Protein AF-A0A8H7A1A5-F1 (afdb_monomer)

Structure (mmCIF, N/CA/C/O backbone):
data_AF-A0A8H7A1A5-F1
#
_entry.id   AF-A0A8H7A1A5-F1
#
loop_
_atom_site.group_PDB
_atom_site.id
_atom_site.type_symbol
_atom_site.label_atom_id
_atom_site.label_alt_id
_atom_site.label_comp_id
_atom_site.label_asym_id
_atom_site.label_entity_id
_atom_site.label_seq_id
_atom_site.pdbx_PDB_ins_code
_atom_site.Cartn_x
_atom_site.Cartn_y
_atom_site.Cartn_z
_atom_site.occupancy
_atom_site.B_iso_or_equiv
_atom_site.auth_seq_id
_atom_site.auth_comp_id
_atom_site.auth_asym_id
_atom_site.auth_atom_id
_atom_site.pdbx_PDB_model_num
ATOM 1 N N . MET A 1 1 ? -32.557 17.523 45.272 1.00 39.62 1 MET A N 1
ATOM 2 C CA . MET A 1 1 ? -31.365 16.652 45.222 1.00 39.62 1 MET A CA 1
ATOM 3 C C . MET A 1 1 ? -31.731 15.417 44.418 1.00 39.62 1 MET A C 1
ATOM 5 O O . MET A 1 1 ? -32.370 14.532 44.966 1.00 39.62 1 MET A O 1
ATOM 9 N N . SER A 1 2 ? -31.403 15.365 43.131 1.00 41.91 2 SER A N 1
ATOM 10 C CA . SER A 1 2 ? -31.477 14.118 42.363 1.00 41.91 2 SER A CA 1
ATOM 11 C C . SER A 1 2 ? -30.584 14.219 41.134 1.00 41.91 2 SER A C 1
ATOM 13 O O . SER A 1 2 ? -30.659 15.216 40.426 1.00 41.91 2 SER A O 1
ATOM 15 N N . HIS A 1 3 ? -29.775 13.177 40.940 1.00 42.34 3 HIS A N 1
ATOM 16 C CA . HIS A 1 3 ? -29.096 12.693 39.732 1.00 42.34 3 HIS A CA 1
ATOM 17 C C . HIS A 1 3 ? -27.620 12.375 39.998 1.00 42.34 3 HIS A C 1
ATOM 19 O O . HIS A 1 3 ? -26.833 13.218 40.411 1.00 42.34 3 HIS A O 1
ATOM 25 N N . ASP A 1 4 ? -27.303 11.095 39.804 1.00 50.03 4 ASP A N 1
ATOM 26 C CA . ASP A 1 4 ? -25.973 10.498 39.774 1.00 50.03 4 ASP A CA 1
ATOM 27 C C . ASP A 1 4 ? -25.009 11.347 38.920 1.00 50.03 4 ASP A C 1
ATOM 29 O O . ASP A 1 4 ? -25.078 11.325 37.692 1.00 50.03 4 ASP A O 1
ATOM 33 N N . GLU A 1 5 ? -24.115 12.107 39.554 1.00 73.38 5 GLU A N 1
ATOM 34 C CA . GLU A 1 5 ? -23.172 12.983 38.854 1.00 73.38 5 GLU A CA 1
ATOM 35 C C . GLU A 1 5 ? -22.011 12.139 38.298 1.00 73.38 5 GLU A C 1
ATOM 37 O O . GLU A 1 5 ? -21.032 11.814 38.984 1.00 73.38 5 GLU A O 1
ATOM 42 N N . TYR A 1 6 ? 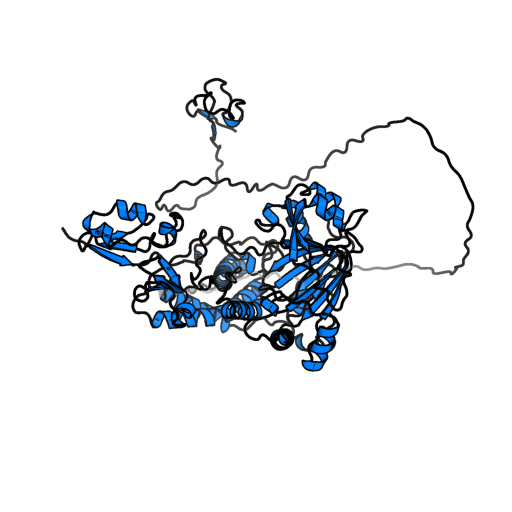-22.167 11.695 37.050 1.00 85.88 6 TYR A N 1
ATOM 43 C CA . TYR A 1 6 ? -21.104 11.037 36.303 1.00 85.88 6 TYR A CA 1
ATOM 44 C C . TYR A 1 6 ? -20.074 12.072 35.844 1.00 85.88 6 TYR A C 1
ATOM 46 O O . TYR A 1 6 ? -20.404 13.017 35.133 1.00 85.88 6 TYR A O 1
ATOM 54 N N . ALA A 1 7 ? -18.805 11.850 36.179 1.00 88.94 7 ALA A N 1
ATOM 55 C CA . ALA A 1 7 ? -17.687 12.592 35.612 1.00 88.94 7 ALA A CA 1
ATOM 56 C C . ALA A 1 7 ? -17.145 11.841 34.387 1.00 88.94 7 ALA A C 1
ATOM 58 O O . ALA A 1 7 ? -16.634 10.726 34.524 1.00 88.94 7 ALA A O 1
ATOM 59 N N . ILE A 1 8 ? -17.247 12.437 33.198 1.00 91.00 8 ILE A N 1
ATOM 60 C CA . ILE A 1 8 ? -16.639 11.905 31.969 1.00 91.00 8 ILE A CA 1
ATOM 61 C C . ILE A 1 8 ? -15.158 12.283 31.941 1.00 91.00 8 ILE A C 1
ATOM 63 O O . ILE A 1 8 ? -14.781 13.417 32.244 1.00 91.00 8 ILE A O 1
ATOM 67 N N . GLN A 1 9 ? -14.306 11.339 31.557 1.00 93.75 9 GLN A N 1
ATOM 68 C CA . GLN A 1 9 ? -12.888 11.596 31.390 1.00 93.75 9 GLN A CA 1
ATOM 69 C C . GLN A 1 9 ? -12.621 12.415 30.125 1.00 93.75 9 GLN A C 1
ATOM 71 O O . GLN A 1 9 ? -12.542 11.857 29.039 1.00 93.75 9 GLN A O 1
ATOM 76 N N . GLN A 1 10 ? -12.410 13.721 30.274 1.00 93.19 10 GLN A N 1
ATOM 77 C CA . GLN A 1 10 ? -11.981 14.610 29.180 1.00 93.19 10 GLN A CA 1
ATOM 78 C C . GLN A 1 10 ? -10.461 14.827 29.131 1.00 93.19 10 GLN A C 1
ATOM 80 O O . GLN A 1 10 ? -9.937 15.413 28.196 1.00 93.19 10 GLN A O 1
ATOM 85 N N . GLU A 1 11 ? -9.744 14.320 30.134 1.00 95.06 11 GLU A N 1
ATOM 86 C CA . GLU A 1 11 ? -8.308 14.532 30.314 1.00 95.06 11 GLU A CA 1
ATOM 87 C C . GLU A 1 11 ? -7.547 13.197 30.360 1.00 95.06 11 GLU A C 1
ATOM 89 O O . GLU A 1 11 ? -8.124 12.157 30.713 1.00 95.06 11 GLU A O 1
ATOM 94 N N . PRO A 1 12 ? -6.232 13.183 30.085 1.00 96.69 12 PRO A N 1
ATOM 95 C CA . PRO A 1 12 ? -5.411 11.988 30.220 1.00 96.69 12 PRO A CA 1
ATOM 96 C C . PRO A 1 12 ? -5.517 11.346 31.610 1.00 96.69 12 PRO A C 1
ATOM 98 O O . PRO A 1 12 ? -5.665 12.032 32.627 1.00 96.69 12 PRO A O 1
ATOM 101 N N . CYS A 1 13 ? -5.368 10.016 31.677 1.00 96.50 13 CYS A N 1
ATOM 102 C CA . CYS A 1 13 ? -5.689 9.206 32.864 1.00 96.50 13 CYS A CA 1
ATOM 103 C C . CYS A 1 13 ? -5.141 9.768 34.183 1.00 96.50 13 CYS A C 1
ATOM 105 O O . CYS A 1 13 ? -5.815 9.719 35.209 1.00 96.50 13 CYS A O 1
ATOM 107 N N . ARG A 1 14 ? -3.907 10.288 34.180 1.00 95.06 14 ARG A N 1
ATOM 108 C CA . ARG A 1 14 ? -3.254 10.809 35.390 1.00 95.06 14 ARG A CA 1
ATOM 109 C C . ARG A 1 14 ? -3.852 12.131 35.865 1.00 95.06 14 ARG A C 1
ATOM 111 O O . ARG A 1 14 ? -3.940 12.331 37.073 1.00 95.06 14 ARG A O 1
ATOM 118 N N . LEU A 1 15 ? -4.233 13.020 34.949 1.00 95.44 15 LEU A N 1
ATOM 119 C CA . LEU A 1 15 ? -4.862 14.300 35.282 1.00 95.44 15 LEU A CA 1
ATOM 120 C C . LEU A 1 15 ? -6.297 14.072 35.752 1.00 95.44 15 LEU A C 1
ATOM 122 O O . LEU A 1 15 ? -6.656 14.516 36.840 1.00 95.44 15 LEU A O 1
ATOM 126 N N . PHE A 1 16 ? -7.054 13.252 35.025 1.00 95.06 16 PHE A N 1
ATOM 127 C CA . PHE A 1 16 ? -8.404 12.869 35.429 1.00 95.06 16 PHE A CA 1
ATOM 128 C C . PHE A 1 16 ? -8.430 12.163 36.795 1.00 95.06 16 PHE A C 1
ATOM 130 O O . PHE A 1 16 ? -9.192 12.510 37.688 1.00 95.06 16 PHE A O 1
ATOM 137 N N . LYS A 1 17 ? -7.508 11.226 37.045 1.00 94.19 17 LYS A N 1
ATOM 138 C CA . LYS A 1 17 ? -7.384 10.580 38.362 1.00 94.19 17 LYS A CA 1
ATOM 139 C C . LYS A 1 17 ? -7.046 11.568 39.485 1.00 94.19 17 LYS A C 1
ATOM 141 O O . LYS A 1 17 ? -7.419 11.331 40.634 1.00 94.19 17 LYS A O 1
ATOM 146 N N . LYS A 1 18 ? -6.328 12.661 39.199 1.00 93.25 18 LYS A N 1
ATOM 147 C CA . LYS A 1 18 ? -6.013 13.694 40.199 1.00 93.25 18 LYS A CA 1
ATOM 148 C C . LYS A 1 18 ? -7.239 14.527 40.572 1.00 93.25 18 LYS A C 1
ATOM 150 O O . LYS A 1 18 ? -7.351 14.839 41.759 1.00 93.25 18 LYS A O 1
ATOM 155 N N . SER A 1 19 ? -8.118 14.829 39.613 1.00 91.12 19 SER A N 1
ATOM 156 C CA . SER A 1 19 ? -9.325 15.639 39.835 1.00 91.12 19 SER A CA 1
ATOM 157 C C . SER A 1 19 ? -10.422 14.908 40.617 1.00 91.12 19 SER A C 1
ATOM 159 O O . SER A 1 19 ? -11.264 15.552 41.234 1.00 91.12 19 SER A O 1
ATOM 161 N N . LEU A 1 20 ? -10.398 13.573 40.652 1.00 90.31 20 LEU A N 1
ATOM 162 C CA . LEU A 1 20 ? -11.397 12.772 41.365 1.00 90.31 20 LEU A CA 1
ATOM 163 C C . LEU A 1 20 ? -11.195 12.748 42.899 1.00 90.31 20 LEU A C 1
ATOM 165 O O . LEU A 1 20 ? -10.076 12.933 43.384 1.00 90.31 20 LEU A O 1
ATOM 169 N N . PRO A 1 21 ? -12.239 12.450 43.699 1.00 88.94 21 PRO A N 1
ATOM 170 C CA . PRO A 1 21 ? -12.120 12.260 45.148 1.00 88.94 21 PRO A CA 1
ATOM 171 C C . PRO A 1 21 ? -11.197 11.092 45.530 1.00 88.94 21 PRO A C 1
ATOM 173 O O . PRO A 1 21 ? -11.170 10.065 44.854 1.00 88.94 21 PRO A O 1
ATOM 176 N N . ALA A 1 22 ? -10.479 11.201 46.657 1.00 87.62 22 ALA A N 1
ATOM 177 C CA . ALA A 1 22 ? -9.481 10.208 47.089 1.00 87.62 22 ALA A CA 1
ATOM 178 C C . ALA A 1 22 ? -10.018 8.765 47.172 1.00 87.62 22 ALA A C 1
ATOM 180 O O . ALA A 1 22 ? -9.302 7.836 46.795 1.00 87.62 22 ALA A O 1
ATOM 181 N N . ARG A 1 23 ? -11.278 8.599 47.600 1.00 86.12 23 ARG A N 1
ATOM 182 C CA . ARG A 1 23 ? -11.963 7.304 47.755 1.00 86.12 23 ARG A CA 1
ATOM 183 C C . ARG A 1 23 ? -11.967 6.459 46.479 1.00 86.12 23 ARG A C 1
ATOM 185 O O . ARG A 1 23 ? -11.648 5.279 46.536 1.00 86.12 23 ARG A O 1
ATOM 192 N N . ILE A 1 24 ? -12.168 7.084 45.315 1.00 86.75 24 ILE A N 1
ATOM 193 C CA . ILE A 1 24 ? -12.273 6.356 44.046 1.00 86.75 24 ILE A CA 1
ATOM 194 C C . ILE A 1 24 ? -10.953 6.269 43.268 1.00 86.75 24 ILE A C 1
ATOM 196 O O . ILE A 1 24 ? -10.818 5.453 42.360 1.00 86.75 24 ILE A O 1
ATOM 200 N N . LYS A 1 25 ? -9.924 7.054 43.628 1.00 88.25 25 LYS A N 1
ATOM 201 C CA . LYS A 1 25 ? -8.647 7.081 42.881 1.00 88.25 25 LYS A CA 1
ATOM 202 C C . LYS A 1 25 ? -8.032 5.690 42.718 1.00 88.25 25 LYS A C 1
ATOM 204 O O . LYS A 1 25 ? -7.406 5.426 41.694 1.00 88.25 25 LYS A O 1
ATOM 209 N N . LYS A 1 26 ? -8.193 4.799 43.699 1.00 84.31 26 LYS A N 1
ATOM 210 C CA . LYS A 1 26 ? -7.657 3.430 43.634 1.00 84.31 26 LYS A CA 1
ATOM 211 C C . LYS A 1 26 ? -8.317 2.578 42.544 1.00 84.31 26 LYS A C 1
ATOM 213 O O . LYS A 1 26 ? -7.616 1.773 41.947 1.00 84.31 26 LYS A O 1
ATOM 218 N N . ALA A 1 27 ? -9.595 2.810 42.242 1.00 83.50 27 ALA A N 1
ATOM 219 C CA . ALA A 1 27 ? -10.341 2.094 41.207 1.00 83.50 27 ALA A CA 1
ATOM 220 C C . ALA A 1 27 ? -10.046 2.596 39.780 1.00 83.50 27 ALA A C 1
ATOM 222 O O . ALA A 1 27 ? -10.362 1.924 38.805 1.00 83.50 27 ALA A O 1
ATOM 223 N N . ILE A 1 28 ? -9.424 3.772 39.630 1.00 90.19 28 ILE A N 1
ATOM 224 C CA . ILE A 1 28 ? -9.106 4.335 38.312 1.00 90.19 28 ILE A CA 1
ATOM 225 C C . ILE A 1 28 ? -7.814 3.729 37.768 1.00 90.19 28 ILE A C 1
ATOM 227 O O . ILE A 1 28 ? -6.712 4.063 38.234 1.00 90.19 28 ILE A O 1
ATOM 231 N N . SER A 1 29 ? -7.960 2.892 36.744 1.00 92.81 29 SER A N 1
ATOM 232 C CA . SER A 1 29 ? -6.864 2.338 35.955 1.00 92.81 29 SER A CA 1
ATOM 233 C C . SER A 1 29 ? -6.171 3.409 35.095 1.00 92.81 29 SER A C 1
ATOM 235 O O . SER A 1 29 ? -6.739 4.458 34.760 1.00 92.81 29 SER A O 1
ATOM 237 N N . ILE A 1 30 ? -4.910 3.163 34.743 1.00 95.19 30 ILE A N 1
ATOM 238 C CA . ILE A 1 30 ? -4.127 4.001 33.829 1.00 95.19 30 ILE A CA 1
ATOM 239 C C . ILE A 1 30 ? -3.936 3.201 32.541 1.00 95.19 30 ILE A C 1
ATOM 241 O O . ILE A 1 30 ? -3.432 2.083 32.609 1.00 95.19 30 ILE A O 1
ATOM 245 N N . CYS A 1 31 ? -4.322 3.757 31.388 1.00 96.12 31 CYS A N 1
ATOM 246 C CA . CYS A 1 31 ? -4.145 3.060 30.113 1.00 96.12 31 CYS A CA 1
ATOM 247 C C . CYS A 1 31 ? -2.662 2.867 29.750 1.00 96.12 31 CYS A C 1
ATOM 249 O O . CYS A 1 31 ? -1.785 3.545 30.298 1.00 96.12 31 CYS A O 1
ATOM 251 N N . CYS A 1 32 ? -2.393 1.966 28.804 1.00 95.69 32 CYS A N 1
ATOM 252 C CA . CYS A 1 32 ? -1.061 1.587 28.338 1.00 95.69 32 CYS A CA 1
ATOM 253 C C . CYS A 1 32 ? -0.210 2.800 27.926 1.00 95.69 32 CYS A C 1
ATOM 255 O O . CYS A 1 32 ? 0.893 2.961 28.447 1.00 95.69 32 CYS A O 1
ATOM 257 N N . ASP A 1 33 ? -0.739 3.705 27.101 1.00 95.88 33 ASP A N 1
ATOM 258 C CA . ASP A 1 33 ? -0.014 4.899 26.646 1.00 95.88 33 ASP A CA 1
ATOM 259 C C . ASP A 1 33 ? 0.282 5.883 27.788 1.00 95.88 33 ASP A C 1
ATOM 261 O O . ASP A 1 33 ? 1.410 6.354 27.965 1.00 95.88 33 ASP A O 1
ATOM 265 N N . CYS A 1 34 ? -0.690 6.121 28.673 1.00 96.88 34 CYS A N 1
ATOM 266 C CA . CYS A 1 34 ? -0.458 6.932 29.869 1.00 96.88 34 CYS A CA 1
ATOM 267 C C . CYS A 1 34 ? 0.544 6.283 30.838 1.00 96.88 34 CYS A C 1
ATOM 269 O O . CYS A 1 34 ? 1.232 6.999 31.575 1.00 96.88 34 CYS A O 1
ATOM 271 N N . ALA A 1 35 ? 0.633 4.951 30.886 1.00 96.00 35 ALA A N 1
ATOM 272 C CA . ALA A 1 35 ? 1.604 4.244 31.715 1.00 96.00 35 ALA A CA 1
ATOM 273 C C . ALA A 1 35 ? 3.034 4.520 31.225 1.00 96.00 35 ALA A C 1
ATOM 275 O O . ALA A 1 35 ? 3.885 4.887 32.039 1.00 96.00 35 ALA A O 1
ATOM 276 N N . VAL A 1 36 ? 3.252 4.507 29.904 1.00 96.31 36 VAL A N 1
ATOM 277 C CA . VAL A 1 36 ? 4.536 4.841 29.255 1.00 96.31 36 VAL A CA 1
ATOM 278 C C . VAL A 1 36 ? 4.752 6.345 29.018 1.00 96.31 36 VAL A C 1
ATOM 280 O O . VAL A 1 36 ? 5.646 6.735 28.277 1.00 96.31 36 VAL A O 1
ATOM 283 N N . LYS A 1 37 ? 3.990 7.203 29.714 1.00 95.44 37 LYS A N 1
ATOM 284 C CA . LYS A 1 37 ? 4.117 8.675 29.700 1.00 95.44 37 LYS A CA 1
ATOM 285 C C . LYS A 1 37 ? 3.824 9.336 28.338 1.00 95.44 37 LYS A C 1
ATOM 287 O O . LYS A 1 37 ? 4.386 10.393 28.073 1.00 95.44 37 LYS A O 1
ATOM 292 N N . LYS A 1 38 ? 2.895 8.778 27.556 1.00 94.69 38 LYS A N 1
ATOM 293 C CA . LYS A 1 38 ? 2.314 9.375 26.338 1.00 94.69 38 LYS A CA 1
ATOM 294 C C . LYS A 1 38 ? 0.865 9.836 26.582 1.00 94.69 38 LYS A C 1
ATOM 296 O O . LYS A 1 38 ? -0.082 9.139 26.210 1.00 94.69 38 LYS A O 1
ATOM 301 N N . PRO A 1 39 ? 0.641 10.916 27.357 1.00 93.75 39 PRO A N 1
ATOM 302 C CA . PRO A 1 39 ? -0.704 11.357 27.734 1.00 93.75 39 PRO A CA 1
ATOM 303 C C . PRO A 1 39 ? -1.569 11.812 26.549 1.00 93.75 39 PRO A C 1
ATOM 305 O O . PRO A 1 39 ? -2.788 11.691 26.630 1.00 93.75 39 PRO A O 1
ATOM 308 N N . GLU A 1 40 ? -0.962 12.295 25.470 1.00 91.81 40 GLU A N 1
ATOM 309 C CA . GLU A 1 40 ? -1.617 12.711 24.226 1.00 91.81 40 GLU A CA 1
ATOM 310 C C . GLU A 1 40 ? -2.303 11.552 23.486 1.00 91.81 40 GLU A C 1
ATOM 312 O O . GLU A 1 40 ? -3.291 11.769 22.796 1.00 91.81 40 GLU A O 1
ATOM 317 N N . LEU A 1 41 ? -1.851 10.311 23.703 1.00 92.38 41 LEU A N 1
ATOM 318 C CA . LEU A 1 41 ? -2.443 9.089 23.140 1.00 92.38 41 LEU A CA 1
ATOM 319 C C . LEU A 1 41 ? -3.367 8.371 24.141 1.00 92.38 41 LEU A C 1
ATOM 321 O O . LEU A 1 41 ? -3.565 7.158 24.085 1.00 92.38 41 LEU A O 1
ATOM 325 N N . CYS A 1 42 ? -3.902 9.084 25.137 1.00 94.19 42 CYS A N 1
ATOM 326 C CA . CYS A 1 42 ? -4.691 8.461 26.195 1.00 94.19 42 CYS A CA 1
ATOM 327 C C . CYS A 1 42 ? -5.967 7.767 25.670 1.00 94.19 42 CYS A C 1
ATOM 329 O O . CYS A 1 42 ? -6.985 8.408 25.432 1.00 94.19 42 CYS A O 1
ATOM 331 N N . ARG A 1 43 ? -5.956 6.427 25.674 1.00 93.50 43 ARG A N 1
ATOM 332 C CA . ARG A 1 43 ? -7.050 5.529 25.235 1.00 93.50 43 ARG A CA 1
ATOM 333 C C . ARG A 1 43 ? -8.416 5.672 25.921 1.00 93.50 43 ARG A C 1
ATOM 335 O O . ARG A 1 43 ? -9.382 5.086 25.462 1.00 93.50 43 ARG A O 1
ATOM 342 N N . PHE A 1 44 ? -8.514 6.390 27.039 1.00 94.25 44 PHE A N 1
ATOM 343 C CA . PHE A 1 44 ? -9.765 6.509 27.810 1.00 94.25 44 PHE A CA 1
ATOM 344 C C . PHE A 1 44 ? -10.423 7.892 27.755 1.00 94.25 44 PHE A C 1
ATOM 346 O O . PHE A 1 44 ? -11.493 8.065 28.345 1.00 94.25 44 PHE A O 1
ATOM 353 N N . VAL A 1 45 ? -9.804 8.868 27.078 1.00 92.38 45 VAL A N 1
ATOM 354 C CA . VAL A 1 45 ? -10.408 10.198 26.893 1.00 92.38 45 VAL A CA 1
ATOM 355 C C . VAL A 1 45 ? -11.689 10.054 26.073 1.00 92.38 45 VAL A C 1
ATOM 357 O O . VAL A 1 45 ? -11.702 9.375 25.053 1.00 92.38 45 VAL A O 1
ATOM 360 N N . GLY A 1 46 ? -12.780 10.642 26.559 1.00 90.12 46 GLY A N 1
ATOM 361 C CA . GLY A 1 46 ? -14.101 10.603 25.937 1.00 90.12 46 GLY A CA 1
ATOM 362 C C . GLY A 1 46 ? -14.850 9.271 26.055 1.00 90.12 46 GLY A C 1
ATOM 363 O O . GLY A 1 46 ? -16.004 9.222 25.653 1.00 90.12 46 GLY A O 1
ATOM 364 N N . LEU A 1 47 ? -14.244 8.211 26.609 1.00 91.75 47 LEU A N 1
ATOM 365 C CA . LEU A 1 47 ? -14.854 6.868 26.670 1.00 91.75 47 LEU A CA 1
ATOM 366 C C . LEU A 1 47 ? -15.222 6.426 28.089 1.00 91.75 47 LEU A C 1
ATOM 368 O O . LEU A 1 47 ? -16.233 5.750 28.302 1.00 91.75 47 LEU A O 1
ATOM 372 N N . ARG A 1 48 ? -14.379 6.772 29.069 1.00 93.19 48 ARG A N 1
ATOM 373 C CA . ARG A 1 48 ? -14.548 6.359 30.466 1.00 93.19 48 ARG A CA 1
ATOM 374 C C . ARG A 1 48 ? -15.323 7.409 31.251 1.00 93.19 48 ARG A C 1
ATOM 376 O O . ARG A 1 48 ? -15.016 8.598 31.175 1.00 93.19 48 ARG A O 1
ATOM 383 N N . ARG A 1 49 ? -16.272 6.967 32.074 1.00 91.12 49 ARG A N 1
ATOM 384 C CA . ARG A 1 49 ? -16.985 7.805 33.044 1.00 91.12 49 ARG A CA 1
ATOM 385 C C . ARG A 1 49 ? -16.932 7.207 34.441 1.00 91.12 49 ARG A C 1
ATOM 387 O O . ARG A 1 49 ? -16.703 6.016 34.631 1.00 91.12 49 ARG A O 1
ATOM 394 N N . VAL A 1 50 ? -17.142 8.056 35.433 1.00 91.19 50 VAL A N 1
ATOM 395 C CA . VAL A 1 50 ? -17.046 7.693 36.842 1.00 91.19 50 VAL A CA 1
ATOM 396 C C . VAL A 1 50 ? -18.270 8.198 37.580 1.00 91.19 50 VAL A C 1
ATOM 398 O O . VAL A 1 50 ? -18.508 9.402 37.602 1.00 91.19 50 VAL A O 1
ATOM 401 N N . ASN A 1 51 ? -19.006 7.304 38.238 1.00 89.75 51 ASN A N 1
ATOM 402 C CA . ASN A 1 51 ? -20.014 7.718 39.204 1.00 89.75 51 ASN A CA 1
ATOM 403 C C . ASN A 1 51 ? -19.316 7.970 40.541 1.00 89.75 51 ASN A C 1
ATOM 405 O O . ASN A 1 51 ? -18.916 7.038 41.243 1.00 89.75 51 ASN A O 1
ATOM 409 N N . THR A 1 52 ? -19.150 9.243 40.892 1.00 82.88 52 THR A N 1
ATOM 410 C CA . THR A 1 52 ? -18.438 9.602 42.120 1.00 82.88 52 THR A CA 1
ATOM 411 C C . THR A 1 52 ? -19.218 9.191 43.364 1.00 82.88 52 THR A C 1
ATOM 413 O O . THR A 1 52 ? -18.602 8.748 44.327 1.00 82.88 52 THR A O 1
ATOM 416 N N . ALA A 1 53 ? -20.553 9.271 43.354 1.00 83.69 53 ALA A N 1
ATOM 417 C CA . ALA A 1 53 ? -21.403 8.895 44.482 1.00 83.69 53 ALA A CA 1
ATOM 418 C C . ALA A 1 53 ? -21.305 7.396 44.799 1.00 83.69 53 ALA A C 1
ATOM 420 O O . ALA A 1 53 ? -21.047 7.039 45.949 1.00 83.69 53 ALA A O 1
ATOM 421 N N . LYS A 1 54 ? -21.443 6.551 43.770 1.00 85.75 54 LYS A N 1
ATOM 422 C CA . LYS A 1 54 ? -21.430 5.081 43.856 1.00 85.75 54 LYS A CA 1
ATOM 423 C C . LYS A 1 54 ? -20.029 4.465 43.820 1.00 85.75 54 LYS A C 1
ATOM 425 O O . LYS A 1 54 ? -19.911 3.257 43.962 1.00 85.75 54 LYS A O 1
ATOM 430 N N . GLU A 1 55 ? -18.990 5.272 43.608 1.00 85.94 55 GLU A N 1
ATOM 431 C CA . GLU A 1 55 ? -17.593 4.827 43.490 1.00 85.94 55 GLU A CA 1
ATOM 432 C C . GLU A 1 55 ? -17.364 3.776 42.393 1.00 85.94 55 GLU A C 1
ATOM 434 O O . GLU A 1 55 ? -16.505 2.904 42.510 1.00 85.94 55 GLU A O 1
ATOM 439 N N . THR A 1 56 ? -18.116 3.875 41.297 1.00 88.00 56 THR A N 1
ATOM 440 C CA . THR A 1 56 ? -18.035 2.939 40.170 1.00 88.00 56 THR A CA 1
ATOM 441 C C . THR A 1 56 ? -17.420 3.587 38.936 1.00 88.00 56 THR A C 1
ATOM 443 O O . THR A 1 56 ? -17.558 4.790 38.693 1.00 88.00 56 THR A O 1
ATOM 446 N N . VAL A 1 57 ? -16.723 2.764 38.153 1.00 88.81 57 VAL A N 1
ATOM 447 C CA . VAL A 1 57 ? -16.147 3.122 36.855 1.00 88.81 57 VAL A CA 1
ATOM 448 C C . VAL A 1 57 ? -16.960 2.429 35.779 1.00 88.81 57 VAL A C 1
ATOM 450 O O . VAL A 1 57 ? -17.243 1.240 35.892 1.00 88.81 57 VAL A O 1
ATOM 453 N N . ASP A 1 58 ? -17.319 3.174 34.745 1.00 88.62 58 ASP A N 1
ATOM 454 C CA . ASP A 1 58 ? -18.129 2.686 33.641 1.00 88.62 58 ASP A CA 1
ATOM 455 C C . ASP A 1 58 ? -17.597 3.226 32.307 1.00 88.62 58 ASP A C 1
ATOM 457 O O . ASP A 1 58 ? -16.824 4.189 32.261 1.00 88.62 58 ASP A O 1
ATOM 461 N N . PHE A 1 59 ? -18.008 2.598 31.214 1.00 90.44 59 PHE A N 1
ATOM 462 C CA . PHE A 1 59 ? -17.669 2.983 29.854 1.00 90.44 59 PHE A CA 1
ATOM 463 C C . PHE A 1 59 ? -18.966 3.154 29.084 1.00 90.44 59 PHE A C 1
ATOM 465 O O . PHE A 1 59 ? -19.760 2.227 28.989 1.00 90.44 59 PHE A O 1
ATOM 472 N N . PHE A 1 60 ? -19.183 4.354 28.561 1.00 81.25 60 PHE A N 1
ATOM 473 C CA . PHE A 1 60 ? -20.408 4.698 27.837 1.00 81.25 60 PHE A CA 1
ATOM 474 C C . PHE A 1 60 ? -20.179 4.805 26.326 1.00 81.25 60 PHE A C 1
ATOM 476 O O . PHE A 1 60 ? -21.142 4.863 25.570 1.00 81.25 60 PHE A O 1
ATOM 483 N N . GLY A 1 61 ? -18.913 4.784 25.892 1.00 77.69 61 GLY A N 1
ATOM 484 C CA . GLY A 1 61 ? -18.537 5.122 24.522 1.00 77.69 61 GLY A CA 1
ATOM 485 C C . GLY A 1 61 ? -18.496 6.637 24.310 1.00 77.69 61 GLY A C 1
ATOM 486 O O . GLY A 1 61 ? -18.981 7.395 25.134 1.00 77.69 61 GLY A O 1
ATOM 487 N N . GLY A 1 62 ? -17.850 7.087 23.242 1.00 82.06 62 GLY A N 1
ATOM 488 C CA . GLY A 1 62 ? -17.828 8.486 22.823 1.00 82.06 62 GLY A CA 1
ATOM 489 C C . GLY A 1 62 ? -18.982 8.783 21.865 1.00 82.06 62 GLY A C 1
ATOM 490 O O . GLY A 1 62 ? -20.120 8.398 22.107 1.00 82.06 62 GLY A O 1
ATOM 491 N N . GLY A 1 63 ? -18.682 9.459 20.755 1.00 89.81 63 GLY A N 1
ATOM 492 C CA . GLY A 1 63 ? -19.583 9.538 19.600 1.00 89.81 63 GLY A CA 1
ATOM 493 C C . GLY A 1 63 ? -19.268 8.471 18.549 1.00 89.81 63 GLY A C 1
ATOM 494 O O . GLY A 1 63 ? -18.208 7.848 18.603 1.00 89.81 63 GLY A O 1
ATOM 495 N N . TYR A 1 64 ? -20.168 8.298 17.584 1.00 94.56 64 TYR A N 1
ATOM 496 C CA . TYR A 1 64 ? -19.889 7.571 16.344 1.00 94.56 64 TYR A CA 1
ATOM 497 C C . TYR A 1 64 ? -19.155 8.458 15.330 1.00 94.56 64 TYR A C 1
ATOM 499 O O . TYR A 1 64 ? -19.127 9.687 15.439 1.00 94.56 64 TYR A O 1
ATOM 507 N N . THR A 1 65 ? -18.550 7.811 14.345 1.00 93.62 65 THR A N 1
ATOM 508 C CA . THR A 1 65 ? -17.894 8.418 13.193 1.00 93.62 65 THR A CA 1
ATOM 509 C C . THR A 1 65 ? -18.945 8.748 12.145 1.00 93.62 65 THR A C 1
ATOM 511 O O . THR A 1 65 ? -19.601 7.857 11.615 1.00 93.62 65 THR A O 1
ATOM 514 N N . TYR A 1 66 ? -19.071 10.028 11.808 1.00 92.56 66 TYR A N 1
ATOM 515 C CA . TYR A 1 66 ? -19.961 10.494 10.748 1.00 92.56 66 TYR A CA 1
ATOM 516 C C . TYR A 1 66 ? -19.132 10.824 9.508 1.00 92.56 66 TYR A C 1
ATOM 518 O O . TYR A 1 66 ? -18.572 11.916 9.399 1.00 92.56 66 TYR A O 1
ATOM 526 N N . TYR A 1 67 ? -19.017 9.864 8.589 1.00 91.75 67 TYR A N 1
ATOM 527 C CA . TYR A 1 67 ? -18.148 9.967 7.410 1.00 91.75 67 TYR A CA 1
ATOM 528 C C . TYR A 1 67 ? -18.511 11.129 6.471 1.00 91.75 67 TYR A C 1
ATOM 530 O O . TYR A 1 67 ? -17.629 11.688 5.823 1.00 91.75 67 TYR A O 1
ATOM 538 N N . ASN A 1 68 ? -19.775 11.554 6.458 1.00 87.12 68 ASN A N 1
ATOM 539 C CA . ASN A 1 68 ? -20.253 12.726 5.717 1.00 87.12 68 ASN A CA 1
ATOM 540 C C . ASN A 1 68 ? -19.773 14.078 6.285 1.00 87.12 68 ASN A C 1
ATOM 542 O O . ASN A 1 68 ? -19.971 15.108 5.647 1.00 87.12 68 ASN A O 1
ATOM 546 N N . ARG A 1 69 ? -19.161 14.104 7.478 1.00 89.44 69 ARG A N 1
ATOM 547 C CA . ARG A 1 69 ? -18.601 15.326 8.086 1.00 89.44 69 ARG A CA 1
ATOM 548 C C . ARG A 1 69 ? -17.126 15.545 7.762 1.00 89.44 69 ARG A C 1
ATOM 550 O O . ARG A 1 69 ? -16.578 16.579 8.141 1.00 89.44 69 ARG A O 1
ATOM 557 N N . PHE A 1 70 ? -16.474 14.583 7.113 1.00 91.12 70 PHE A N 1
ATOM 558 C CA . PHE A 1 70 ? -15.092 14.743 6.678 1.00 91.12 70 PHE A CA 1
ATOM 559 C C . PHE A 1 70 ? -15.024 15.660 5.461 1.00 91.12 70 PHE A C 1
ATOM 561 O O . PHE A 1 70 ? -15.939 15.717 4.642 1.00 91.12 70 PHE A O 1
ATOM 568 N N . GLN A 1 71 ? 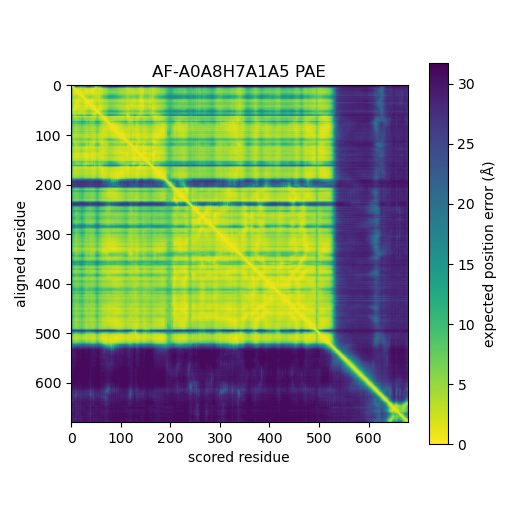-13.909 16.375 5.351 1.00 90.81 71 GLN A N 1
ATOM 569 C CA . GLN A 1 71 ? -13.585 17.134 4.153 1.00 90.81 71 GLN A CA 1
ATOM 570 C C . GLN A 1 71 ? -12.793 16.232 3.215 1.00 90.81 71 GLN A C 1
ATOM 572 O O . GLN A 1 71 ? -11.736 15.719 3.589 1.00 90.81 71 GLN A O 1
ATOM 577 N N . TYR A 1 72 ? -13.318 16.053 2.010 1.00 91.62 72 TYR A N 1
ATOM 578 C CA . TYR A 1 72 ? -12.707 15.243 0.967 1.00 91.62 72 TYR A CA 1
ATOM 579 C C . TYR A 1 72 ? -12.196 16.119 -0.166 1.00 91.62 72 TYR A C 1
ATOM 581 O O . TYR A 1 72 ? -12.664 17.244 -0.374 1.00 91.62 72 TYR A O 1
ATOM 589 N N . HIS A 1 73 ? -11.241 15.582 -0.916 1.00 85.25 73 HIS A N 1
ATOM 590 C CA . HIS A 1 73 ? -10.845 16.187 -2.172 1.00 85.25 73 HIS A CA 1
ATOM 591 C C . HIS A 1 73 ? -12.022 16.134 -3.157 1.00 85.25 73 HIS A C 1
ATOM 593 O O . HIS A 1 73 ? -12.657 15.098 -3.325 1.00 85.25 73 HIS A O 1
ATOM 599 N N . SER A 1 74 ? -12.340 17.272 -3.769 1.00 77.94 74 SER A N 1
ATOM 600 C CA . SER A 1 74 ? -13.439 17.405 -4.740 1.00 77.94 74 SER A CA 1
ATOM 601 C C . SER A 1 74 ? -13.019 18.120 -6.025 1.00 77.94 74 SER A C 1
ATOM 603 O O . SER A 1 74 ? -13.814 18.244 -6.952 1.00 77.94 74 SER A O 1
ATOM 605 N N . ALA A 1 75 ? -11.766 18.577 -6.098 1.00 81.12 75 ALA A N 1
ATOM 606 C CA . ALA A 1 75 ? -11.232 19.352 -7.209 1.00 81.12 75 ALA A CA 1
ATOM 607 C C . ALA A 1 75 ? -10.123 18.567 -7.916 1.00 81.12 75 ALA A C 1
ATOM 609 O O . ALA A 1 75 ? -8.947 18.718 -7.601 1.00 81.12 75 ALA A O 1
ATOM 610 N N . PHE A 1 76 ? -10.512 17.738 -8.878 1.00 89.81 76 PHE A N 1
ATOM 611 C CA . PHE A 1 76 ? -9.586 16.961 -9.702 1.00 89.81 76 PHE A CA 1
ATOM 612 C C . PHE A 1 76 ? -9.122 17.761 -10.923 1.00 89.81 76 PHE A C 1
ATOM 614 O O . PHE A 1 76 ? -9.837 18.645 -11.397 1.00 89.81 76 PHE A O 1
ATOM 621 N N . HIS A 1 77 ? -7.944 17.433 -11.469 1.00 87.31 77 HIS A N 1
ATOM 622 C CA . HIS A 1 77 ? -7.449 18.070 -12.702 1.00 87.31 77 HIS A CA 1
ATOM 623 C C . HIS A 1 77 ? -8.422 17.885 -13.871 1.00 87.31 77 HIS A C 1
ATOM 625 O O . HIS A 1 77 ? -8.664 18.807 -14.649 1.00 87.31 77 HIS A O 1
ATOM 631 N N . THR A 1 78 ? -8.988 16.684 -13.972 1.00 88.44 78 THR A N 1
ATOM 632 C CA . THR A 1 78 ? -10.078 16.357 -14.884 1.00 88.44 78 THR A CA 1
ATOM 633 C C . THR A 1 78 ? -11.223 15.828 -14.030 1.00 88.44 78 THR A C 1
ATOM 635 O O . THR A 1 78 ? -11.040 14.804 -13.367 1.00 88.44 78 THR A O 1
ATOM 638 N N . PRO A 1 79 ? -12.368 16.531 -13.973 1.00 89.50 79 PRO A N 1
ATOM 639 C CA . PRO A 1 79 ? -13.542 16.033 -13.274 1.00 89.50 79 PRO A CA 1
ATOM 640 C C . PRO A 1 79 ? -13.977 14.678 -13.854 1.00 89.50 79 PRO A C 1
ATOM 642 O O . PRO A 1 79 ? -13.981 14.537 -15.078 1.00 89.50 79 PRO A O 1
ATOM 645 N N . PRO A 1 80 ? -14.337 13.698 -13.010 1.00 91.69 80 PRO A N 1
ATOM 646 C CA . PRO A 1 80 ? -14.831 12.412 -13.482 1.00 91.69 80 PRO A CA 1
ATOM 647 C C . PRO A 1 80 ? -16.245 12.560 -14.050 1.00 91.69 80 PRO A C 1
ATOM 649 O O . PRO A 1 80 ? -17.047 13.362 -13.567 1.00 91.69 80 PRO A O 1
ATOM 652 N N . THR A 1 81 ? -16.574 11.752 -15.047 1.00 90.25 81 THR A N 1
ATOM 653 C CA . THR A 1 81 ? -17.941 11.576 -15.542 1.00 90.25 81 THR A CA 1
ATOM 654 C C . THR A 1 81 ? -18.786 10.813 -14.525 1.00 90.25 81 THR A C 1
ATOM 656 O O . THR A 1 81 ? -18.280 10.070 -13.676 1.00 90.25 81 THR A O 1
ATOM 659 N N . ARG A 1 82 ? -20.112 10.931 -14.632 1.00 87.44 82 ARG A N 1
ATOM 660 C CA . ARG A 1 82 ? -21.018 10.149 -13.779 1.00 87.44 82 ARG A CA 1
ATOM 661 C C . ARG A 1 82 ? -20.859 8.637 -13.972 1.00 87.44 82 ARG A C 1
ATOM 663 O O . ARG A 1 82 ? -20.976 7.883 -13.010 1.00 87.44 82 ARG A O 1
ATOM 670 N N . GLU A 1 83 ? -20.577 8.183 -15.192 1.00 86.88 83 GLU A N 1
ATOM 671 C CA . GLU A 1 83 ? -20.350 6.760 -15.474 1.00 86.88 83 GLU A CA 1
ATOM 672 C C . GLU A 1 83 ? -19.113 6.227 -14.736 1.00 86.88 83 GLU A C 1
ATOM 674 O O . GLU A 1 83 ? -19.164 5.155 -14.134 1.00 86.88 83 GLU A O 1
ATOM 679 N N . GLU A 1 84 ? -18.019 6.989 -14.727 1.00 90.88 84 GLU A N 1
ATOM 680 C CA . GLU A 1 84 ? -16.799 6.637 -13.995 1.00 90.88 84 GLU A CA 1
ATOM 681 C C . GLU A 1 84 ? -17.032 6.583 -12.481 1.00 90.88 84 GLU A C 1
ATOM 683 O O . GLU A 1 84 ? -16.624 5.619 -11.828 1.00 90.88 84 GLU A O 1
ATOM 688 N N . LEU A 1 85 ? -17.750 7.564 -11.920 1.00 91.75 85 LEU A N 1
ATOM 689 C CA . LEU A 1 85 ? -18.120 7.560 -10.501 1.00 91.75 85 LEU A CA 1
ATOM 690 C C . LEU A 1 85 ? -18.985 6.344 -10.148 1.00 91.75 85 LEU A C 1
ATOM 692 O O . LEU A 1 85 ? -18.748 5.702 -9.125 1.00 91.75 85 LEU A O 1
ATOM 696 N N . LEU A 1 86 ? -19.941 5.979 -11.009 1.00 89.56 86 LEU A N 1
ATOM 697 C CA . LEU A 1 86 ? -20.763 4.780 -10.830 1.00 89.56 86 LEU A CA 1
ATOM 698 C C . LEU A 1 86 ? -19.925 3.497 -10.879 1.00 89.56 86 LEU A C 1
ATOM 700 O O . LEU A 1 86 ? -20.141 2.617 -10.047 1.00 89.56 86 LEU A O 1
ATOM 704 N N . LYS A 1 87 ? -18.940 3.390 -11.785 1.00 89.38 87 LYS A N 1
ATOM 705 C CA . LYS A 1 87 ? -17.996 2.254 -11.819 1.00 89.38 87 LYS A CA 1
ATOM 706 C C . LYS A 1 87 ? -17.207 2.149 -10.513 1.00 89.38 87 LYS A C 1
ATOM 708 O O . LYS A 1 87 ? -17.090 1.054 -9.967 1.00 89.38 87 LYS A O 1
ATOM 713 N N . ILE A 1 88 ? -16.714 3.271 -9.980 1.00 93.88 88 ILE A N 1
ATOM 714 C CA . ILE A 1 88 ? -16.020 3.294 -8.685 1.00 93.88 88 ILE A CA 1
ATOM 715 C C . ILE A 1 88 ? -16.972 2.862 -7.565 1.00 93.88 88 ILE A C 1
ATOM 717 O O . ILE A 1 88 ? -16.662 1.895 -6.869 1.00 93.88 88 ILE A O 1
ATOM 721 N N . LYS A 1 89 ? -18.144 3.507 -7.413 1.00 93.38 89 LYS A N 1
ATOM 722 C CA . LYS A 1 89 ? -19.120 3.144 -6.367 1.00 93.38 89 LYS A CA 1
ATOM 723 C C . LYS A 1 89 ? -19.449 1.666 -6.418 1.00 93.38 89 LYS A C 1
ATOM 725 O O . LYS A 1 89 ? -19.447 1.020 -5.380 1.00 93.38 89 LYS A O 1
ATOM 730 N N . ARG A 1 90 ? -19.685 1.137 -7.615 1.00 91.94 90 ARG A N 1
ATOM 731 C CA . ARG A 1 90 ? -20.057 -0.255 -7.813 1.00 91.94 90 ARG A CA 1
ATOM 732 C C . ARG A 1 90 ? -19.019 -1.230 -7.268 1.00 91.94 90 ARG A C 1
ATOM 734 O O . ARG A 1 90 ? -19.366 -2.157 -6.545 1.00 91.94 90 ARG A O 1
ATOM 741 N N . VAL A 1 91 ? -17.749 -1.033 -7.609 1.00 92.44 91 VAL A N 1
ATOM 742 C CA . VAL A 1 91 ? -16.697 -1.939 -7.137 1.00 92.44 91 VAL A CA 1
ATOM 743 C C . VAL A 1 91 ? -16.480 -1.780 -5.626 1.00 92.44 91 VAL A C 1
ATOM 745 O O . VAL A 1 91 ? -16.270 -2.771 -4.920 1.00 92.44 91 VAL A O 1
ATOM 748 N N . LEU A 1 92 ? -16.595 -0.550 -5.107 1.00 95.50 92 LEU A N 1
ATOM 749 C CA . LEU A 1 92 ? -16.548 -0.290 -3.668 1.00 95.50 92 LEU A CA 1
ATOM 750 C C . LEU A 1 92 ? -17.685 -1.007 -2.925 1.00 95.50 92 LEU A C 1
ATOM 752 O O . LEU A 1 92 ? -17.410 -1.672 -1.929 1.00 95.50 92 LEU A O 1
ATOM 756 N N . SER A 1 93 ? -18.937 -0.912 -3.393 1.00 95.12 93 SER A N 1
ATOM 757 C CA . SER A 1 93 ? -20.094 -1.548 -2.746 1.00 95.12 93 SER A CA 1
ATOM 758 C C . SER A 1 93 ? -20.028 -3.066 -2.785 1.00 95.12 93 SER A C 1
ATOM 760 O O . SER A 1 93 ? -20.423 -3.704 -1.813 1.00 95.12 93 SER A O 1
ATOM 762 N N . GLU A 1 94 ? -19.527 -3.669 -3.863 1.00 91.50 94 GLU A N 1
ATOM 763 C CA . GLU A 1 94 ? -19.356 -5.125 -3.939 1.00 91.50 94 GLU A CA 1
ATOM 764 C C . GLU A 1 94 ? -18.397 -5.642 -2.857 1.00 91.50 94 GLU A C 1
ATOM 766 O O . GLU A 1 94 ? -18.687 -6.643 -2.197 1.00 91.50 94 GLU A O 1
ATOM 771 N N . CYS A 1 95 ? -17.291 -4.929 -2.617 1.00 92.06 95 CYS A N 1
ATOM 772 C CA . CYS A 1 95 ? -16.307 -5.317 -1.604 1.00 92.06 95 CYS A CA 1
ATOM 773 C C . CYS A 1 95 ? -16.760 -4.939 -0.180 1.00 92.06 95 CYS A C 1
ATOM 775 O O . CYS A 1 95 ? -16.682 -5.754 0.743 1.00 92.06 95 CYS A O 1
ATOM 777 N N . LEU A 1 96 ? -17.268 -3.716 0.013 1.00 96.06 96 LEU A N 1
ATOM 778 C CA . LEU A 1 96 ? -17.667 -3.199 1.325 1.00 96.06 96 LEU A CA 1
ATOM 779 C C . LEU A 1 96 ? -18.920 -3.872 1.876 1.00 96.06 96 LEU A C 1
ATOM 781 O O . LEU A 1 96 ? -18.934 -4.183 3.064 1.00 96.06 96 LEU A O 1
ATOM 785 N N . ALA A 1 97 ? -19.954 -4.121 1.066 1.00 95.12 97 ALA A N 1
ATOM 786 C CA . ALA A 1 97 ? -21.226 -4.641 1.575 1.00 95.12 97 ALA A CA 1
ATOM 787 C C . ALA A 1 97 ? -21.038 -5.977 2.306 1.00 95.12 97 ALA A C 1
ATOM 789 O O . ALA A 1 97 ? -21.513 -6.144 3.428 1.00 95.12 97 ALA A O 1
ATOM 790 N N . SER A 1 98 ? -20.269 -6.900 1.715 1.00 92.44 98 SER A N 1
ATOM 791 C CA . SER A 1 98 ? -19.939 -8.186 2.344 1.00 92.44 98 SER A CA 1
ATOM 792 C C . SER A 1 98 ? -19.196 -7.989 3.667 1.00 92.44 98 SER A C 1
ATOM 794 O O . SER A 1 98 ? -19.579 -8.551 4.697 1.00 92.44 98 SER A O 1
ATOM 796 N N . LYS A 1 99 ? -18.168 -7.133 3.669 1.00 95.06 99 LYS A N 1
ATOM 797 C CA . LYS A 1 99 ? -17.360 -6.856 4.857 1.00 95.06 99 LYS A CA 1
ATOM 798 C C . LYS A 1 99 ? -18.178 -6.219 5.984 1.00 95.06 99 LYS A C 1
ATOM 800 O O . LYS A 1 99 ? -18.066 -6.639 7.135 1.00 95.06 99 LYS A O 1
ATOM 805 N N . LEU A 1 100 ? -18.995 -5.219 5.667 1.00 97.44 100 LEU A N 1
ATOM 806 C CA . LEU A 1 100 ? -19.822 -4.491 6.627 1.00 97.44 100 LEU A CA 1
ATOM 807 C C . LEU A 1 100 ? -20.960 -5.353 7.169 1.00 97.44 100 LEU A C 1
ATOM 809 O O . LEU A 1 100 ? -21.261 -5.268 8.356 1.00 97.44 100 LEU A O 1
ATOM 813 N N . LYS A 1 101 ? -21.536 -6.236 6.348 1.00 96.62 101 LYS A N 1
ATOM 814 C CA . LYS A 1 101 ? -22.528 -7.221 6.791 1.00 96.62 101 LYS A CA 1
ATOM 815 C C . LYS A 1 101 ? -21.958 -8.178 7.834 1.00 96.62 101 LYS A C 1
ATOM 817 O O . LYS A 1 101 ? -22.583 -8.380 8.867 1.00 96.62 101 LYS A O 1
ATOM 822 N N . GLN A 1 102 ? -20.737 -8.677 7.627 1.00 94.94 102 GLN A N 1
ATOM 823 C CA . GLN A 1 102 ? -20.049 -9.489 8.638 1.00 94.94 102 GLN A CA 1
ATOM 824 C C . GLN A 1 102 ? -19.844 -8.720 9.954 1.00 94.94 102 GLN A C 1
ATOM 826 O O . GLN A 1 102 ? -19.992 -9.288 11.035 1.00 94.94 102 GLN A O 1
ATOM 831 N N . GLU A 1 103 ? -19.509 -7.425 9.889 1.00 96.50 103 GLU A N 1
ATOM 832 C CA . GLU A 1 103 ? -19.360 -6.602 11.097 1.00 96.50 103 GLU A CA 1
ATOM 833 C C . GLU A 1 103 ? -20.713 -6.302 11.764 1.00 96.50 103 GLU A C 1
ATOM 835 O O . GLU A 1 103 ? -20.793 -6.326 12.992 1.00 96.50 103 GLU A O 1
ATOM 840 N N . LEU A 1 104 ? -21.787 -6.124 10.990 1.00 96.88 104 LEU A N 1
ATOM 841 C CA . LEU A 1 104 ? -23.153 -5.980 11.498 1.00 96.88 104 LEU A CA 1
ATOM 842 C C . LEU A 1 104 ? -23.651 -7.251 12.204 1.00 96.88 104 LEU A C 1
ATOM 844 O O . LEU A 1 104 ? -24.216 -7.162 13.296 1.00 96.88 104 LEU A O 1
ATOM 848 N N . ASP A 1 105 ? -23.407 -8.425 11.626 1.00 95.69 105 ASP A N 1
ATOM 849 C CA . ASP A 1 105 ? -23.747 -9.712 12.243 1.00 95.69 105 ASP A CA 1
ATOM 850 C C . ASP A 1 105 ? -22.996 -9.893 13.570 1.00 95.69 105 ASP A C 1
ATOM 852 O O . ASP A 1 105 ? -23.560 -10.344 14.570 1.00 95.69 105 ASP A O 1
ATOM 856 N N . HIS A 1 106 ? -21.732 -9.461 13.617 1.00 95.06 106 HIS A N 1
ATOM 857 C CA . HIS A 1 106 ? -20.938 -9.483 14.841 1.00 95.06 106 HIS A CA 1
ATOM 858 C C . HIS A 1 106 ? -21.508 -8.547 15.916 1.00 95.06 106 HIS A C 1
ATOM 860 O O . HIS A 1 106 ? -21.531 -8.929 17.088 1.00 95.06 106 HIS A O 1
ATOM 866 N N . ILE A 1 107 ? -21.996 -7.358 15.531 1.00 95.19 107 ILE A N 1
ATOM 867 C CA . ILE A 1 107 ? -22.684 -6.403 16.421 1.00 95.19 107 ILE A CA 1
ATOM 868 C C . ILE A 1 107 ? -23.955 -7.023 17.013 1.00 95.19 107 ILE A C 1
ATOM 870 O O . ILE A 1 107 ? -24.198 -6.871 18.209 1.00 95.19 107 ILE A O 1
ATOM 874 N N . ALA A 1 108 ? -24.751 -7.736 16.209 1.00 91.62 108 ALA A N 1
ATOM 875 C CA . ALA A 1 108 ? -26.017 -8.330 16.651 1.00 91.62 108 ALA A CA 1
ATOM 876 C C . ALA A 1 108 ? -25.849 -9.341 17.802 1.00 91.62 108 ALA A C 1
ATOM 878 O O . ALA A 1 108 ? -26.774 -9.543 18.586 1.00 91.62 108 ALA A O 1
ATOM 879 N N . GLY A 1 109 ? -24.665 -9.949 17.928 1.00 89.75 109 GLY A N 1
ATOM 880 C CA . GLY A 1 109 ? -24.314 -10.851 19.025 1.00 89.75 109 GLY A CA 1
ATOM 881 C C . GLY A 1 109 ? -23.791 -10.172 20.298 1.00 89.75 109 GLY A C 1
ATOM 882 O O . GLY A 1 109 ? -23.316 -10.880 21.184 1.00 89.75 109 GLY A O 1
ATOM 883 N N . GLN A 1 110 ? -23.801 -8.836 20.395 1.00 92.06 110 GLN A N 1
ATOM 884 C CA . GLN A 1 110 ? -23.237 -8.099 21.535 1.00 92.06 110 GLN A CA 1
ATOM 885 C C . GLN A 1 110 ? -24.329 -7.445 22.388 1.00 92.06 110 GLN A C 1
ATOM 887 O O . GLN A 1 110 ? -25.152 -6.687 21.884 1.00 92.06 110 GLN A O 1
ATOM 892 N N . ASP A 1 111 ? -24.270 -7.657 23.706 1.00 85.75 111 ASP A N 1
ATOM 893 C CA . ASP A 1 111 ? -25.240 -7.079 24.651 1.00 85.75 111 ASP A CA 1
ATOM 894 C C . ASP A 1 111 ? -25.103 -5.555 24.801 1.00 85.75 111 ASP A C 1
ATOM 896 O O . ASP A 1 111 ? -26.085 -4.842 25.002 1.00 85.75 111 ASP A O 1
ATOM 900 N N . VAL A 1 112 ? -23.866 -5.045 24.758 1.00 87.12 112 VAL A N 1
ATOM 901 C CA . VAL A 1 112 ? -23.551 -3.620 24.932 1.00 87.12 112 VAL A CA 1
ATOM 902 C C . VAL A 1 112 ? -22.500 -3.207 23.912 1.00 87.12 112 VAL A C 1
ATOM 904 O O . VAL A 1 112 ? -21.388 -3.739 23.904 1.00 87.12 112 VAL A O 1
ATOM 907 N N . VAL A 1 113 ? -22.843 -2.210 23.098 1.00 91.19 113 VAL A N 1
ATOM 908 C CA . VAL A 1 113 ? -21.977 -1.641 22.062 1.00 91.19 113 VAL A CA 1
ATOM 909 C C . VAL A 1 113 ? -21.582 -0.231 22.476 1.00 91.19 113 VAL A C 1
ATOM 911 O O . VAL A 1 113 ? -22.431 0.642 22.637 1.00 91.19 113 VAL A O 1
ATOM 914 N N . LEU A 1 114 ? -20.286 0.001 22.665 1.00 94.25 114 LEU A N 1
ATOM 915 C CA . LEU A 1 114 ? -19.765 1.340 22.914 1.00 94.25 114 LEU A CA 1
ATOM 916 C C . LEU A 1 114 ? -19.588 2.091 21.591 1.00 94.25 114 LEU A C 1
ATOM 918 O O . LEU A 1 114 ? -19.034 1.549 20.638 1.00 94.25 114 LEU A O 1
ATOM 922 N N . ALA A 1 115 ? -19.966 3.364 21.546 1.00 93.75 115 ALA A N 1
ATOM 923 C CA . ALA A 1 115 ? -19.600 4.229 20.430 1.00 93.75 115 ALA A CA 1
ATOM 924 C C . ALA A 1 115 ? -18.101 4.583 20.485 1.00 93.75 115 ALA A C 1
ATOM 926 O O . ALA A 1 115 ? -17.568 4.924 21.547 1.00 93.75 115 ALA A O 1
ATOM 927 N N . ARG A 1 116 ? -17.400 4.520 19.351 1.00 92.81 116 ARG A N 1
ATOM 928 C CA . ARG A 1 116 ? -15.972 4.860 19.247 1.00 92.81 116 ARG A CA 1
ATOM 929 C C . ARG A 1 116 ? -15.701 5.680 17.990 1.00 92.81 116 ARG A C 1
ATOM 931 O O . ARG A 1 116 ? -15.586 5.139 16.903 1.00 92.81 116 ARG A O 1
ATOM 938 N N . CYS A 1 117 ? -15.540 6.989 18.128 1.00 90.06 117 CYS A N 1
ATOM 939 C CA . CYS A 1 117 ? -15.249 7.844 16.979 1.00 90.06 117 CYS A CA 1
ATOM 940 C C . CYS A 1 117 ? -13.799 7.662 16.503 1.00 90.06 117 CYS A C 1
ATOM 942 O O . CYS A 1 117 ? -12.882 7.565 17.333 1.00 90.06 117 CYS A O 1
ATOM 944 N N . ARG A 1 118 ? -13.599 7.672 15.180 1.00 89.31 118 ARG A N 1
ATOM 945 C CA . ARG A 1 118 ? -12.286 7.842 14.549 1.00 89.31 118 ARG A CA 1
ATOM 946 C C . ARG A 1 118 ? -11.765 9.256 14.766 1.00 89.31 118 ARG A C 1
ATOM 948 O O . ARG A 1 118 ? -12.520 10.224 14.743 1.00 89.31 118 ARG A O 1
ATOM 955 N N . THR A 1 119 ? -10.456 9.378 14.934 1.00 83.44 119 THR A N 1
ATOM 956 C CA . THR A 1 119 ? -9.772 10.670 14.979 1.00 83.44 119 THR A CA 1
ATOM 957 C C . THR A 1 119 ? -8.799 10.766 13.814 1.00 83.44 119 THR A C 1
ATOM 959 O O . THR A 1 119 ? -8.229 9.771 13.386 1.00 83.44 119 THR A O 1
ATOM 962 N N . MET A 1 120 ? -8.600 11.976 13.298 1.00 85.06 120 MET A N 1
ATOM 963 C CA . MET A 1 120 ? -7.734 12.212 12.135 1.00 85.06 120 MET A CA 1
ATOM 964 C C . MET A 1 120 ? -6.242 12.200 12.491 1.00 85.06 120 MET A C 1
ATOM 966 O O . MET A 1 120 ? -5.388 12.178 11.611 1.00 85.06 120 MET A O 1
ATOM 970 N N . ASP A 1 121 ? -5.926 12.222 13.786 1.00 86.31 121 ASP A N 1
ATOM 971 C CA . ASP A 1 121 ? -4.562 12.316 14.304 1.00 86.31 121 ASP A CA 1
ATOM 972 C C . ASP A 1 121 ? -3.966 10.962 14.714 1.00 86.31 121 ASP A C 1
ATOM 974 O O . ASP A 1 121 ? -2.760 10.871 14.933 1.00 86.31 121 ASP A O 1
ATOM 978 N N . ILE A 1 122 ? -4.798 9.929 14.903 1.00 86.06 122 ILE A N 1
ATOM 979 C CA . ILE A 1 122 ? -4.372 8.647 15.476 1.00 86.06 122 ILE A CA 1
ATOM 980 C C . ILE A 1 122 ? -4.984 7.507 14.678 1.00 86.06 122 ILE A C 1
ATOM 982 O O . ILE A 1 122 ? -6.202 7.399 14.547 1.00 86.06 122 ILE A O 1
ATOM 986 N N . LYS A 1 123 ? -4.120 6.605 14.219 1.00 88.44 123 LYS A N 1
ATOM 987 C CA . LYS A 1 123 ? -4.524 5.374 13.558 1.00 88.44 123 LYS A CA 1
ATOM 988 C C . LYS A 1 123 ? -5.140 4.433 14.589 1.00 88.44 123 LYS A C 1
ATOM 990 O O . LYS A 1 123 ? -4.498 4.084 15.583 1.00 88.44 123 LYS A O 1
ATOM 995 N N . LEU A 1 124 ? -6.398 4.056 14.376 1.00 90.75 124 LEU A N 1
ATOM 996 C CA . LEU A 1 124 ? -7.078 3.075 15.218 1.00 90.75 124 LEU A CA 1
ATOM 997 C C . LEU A 1 124 ? -6.797 1.677 14.673 1.00 90.75 124 LEU A C 1
ATOM 999 O O . LEU A 1 124 ? -7.394 1.245 13.687 1.00 90.75 124 LEU A O 1
ATOM 1003 N N . GLU A 1 125 ? -5.878 0.992 15.341 1.00 92.88 125 GLU A N 1
ATOM 1004 C CA . GLU A 1 125 ? -5.393 -0.336 14.988 1.00 92.88 125 GLU A CA 1
ATOM 1005 C C . GLU A 1 125 ? -5.479 -1.303 16.169 1.00 92.88 125 GLU A C 1
ATOM 1007 O O . GLU A 1 125 ? -5.512 -0.912 17.337 1.00 92.88 125 GLU A O 1
ATOM 1012 N N . CYS A 1 126 ? -5.509 -2.593 15.858 1.00 93.56 126 CYS A N 1
ATOM 1013 C CA . CYS A 1 126 ? -5.482 -3.643 16.858 1.00 93.56 126 CYS A CA 1
ATOM 1014 C C . CYS A 1 126 ? -4.096 -3.747 17.513 1.00 93.56 126 CYS A C 1
ATOM 1016 O O . CYS A 1 126 ? -3.118 -4.054 16.843 1.00 93.56 126 CYS A O 1
ATOM 1018 N N . ASP A 1 127 ? -4.023 -3.667 18.842 1.00 93.19 127 ASP A N 1
ATOM 1019 C CA . ASP A 1 127 ? -2.793 -3.814 19.640 1.00 93.19 127 ASP A CA 1
ATOM 1020 C C . ASP A 1 127 ? -2.125 -5.207 19.552 1.00 93.19 127 ASP A C 1
ATOM 1022 O O . ASP A 1 127 ? -1.058 -5.414 20.136 1.00 93.19 127 ASP A O 1
ATOM 1026 N N . LYS A 1 128 ? -2.761 -6.191 18.896 1.00 90.56 128 LYS A N 1
ATOM 1027 C CA . LYS A 1 128 ? -2.224 -7.553 18.711 1.00 90.56 128 LYS A CA 1
ATOM 1028 C C . LYS A 1 128 ? -1.669 -7.778 17.307 1.00 90.56 128 LYS A C 1
ATOM 1030 O O . LYS A 1 128 ? -0.560 -8.283 17.199 1.00 90.56 128 LYS A O 1
ATOM 1035 N N . CYS A 1 129 ? -2.419 -7.433 16.260 1.00 89.06 129 CYS A N 1
ATOM 1036 C CA . CYS A 1 129 ? -1.974 -7.640 14.877 1.00 89.06 129 CYS A CA 1
ATOM 1037 C C . CYS A 1 129 ? -1.510 -6.362 14.162 1.00 89.06 129 CYS A C 1
ATOM 1039 O O . CYS A 1 129 ? -0.958 -6.471 13.079 1.00 89.06 129 CYS A O 1
ATOM 1041 N N . CYS A 1 130 ? -1.711 -5.171 14.735 1.00 90.75 130 CYS A N 1
ATOM 1042 C CA . CYS A 1 130 ? -1.384 -3.873 14.123 1.00 90.75 130 CYS A CA 1
ATOM 1043 C C . CYS A 1 130 ? -2.135 -3.584 12.808 1.00 90.75 130 CYS A C 1
ATOM 1045 O O . CYS A 1 130 ? -1.645 -2.841 11.959 1.00 90.75 130 CYS A O 1
ATOM 1047 N N . TRP A 1 131 ? -3.320 -4.180 12.636 1.00 91.00 131 TRP A N 1
ATOM 1048 C CA . TRP A 1 131 ? -4.228 -3.882 11.525 1.00 91.00 131 TRP A CA 1
ATOM 1049 C C . TRP A 1 131 ? -5.250 -2.832 11.918 1.00 91.00 131 TRP A C 1
ATOM 1051 O O . TRP A 1 131 ? -5.783 -2.897 13.033 1.00 91.00 131 TRP A O 1
ATOM 1061 N N . ALA A 1 132 ? -5.556 -1.910 11.005 1.00 92.25 132 ALA A N 1
ATOM 1062 C CA . ALA A 1 132 ? -6.604 -0.932 11.230 1.00 92.25 132 ALA A CA 1
ATOM 1063 C C . ALA A 1 132 ? -7.965 -1.624 11.363 1.00 92.25 132 ALA A C 1
ATOM 1065 O O . ALA A 1 132 ? -8.262 -2.631 10.712 1.00 92.25 132 ALA A O 1
ATOM 1066 N N . PHE A 1 133 ? -8.817 -1.085 12.229 1.00 94.44 133 PHE A N 1
ATOM 1067 C CA . PHE A 1 133 ? -10.210 -1.524 12.280 1.00 94.44 133 PHE A CA 1
ATOM 1068 C C . PHE A 1 133 ? -10.934 -1.111 10.992 1.00 94.44 133 PHE A C 1
ATOM 1070 O O . PHE A 1 133 ? -10.600 -0.075 10.419 1.00 94.44 133 PHE A O 1
ATOM 1077 N N . CYS A 1 134 ? -11.951 -1.868 10.568 1.00 94.50 134 CYS A N 1
ATOM 1078 C CA . CYS A 1 134 ? -12.919 -1.381 9.580 1.00 94.50 134 CYS A CA 1
ATOM 1079 C C . CYS A 1 134 ? -13.952 -0.496 10.289 1.00 94.50 134 CYS A C 1
ATOM 1081 O O . CYS A 1 134 ? -13.878 0.720 10.140 1.00 94.50 134 CYS A O 1
ATOM 1083 N N . ILE A 1 135 ? -14.824 -1.048 11.142 1.00 96.00 135 ILE A N 1
ATOM 1084 C CA . ILE A 1 135 ? -15.682 -0.240 12.028 1.00 96.00 135 ILE A CA 1
ATOM 1085 C C . ILE A 1 135 ? -15.891 -0.831 13.428 1.00 96.00 135 ILE A C 1
ATOM 1087 O O . ILE A 1 135 ? -16.340 -0.100 14.303 1.00 96.00 135 ILE A O 1
ATOM 1091 N N . ILE A 1 136 ? -15.548 -2.094 13.700 1.00 97.00 136 ILE A N 1
ATOM 1092 C CA . ILE A 1 136 ? -15.739 -2.693 15.038 1.00 97.00 136 ILE A CA 1
ATOM 1093 C C . ILE A 1 136 ? -14.448 -3.141 15.723 1.00 97.00 136 ILE A C 1
ATOM 1095 O O . ILE A 1 136 ? -13.439 -3.443 15.084 1.00 97.00 136 ILE A O 1
ATOM 1099 N N . GLY A 1 137 ? -14.510 -3.269 17.047 1.00 96.25 137 GLY A N 1
ATOM 1100 C CA . GLY A 1 137 ? -13.434 -3.837 17.849 1.00 96.25 137 GLY A CA 1
ATOM 1101 C C . GLY A 1 137 ? -13.807 -4.016 19.315 1.00 96.25 137 GLY A C 1
ATOM 1102 O O . GLY A 1 137 ? -14.954 -3.860 19.725 1.00 96.25 137 GLY A O 1
ATOM 1103 N N . TYR A 1 138 ? -12.811 -4.362 20.119 1.00 95.44 138 TYR A N 1
ATOM 1104 C CA . TYR A 1 138 ? -12.920 -4.517 21.563 1.00 95.44 138 TYR A CA 1
ATOM 1105 C C . TYR A 1 138 ? -11.907 -3.621 22.252 1.00 95.44 138 TYR A C 1
ATOM 1107 O O . TYR A 1 138 ? -10.763 -3.571 21.826 1.00 95.44 138 TYR A O 1
ATOM 1115 N N . ILE A 1 139 ? -12.276 -2.972 23.349 1.00 94.81 139 ILE A N 1
ATOM 1116 C CA . ILE A 1 139 ? -11.352 -2.220 24.200 1.00 94.81 139 ILE A CA 1
ATOM 1117 C C . ILE A 1 139 ? -11.270 -2.866 25.581 1.00 94.81 139 ILE A C 1
ATOM 1119 O O . ILE A 1 139 ? -12.284 -3.213 26.186 1.00 94.81 139 ILE A O 1
ATOM 1123 N N . CYS A 1 140 ? -10.056 -3.021 26.106 1.00 95.19 140 CYS A N 1
ATOM 1124 C CA . CYS A 1 140 ? -9.850 -3.414 27.493 1.00 95.19 140 CYS A CA 1
ATOM 1125 C C . CYS A 1 140 ? -10.105 -2.223 28.424 1.00 95.19 140 CYS A C 1
ATOM 1127 O O . CYS A 1 140 ? -9.403 -1.215 28.363 1.00 95.19 140 CYS A O 1
ATOM 1129 N N . THR A 1 141 ? -11.054 -2.349 29.346 1.00 93.12 141 THR A N 1
ATOM 1130 C CA . THR A 1 141 ? -11.425 -1.287 30.293 1.00 93.12 141 THR A CA 1
ATOM 1131 C C . THR A 1 141 ? -10.368 -1.024 31.371 1.00 93.12 141 THR A C 1
ATOM 1133 O O . THR A 1 141 ? -10.404 0.011 32.040 1.00 93.12 141 THR A O 1
ATOM 1136 N N . ASP A 1 142 ? -9.384 -1.917 31.517 1.00 93.25 142 ASP A N 1
ATOM 1137 C CA . ASP A 1 142 ? -8.274 -1.757 32.458 1.00 93.25 142 ASP A CA 1
ATOM 1138 C C . ASP A 1 142 ? -7.057 -1.085 31.821 1.00 93.25 142 ASP A C 1
ATOM 1140 O O . ASP A 1 142 ? -6.569 -0.079 32.335 1.00 93.25 142 ASP A O 1
ATOM 1144 N N . CYS A 1 143 ? -6.565 -1.602 30.690 1.00 95.31 143 CYS A N 1
ATOM 1145 C CA . CYS A 1 143 ? -5.350 -1.079 30.058 1.00 95.31 143 CYS A CA 1
ATOM 1146 C C . CYS A 1 143 ? -5.594 -0.224 28.811 1.00 95.31 143 CYS A C 1
ATOM 1148 O O . CYS A 1 143 ? -4.663 0.435 28.362 1.00 95.31 143 CYS A O 1
ATOM 1150 N N . GLY A 1 144 ? -6.804 -0.194 28.257 1.00 94.69 144 GLY A N 1
ATOM 1151 C CA . GLY A 1 144 ? -7.142 0.613 27.083 1.00 94.69 144 GLY A CA 1
ATOM 1152 C C . GLY A 1 144 ? -6.612 0.073 25.760 1.00 94.69 144 GLY A C 1
ATOM 1153 O O . GLY A 1 144 ? -6.768 0.755 24.757 1.00 94.69 144 GLY A O 1
ATOM 1154 N N . LYS A 1 145 ? -6.005 -1.121 25.750 1.00 95.75 145 LYS A N 1
ATOM 1155 C CA . LYS A 1 145 ? -5.648 -1.799 24.500 1.00 95.75 145 LYS A CA 1
ATOM 1156 C C . LYS A 1 145 ? -6.902 -2.157 23.708 1.00 95.75 145 LYS A C 1
ATOM 1158 O O . LYS A 1 145 ? -7.886 -2.605 24.306 1.00 95.75 145 LYS A O 1
ATOM 1163 N N . GLU A 1 146 ? -6.839 -1.987 22.398 1.00 95.06 146 GLU A N 1
ATOM 1164 C CA . GLU A 1 146 ? -7.917 -2.229 21.449 1.00 95.06 146 GLU A CA 1
ATOM 1165 C C . GLU A 1 146 ? -7.605 -3.470 20.583 1.00 95.06 146 GLU A C 1
ATOM 1167 O O . GLU A 1 146 ? -6.474 -3.695 20.157 1.00 95.06 146 GLU A O 1
ATOM 1172 N N . PHE A 1 147 ? -8.598 -4.322 20.321 1.00 95.06 147 PHE A N 1
ATOM 1173 C CA . PHE A 1 147 ? -8.420 -5.613 19.653 1.00 95.06 147 PHE A CA 1
ATOM 1174 C C . PHE A 1 147 ? -9.486 -5.866 18.597 1.00 95.06 147 PHE A C 1
ATOM 1176 O O . PHE A 1 147 ? -10.667 -5.618 18.827 1.00 95.06 147 PHE A O 1
ATOM 1183 N N . CYS A 1 148 ? -9.085 -6.380 17.433 1.00 94.25 148 CYS A N 1
ATOM 1184 C CA . CYS A 1 148 ? -10.037 -6.733 16.382 1.00 94.25 148 CYS A CA 1
ATOM 1185 C C . CYS A 1 148 ? -10.740 -8.065 16.705 1.00 94.25 148 CYS A C 1
ATOM 1187 O O . CYS A 1 148 ? -10.152 -8.898 17.406 1.00 94.25 148 CYS A O 1
ATOM 1189 N N . PRO A 1 149 ? -11.958 -8.309 16.180 1.00 93.81 149 PRO A N 1
ATOM 1190 C CA . PRO A 1 149 ? -12.686 -9.547 16.454 1.00 93.81 149 PRO A CA 1
ATOM 1191 C C . PRO A 1 149 ? -11.895 -10.835 16.161 1.00 93.81 149 PRO A C 1
ATOM 1193 O O . PRO A 1 149 ? -11.862 -11.693 17.044 1.00 93.81 149 PRO A O 1
ATOM 1196 N N . PRO A 1 150 ? -11.158 -10.966 15.034 1.00 91.56 150 PRO A N 1
ATOM 1197 C CA . PRO A 1 150 ? -10.343 -12.160 14.783 1.00 91.56 150 PRO A CA 1
ATOM 1198 C C . PRO A 1 150 ? -9.285 -12.418 15.865 1.00 91.56 150 PRO A C 1
ATOM 1200 O O . PRO A 1 150 ? -9.105 -13.544 16.319 1.00 91.56 150 PRO A O 1
ATOM 1203 N N . CYS A 1 151 ? -8.613 -11.367 16.347 1.00 91.56 151 CYS A N 1
ATOM 1204 C CA . CYS A 1 151 ? -7.595 -11.487 17.391 1.00 91.56 151 CYS A CA 1
ATOM 1205 C C . CYS A 1 151 ? -8.154 -11.913 18.752 1.00 91.56 151 CYS A C 1
ATOM 1207 O O . CYS A 1 151 ? -7.410 -12.521 19.529 1.00 91.56 151 CYS A O 1
ATOM 1209 N N . VAL A 1 152 ? -9.412 -11.567 19.040 1.00 92.06 152 VAL A N 1
ATOM 1210 C CA . VAL A 1 152 ? -10.138 -12.001 20.241 1.00 92.06 152 VAL A CA 1
ATOM 1211 C C . VAL A 1 152 ? -10.605 -13.451 20.086 1.00 92.06 152 VAL A C 1
ATOM 1213 O O . VAL A 1 152 ? -10.420 -14.244 21.006 1.00 92.06 152 VAL A O 1
ATOM 1216 N N . ALA A 1 153 ? -11.143 -13.813 18.918 1.00 91.12 153 ALA A N 1
ATOM 1217 C CA . ALA A 1 153 ? -11.641 -15.158 18.620 1.00 91.12 153 ALA A CA 1
ATOM 1218 C C . ALA A 1 153 ? -10.538 -16.235 18.601 1.00 91.12 153 ALA A C 1
ATOM 1220 O O . ALA A 1 153 ? -10.795 -17.382 18.949 1.00 91.12 153 ALA A O 1
ATOM 1221 N N . ASP A 1 154 ? -9.299 -15.859 18.271 1.00 87.25 154 ASP A N 1
ATOM 1222 C CA . ASP A 1 154 ? -8.111 -16.730 18.268 1.00 87.25 154 ASP A CA 1
ATOM 1223 C C . ASP A 1 154 ? -7.773 -17.355 19.645 1.00 87.25 154 ASP A C 1
ATOM 1225 O O . ASP A 1 154 ? -6.933 -18.245 19.739 1.00 87.25 154 ASP A O 1
ATOM 1229 N N . GLY A 1 155 ? -8.395 -16.906 20.742 1.00 82.00 155 GLY A N 1
ATOM 1230 C CA . GLY A 1 155 ? -8.305 -17.551 22.061 1.00 82.00 155 GLY A CA 1
ATOM 1231 C C . GLY A 1 155 ? -6.962 -17.398 22.791 1.00 82.00 155 GLY A C 1
ATOM 1232 O O . GLY A 1 155 ? -6.890 -17.617 24.002 1.00 82.00 155 GLY A O 1
ATOM 1233 N N . ARG A 1 156 ? -5.893 -16.966 22.107 1.00 85.69 156 ARG A N 1
ATOM 1234 C CA . ARG A 1 156 ? -4.613 -16.614 22.744 1.00 85.69 156 ARG A CA 1
ATOM 1235 C C . ARG A 1 156 ? -4.750 -15.326 23.567 1.00 85.69 156 ARG A C 1
ATOM 1237 O O . ARG A 1 156 ? -5.370 -14.376 23.080 1.00 85.69 156 ARG A O 1
ATOM 1244 N N . PRO A 1 157 ? -4.114 -15.228 24.754 1.00 86.12 157 PRO A N 1
ATOM 1245 C CA . PRO A 1 157 ? -4.178 -14.032 25.592 1.00 86.12 157 PRO A CA 1
ATOM 1246 C C . PRO A 1 157 ? -3.793 -12.760 24.827 1.00 86.12 157 PRO A C 1
ATOM 1248 O O . PRO A 1 157 ? -2.697 -12.659 24.280 1.00 86.12 157 PRO A O 1
ATOM 1251 N N . ILE A 1 158 ? -4.696 -11.779 24.799 1.00 88.94 158 ILE A N 1
ATOM 1252 C CA . ILE A 1 158 ? -4.497 -10.503 24.087 1.00 88.94 158 ILE A CA 1
ATOM 1253 C C . ILE A 1 158 ? -3.971 -9.393 25.014 1.00 88.94 158 ILE A C 1
ATOM 1255 O O . ILE A 1 158 ? -3.293 -8.458 24.591 1.00 88.94 158 ILE A O 1
ATOM 1259 N N . CYS A 1 159 ? -4.238 -9.515 26.315 1.00 90.62 159 CYS A N 1
ATOM 1260 C CA . CYS A 1 159 ? -3.621 -8.731 27.379 1.00 90.62 159 CYS A CA 1
ATOM 1261 C C . CYS A 1 159 ? -3.694 -9.500 28.706 1.00 90.62 159 CYS A C 1
ATOM 1263 O O . CYS A 1 159 ? -4.257 -10.591 28.771 1.00 90.62 159 CYS A O 1
ATOM 1265 N N . SER A 1 160 ? -3.167 -8.915 29.782 1.00 89.50 160 SER A N 1
ATOM 1266 C CA . SER A 1 160 ? -3.229 -9.482 31.135 1.00 89.50 160 SER A CA 1
ATOM 1267 C C . SER A 1 160 ? -4.627 -9.457 31.783 1.00 89.50 160 SER A C 1
ATOM 1269 O O . SER A 1 160 ? -4.750 -9.869 32.931 1.00 89.50 160 SER A O 1
ATOM 1271 N N . HIS A 1 161 ? -5.669 -8.965 31.095 1.00 87.75 161 HIS A N 1
ATOM 1272 C CA . HIS A 1 161 ? -6.997 -8.674 31.666 1.00 87.75 161 HIS A CA 1
ATOM 1273 C C . HIS A 1 161 ? -8.143 -9.328 30.865 1.00 87.75 161 HIS A C 1
ATOM 1275 O O . HIS A 1 161 ? -8.974 -8.643 30.269 1.00 87.75 161 HIS A O 1
ATOM 1281 N N . SER A 1 162 ? -8.202 -10.661 30.828 1.00 67.69 162 SER A N 1
ATOM 1282 C CA . SER A 1 162 ? -9.109 -11.414 29.940 1.00 67.69 162 SER A CA 1
ATOM 1283 C C . SER A 1 162 ? -10.613 -11.148 30.129 1.00 67.69 162 SER A C 1
ATOM 1285 O O . SER A 1 162 ? -11.373 -11.371 29.195 1.00 67.69 162 SER A O 1
ATOM 1287 N N . ASN A 1 163 ? -11.052 -10.646 31.289 1.00 75.56 163 ASN A N 1
ATOM 1288 C CA . ASN A 1 163 ? -12.478 -10.465 31.617 1.00 75.56 163 ASN A CA 1
ATOM 1289 C C . ASN A 1 163 ? -12.961 -9.004 31.527 1.00 75.56 163 ASN A C 1
ATOM 1291 O O . ASN A 1 163 ? -14.063 -8.690 31.974 1.00 75.56 163 ASN A O 1
ATOM 1295 N N . SER A 1 164 ? -12.146 -8.113 30.960 1.00 87.06 164 SER A N 1
ATOM 1296 C CA . SER A 1 164 ? -12.369 -6.659 30.992 1.00 87.06 164 SER A CA 1
ATOM 1297 C C . SER A 1 164 ? -12.566 -6.053 29.601 1.00 87.06 164 SER A C 1
ATOM 1299 O O . SER A 1 164 ? -12.227 -4.895 29.372 1.00 87.06 164 SER A O 1
ATOM 1301 N N . LEU A 1 165 ? -13.044 -6.833 28.631 1.00 92.69 165 LEU A N 1
ATOM 1302 C CA . LEU A 1 165 ? -13.269 -6.348 27.270 1.00 92.69 165 LEU A CA 1
ATOM 1303 C C . LEU A 1 165 ? -14.681 -5.779 27.120 1.00 92.69 165 LEU A C 1
ATOM 1305 O O . LEU A 1 165 ? -15.664 -6.356 27.587 1.00 92.69 165 LEU A O 1
ATOM 1309 N N . ARG A 1 166 ? -14.776 -4.647 26.430 1.00 93.62 166 ARG A N 1
ATOM 1310 C CA . ARG A 1 166 ? -16.033 -4.069 25.959 1.00 93.62 166 ARG A CA 1
ATOM 1311 C C . ARG A 1 166 ? -15.992 -3.951 24.452 1.00 93.62 166 ARG A C 1
ATOM 1313 O O . ARG A 1 166 ? -14.984 -3.521 23.900 1.00 93.62 166 ARG A O 1
ATOM 1320 N N . PHE A 1 167 ? -17.080 -4.345 23.811 1.00 95.50 167 PHE A N 1
ATOM 1321 C CA . PHE A 1 167 ? -17.227 -4.222 22.375 1.00 95.50 167 PHE A CA 1
ATOM 1322 C C . PHE A 1 167 ? -17.541 -2.773 21.994 1.00 95.50 167 PHE A C 1
ATOM 1324 O O . PHE A 1 167 ? -18.243 -2.073 22.726 1.00 95.50 167 PHE A O 1
ATOM 1331 N N . PHE A 1 168 ? -17.018 -2.319 20.861 1.00 96.19 168 PHE A N 1
ATOM 1332 C CA . PHE A 1 168 ? -17.304 -1.003 20.318 1.00 96.19 168 PHE A CA 1
ATOM 1333 C C . PHE A 1 168 ? -17.599 -1.057 18.821 1.00 96.19 168 PHE A C 1
ATOM 1335 O O . PHE A 1 168 ? -17.090 -1.916 18.101 1.00 96.19 168 PHE A O 1
ATOM 1342 N N . SER A 1 169 ? -18.371 -0.073 18.366 1.00 96.06 169 SER A N 1
ATOM 1343 C CA . SER A 1 169 ? -18.590 0.233 16.957 1.00 96.06 169 SER A CA 1
ATOM 1344 C C . SER A 1 169 ? -18.256 1.694 16.677 1.00 96.06 169 SER A C 1
ATOM 1346 O O . SER A 1 169 ? -18.490 2.585 17.500 1.00 96.06 169 SER A O 1
ATOM 1348 N N . MET A 1 170 ? -17.699 1.940 15.498 1.00 95.88 170 MET A N 1
ATOM 1349 C CA . MET A 1 170 ? -17.385 3.266 14.993 1.00 95.88 170 MET A CA 1
ATOM 1350 C C . MET A 1 170 ? -18.544 3.891 14.232 1.00 95.88 170 MET A C 1
ATOM 1352 O O . MET A 1 170 ? -18.571 5.109 14.136 1.00 95.88 170 MET A O 1
ATOM 1356 N N . ILE A 1 171 ? -19.495 3.103 13.733 1.00 96.06 171 ILE A N 1
ATOM 1357 C CA . ILE A 1 171 ? -20.727 3.579 13.087 1.00 96.06 171 ILE A CA 1
ATOM 1358 C C . ILE A 1 171 ? -21.914 3.124 13.939 1.00 96.06 171 ILE A C 1
ATOM 1360 O O . ILE A 1 171 ? -21.861 2.046 14.543 1.00 96.06 171 ILE A O 1
ATOM 1364 N N . ASP A 1 172 ? -22.961 3.945 14.024 1.00 95.25 172 ASP A N 1
ATOM 1365 C CA . ASP A 1 172 ? -24.194 3.526 14.687 1.00 95.25 172 ASP A CA 1
ATOM 1366 C C . ASP A 1 172 ? -24.766 2.274 13.988 1.00 95.25 172 ASP A C 1
ATOM 1368 O O . ASP A 1 172 ? -24.770 2.222 12.757 1.00 95.25 172 ASP A O 1
ATOM 1372 N N . PRO A 1 173 ? -25.223 1.241 14.717 1.00 94.88 173 PRO A N 1
ATOM 1373 C CA . PRO A 1 173 ? -25.734 0.022 14.092 1.00 94.88 173 PRO A CA 1
ATOM 1374 C C . PRO A 1 173 ? -26.887 0.240 13.100 1.00 94.88 173 PRO A C 1
ATOM 1376 O O . PRO A 1 173 ? -27.038 -0.560 12.177 1.00 94.88 173 PRO A O 1
ATOM 1379 N N . GLU A 1 174 ? -27.698 1.286 13.275 1.00 94.69 174 GLU A N 1
ATOM 1380 C CA . GLU A 1 174 ? -28.793 1.608 12.358 1.00 94.69 174 GLU A CA 1
ATOM 1381 C C . GLU A 1 174 ? -28.308 2.366 11.117 1.00 94.69 174 GLU A C 1
ATOM 1383 O O . GLU A 1 174 ? -28.701 2.043 9.992 1.00 94.69 174 GLU A O 1
ATOM 1388 N N . ASP A 1 175 ? -27.368 3.296 11.296 1.00 95.94 175 ASP A N 1
ATOM 1389 C CA . ASP A 1 175 ? -26.684 3.950 10.175 1.00 95.94 175 ASP A CA 1
ATOM 1390 C C . ASP A 1 175 ? -25.914 2.917 9.333 1.00 95.94 175 ASP A C 1
ATOM 1392 O O . ASP A 1 175 ? -25.904 2.989 8.106 1.00 95.94 175 ASP A O 1
ATOM 1396 N N . LEU A 1 176 ? -25.308 1.911 9.977 1.00 96.75 176 LEU A N 1
ATOM 1397 C CA . LEU A 1 176 ? -24.623 0.808 9.304 1.00 96.75 176 LEU A CA 1
ATOM 1398 C C . LEU A 1 176 ? -25.586 -0.050 8.473 1.00 96.75 176 LEU A C 1
ATOM 1400 O O . LEU A 1 176 ? -25.246 -0.425 7.352 1.00 96.75 176 LEU A O 1
ATOM 1404 N N . ARG A 1 177 ? -26.779 -0.360 9.000 1.00 97.25 177 ARG A N 1
ATOM 1405 C CA . ARG A 1 177 ? -27.823 -1.072 8.243 1.00 97.25 177 ARG A CA 1
ATOM 1406 C C . ARG A 1 177 ? -28.228 -0.303 6.993 1.00 97.25 177 ARG A C 1
ATOM 1408 O O . ARG A 1 177 ? -28.292 -0.896 5.919 1.00 97.25 177 ARG A O 1
ATOM 1415 N N . SER A 1 178 ? -28.452 1.000 7.140 1.00 96.69 178 SER A N 1
ATOM 1416 C CA . SER A 1 178 ? -28.811 1.883 6.027 1.00 96.69 178 SER A CA 1
ATOM 1417 C C . SER A 1 178 ? -27.692 1.938 4.984 1.00 96.69 178 SER A C 1
ATOM 1419 O O . SER A 1 178 ? -27.938 1.726 3.804 1.00 96.69 178 SER A O 1
ATOM 1421 N N . LEU A 1 179 ? -26.438 2.085 5.423 1.00 96.62 179 LEU A N 1
ATOM 1422 C CA . LEU A 1 179 ? -25.269 2.086 4.542 1.00 96.62 179 LEU A CA 1
ATOM 1423 C C . LEU A 1 179 ? -25.131 0.786 3.732 1.00 96.62 179 LEU A C 1
ATOM 1425 O O . LEU A 1 179 ? -24.830 0.830 2.541 1.00 96.62 179 LEU A O 1
ATOM 1429 N N . ILE A 1 180 ? -25.335 -0.373 4.369 1.00 97.62 180 ILE A N 1
ATOM 1430 C CA . ILE A 1 180 ? -25.299 -1.674 3.684 1.00 97.62 180 ILE A CA 1
ATOM 1431 C C . ILE A 1 180 ? -26.421 -1.757 2.647 1.00 97.62 180 ILE A C 1
ATOM 1433 O O . ILE A 1 180 ? -26.169 -2.204 1.532 1.00 97.62 180 ILE A O 1
ATOM 1437 N N . HIS A 1 181 ? -27.627 -1.301 2.991 1.00 96.69 181 HIS A N 1
ATOM 1438 C CA . HIS A 1 181 ? -28.754 -1.266 2.064 1.00 96.69 181 HIS A CA 1
ATOM 1439 C C . HIS A 1 181 ? -28.453 -0.393 0.837 1.00 96.69 181 HIS A C 1
ATOM 1441 O O . HIS A 1 181 ? -28.622 -0.858 -0.286 1.00 96.69 181 HIS A O 1
ATOM 1447 N N . ASP A 1 182 ? -27.916 0.816 1.025 1.00 95.38 182 ASP A N 1
ATOM 1448 C CA . ASP A 1 182 ? -27.530 1.705 -0.080 1.00 95.38 182 ASP A CA 1
ATOM 1449 C C . ASP A 1 182 ? -26.492 1.043 -1.009 1.00 95.38 182 ASP A C 1
ATOM 1451 O O . ASP A 1 182 ? -26.565 1.146 -2.237 1.00 95.38 182 ASP A O 1
ATOM 1455 N N . MET A 1 183 ? -25.523 0.318 -0.436 1.00 95.88 183 MET A N 1
ATOM 1456 C CA . MET A 1 183 ? -24.547 -0.461 -1.206 1.00 95.88 183 MET A CA 1
ATOM 1457 C C . MET A 1 183 ? -25.201 -1.625 -1.963 1.00 95.88 183 MET A C 1
ATOM 1459 O O . MET A 1 183 ? -24.858 -1.873 -3.119 1.00 95.88 183 MET A O 1
ATOM 1463 N N . GLU A 1 184 ? -26.142 -2.338 -1.342 1.00 95.00 184 GLU A N 1
ATOM 1464 C CA . GLU A 1 184 ? -26.902 -3.418 -1.979 1.00 95.00 184 GLU A CA 1
ATOM 1465 C C . GLU A 1 184 ? -27.788 -2.891 -3.123 1.00 95.00 184 GLU A C 1
ATOM 1467 O O . GLU A 1 184 ? -27.855 -3.526 -4.176 1.00 95.00 184 GLU A O 1
ATOM 1472 N N . GLU A 1 185 ? -28.387 -1.705 -2.989 1.00 93.75 185 GLU A N 1
ATOM 1473 C CA . GLU A 1 185 ? -29.140 -1.048 -4.064 1.00 93.75 185 GLU A CA 1
ATOM 1474 C C . GLU A 1 185 ? -28.259 -0.717 -5.270 1.00 93.75 185 GLU A C 1
ATOM 1476 O O . GLU A 1 185 ? -28.612 -1.059 -6.403 1.00 93.75 185 GLU A O 1
ATOM 1481 N N . VAL A 1 186 ? -27.079 -0.128 -5.049 1.00 91.94 186 VAL A N 1
ATOM 1482 C CA . VAL A 1 186 ? -26.086 0.086 -6.119 1.00 91.94 186 VAL A CA 1
ATOM 1483 C C . VAL A 1 186 ? -25.668 -1.249 -6.746 1.00 91.94 186 VAL A C 1
ATOM 1485 O O . VAL A 1 186 ? -25.520 -1.346 -7.968 1.00 91.94 186 VAL A O 1
ATOM 1488 N N . ASN A 1 187 ? -25.553 -2.309 -5.939 1.00 90.56 187 ASN A N 1
ATOM 1489 C CA . ASN A 1 187 ? -25.230 -3.657 -6.407 1.00 90.56 187 ASN A CA 1
ATOM 1490 C C . ASN A 1 187 ? -26.355 -4.324 -7.234 1.00 90.56 187 ASN A C 1
ATOM 1492 O O . ASN A 1 187 ? -26.089 -5.268 -7.989 1.00 90.56 187 ASN A O 1
ATOM 1496 N N . MET A 1 188 ? -27.592 -3.831 -7.164 1.00 88.75 188 MET A N 1
ATOM 1497 C CA . MET A 1 188 ? -28.709 -4.306 -7.994 1.00 88.75 188 MET A CA 1
ATOM 1498 C C . MET A 1 188 ? -28.841 -3.561 -9.327 1.00 88.75 188 MET A C 1
ATOM 1500 O O . MET A 1 188 ? -29.506 -4.056 -10.239 1.00 88.75 188 MET A O 1
ATOM 1504 N N . GLN A 1 189 ? -28.217 -2.391 -9.468 1.00 84.25 189 GLN A N 1
ATOM 1505 C CA . GLN A 1 189 ? -28.267 -1.625 -10.712 1.00 84.25 189 GLN A CA 1
ATOM 1506 C C . GLN A 1 189 ? -27.469 -2.326 -11.825 1.00 84.25 189 GLN A C 1
ATOM 1508 O O . GLN A 1 189 ? -26.453 -2.970 -11.543 1.00 84.25 189 GLN A O 1
ATOM 1513 N N . PRO A 1 190 ? -27.908 -2.228 -13.096 1.00 74.44 190 PRO A N 1
ATOM 1514 C CA . PRO A 1 190 ? -27.150 -2.772 -14.212 1.00 74.44 190 PRO A CA 1
ATOM 1515 C C . PRO A 1 190 ? -25.777 -2.101 -14.282 1.00 74.44 190 PRO A C 1
ATOM 1517 O O . PRO A 1 190 ? -25.667 -0.877 -14.218 1.00 74.44 190 PRO A O 1
ATOM 1520 N N . LEU A 1 191 ? -24.732 -2.919 -14.417 1.00 67.50 191 LEU A N 1
ATOM 1521 C CA . LEU A 1 191 ? -23.375 -2.428 -14.619 1.00 67.50 191 LEU A CA 1
ATOM 1522 C C . LEU A 1 191 ? -23.327 -1.560 -15.885 1.00 67.50 191 LEU A C 1
ATOM 1524 O O . LEU A 1 191 ? -23.871 -1.978 -16.915 1.00 67.50 191 LEU A O 1
ATOM 1528 N N . PRO A 1 192 ? -22.628 -0.412 -15.869 1.00 61.16 192 PRO A N 1
ATOM 1529 C CA . PRO A 1 192 ? -22.116 0.160 -17.105 1.00 61.16 192 PRO A CA 1
ATOM 1530 C C . PRO A 1 192 ? -21.338 -0.941 -17.832 1.00 61.16 192 PRO A C 1
ATOM 1532 O O . PRO A 1 192 ? -20.557 -1.657 -17.200 1.00 61.16 192 PRO A O 1
ATOM 1535 N N . SER A 1 193 ? -21.578 -1.142 -19.129 1.00 58.81 193 SER A N 1
ATOM 1536 C CA . SER A 1 193 ? -20.866 -2.182 -19.869 1.00 58.81 193 SER A CA 1
ATOM 1537 C C . SER A 1 193 ? -19.368 -1.883 -19.833 1.00 58.81 193 SER A C 1
ATOM 1539 O O . SER A 1 193 ? -18.923 -0.925 -20.464 1.00 58.81 193 SER A O 1
ATOM 1541 N N . TRP A 1 194 ? -18.586 -2.706 -19.131 1.00 58.22 194 TRP A N 1
ATOM 1542 C CA . TRP A 1 194 ? -17.165 -2.845 -19.433 1.00 58.22 194 TRP A CA 1
ATOM 1543 C C . TRP A 1 194 ? -17.112 -3.315 -20.883 1.00 58.22 194 TRP A C 1
ATOM 1545 O O . TRP A 1 194 ? -17.671 -4.359 -21.217 1.00 58.22 194 TRP A O 1
ATOM 1555 N N . THR A 1 195 ? -16.598 -2.476 -21.774 1.00 48.75 195 THR A N 1
ATOM 1556 C CA . THR A 1 195 ? -16.878 -2.574 -23.210 1.00 48.75 195 THR A CA 1
ATOM 1557 C C . THR A 1 195 ? -16.317 -3.835 -23.864 1.00 48.75 195 THR A C 1
ATOM 1559 O O . THR A 1 195 ? -16.704 -4.123 -24.994 1.00 48.75 195 THR A O 1
ATOM 1562 N N . HIS A 1 196 ? -15.466 -4.620 -23.188 1.00 50.78 196 HIS A N 1
ATOM 1563 C CA . HIS A 1 196 ? -14.856 -5.805 -23.790 1.00 50.78 196 HIS A CA 1
ATOM 1564 C C . HIS A 1 196 ? -14.209 -6.757 -22.761 1.00 50.78 196 HIS A C 1
ATOM 1566 O O . HIS A 1 196 ? -13.582 -6.323 -21.798 1.00 50.78 196 HIS A O 1
ATOM 1572 N N . ASP A 1 197 ? -14.339 -8.067 -22.988 1.00 50.56 197 ASP A N 1
ATOM 1573 C CA . ASP A 1 197 ? -13.688 -9.136 -22.213 1.00 50.56 197 ASP A CA 1
ATOM 1574 C C . ASP A 1 197 ? -12.355 -9.528 -22.882 1.00 50.56 197 ASP A C 1
ATOM 1576 O O . ASP A 1 197 ? -12.302 -10.424 -23.728 1.00 50.56 197 ASP A O 1
ATOM 1580 N N . PHE A 1 198 ? -11.275 -8.826 -22.520 1.00 49.50 198 PHE A N 1
ATOM 1581 C CA . PHE A 1 198 ? -9.923 -9.029 -23.071 1.00 49.50 198 PHE A CA 1
ATOM 1582 C C . PHE A 1 198 ? -9.207 -10.284 -22.558 1.00 49.50 198 PHE A C 1
ATOM 1584 O O . PHE A 1 198 ? -8.109 -10.590 -23.024 1.00 49.50 198 PHE A O 1
ATOM 1591 N N . THR A 1 199 ? -9.810 -11.062 -21.651 1.00 50.84 199 THR A N 1
ATOM 1592 C CA . THR A 1 199 ? -9.203 -12.320 -21.166 1.00 50.84 199 THR A CA 1
ATOM 1593 C C . THR A 1 199 ? -8.914 -13.313 -22.299 1.00 50.84 199 THR A C 1
ATOM 1595 O O . THR A 1 199 ? -8.091 -14.210 -22.142 1.00 50.84 199 THR A O 1
ATOM 1598 N N . LYS A 1 200 ? -9.556 -13.128 -23.461 1.00 45.34 200 LYS A N 1
ATOM 1599 C CA . LYS A 1 200 ? -9.383 -13.943 -24.671 1.00 45.34 200 LYS A CA 1
ATOM 1600 C C . LYS A 1 200 ? -8.227 -13.510 -25.578 1.00 45.34 200 LYS A C 1
ATOM 1602 O O . LYS A 1 200 ? -7.879 -14.270 -26.477 1.00 45.34 200 LYS A O 1
ATOM 1607 N N . GLU A 1 201 ? -7.666 -12.316 -25.383 1.00 50.25 201 GLU A N 1
ATOM 1608 C CA . GLU A 1 201 ? -6.611 -11.741 -26.239 1.00 50.25 201 GLU A CA 1
ATOM 1609 C C . GLU A 1 201 ? -5.219 -11.799 -25.597 1.00 50.25 201 GLU A C 1
ATOM 1611 O O . GLU A 1 201 ? -4.210 -11.715 -26.298 1.00 50.25 201 GLU A O 1
ATOM 1616 N N . ILE A 1 202 ? -5.143 -12.011 -24.281 1.00 54.44 202 ILE A N 1
ATOM 1617 C CA . ILE A 1 202 ? -3.882 -12.341 -23.621 1.00 54.44 202 ILE A CA 1
ATOM 1618 C C . ILE A 1 202 ? -3.602 -13.815 -23.854 1.00 54.44 202 ILE A C 1
ATOM 1620 O O . ILE A 1 202 ? -4.262 -14.673 -23.274 1.00 54.44 202 ILE A O 1
ATOM 1624 N N . ASP A 1 203 ? -2.600 -14.109 -24.680 1.00 56.38 203 ASP A N 1
ATOM 1625 C CA . ASP A 1 203 ? -2.036 -15.451 -24.756 1.00 56.38 203 ASP A CA 1
ATOM 1626 C C . ASP A 1 203 ? -1.404 -15.795 -23.388 1.00 56.38 203 ASP A C 1
ATOM 1628 O O . ASP A 1 203 ? -0.332 -15.266 -23.054 1.00 56.38 203 ASP A O 1
ATOM 1632 N N . PRO A 1 204 ? -2.025 -16.679 -22.579 1.00 54.88 204 PRO A N 1
ATOM 1633 C CA . PRO A 1 204 ? -1.533 -16.993 -21.241 1.00 54.88 204 PRO A CA 1
ATOM 1634 C C . PRO A 1 204 ? -0.186 -17.732 -21.280 1.00 54.88 204 PRO A C 1
ATOM 1636 O O . PRO A 1 204 ? 0.492 -17.830 -20.260 1.00 54.88 204 PRO A O 1
ATOM 1639 N N . LEU A 1 205 ? 0.205 -18.269 -22.444 1.00 57.25 205 LEU A N 1
ATOM 1640 C CA . LEU A 1 205 ? 1.395 -19.097 -22.634 1.00 57.25 205 LEU A CA 1
ATOM 1641 C C . LEU A 1 205 ? 2.605 -18.291 -23.116 1.00 57.25 205 LEU A C 1
ATOM 1643 O O . LEU A 1 205 ? 3.741 -18.658 -22.801 1.00 57.25 205 LEU A O 1
ATOM 1647 N N . MET A 1 206 ? 2.388 -17.206 -23.865 1.00 66.19 206 MET A N 1
ATOM 1648 C CA . MET A 1 206 ? 3.485 -16.414 -24.434 1.00 66.19 206 MET A CA 1
ATOM 1649 C C . MET A 1 206 ? 4.092 -15.416 -23.443 1.00 66.19 206 MET A C 1
ATOM 1651 O O . MET A 1 206 ? 5.251 -15.044 -23.627 1.00 66.19 206 MET A O 1
ATOM 1655 N N . ARG A 1 207 ? 3.339 -14.991 -22.408 1.00 82.00 207 ARG A N 1
ATOM 1656 C CA . ARG A 1 207 ? 3.783 -14.066 -21.334 1.00 82.00 207 ARG A CA 1
ATOM 1657 C C . ARG A 1 207 ? 4.618 -12.884 -21.865 1.00 82.00 207 ARG A C 1
ATOM 1659 O O . ARG A 1 207 ? 5.603 -12.461 -21.265 1.00 82.00 207 ARG A O 1
ATOM 1666 N N . THR A 1 208 ? 4.227 -12.353 -23.021 1.00 87.00 208 THR A N 1
ATOM 1667 C CA . THR A 1 208 ? 4.812 -11.132 -23.584 1.00 87.00 208 THR A CA 1
ATOM 1668 C C . THR A 1 208 ? 4.124 -9.946 -22.932 1.00 87.00 208 THR A C 1
ATOM 1670 O O . THR A 1 208 ? 2.898 -9.934 -22.842 1.00 87.00 208 THR A O 1
ATOM 1673 N N . ILE A 1 209 ? 4.898 -8.983 -22.433 1.00 90.50 209 ILE A N 1
ATOM 1674 C CA . ILE A 1 209 ? 4.319 -7.788 -21.820 1.00 90.50 209 ILE A CA 1
ATOM 1675 C C . ILE A 1 209 ? 3.572 -6.968 -22.886 1.00 90.50 209 ILE A C 1
ATOM 1677 O O . ILE A 1 209 ? 4.152 -6.694 -23.941 1.00 90.50 209 ILE A O 1
ATOM 1681 N N . PRO A 1 210 ? 2.306 -6.581 -22.653 1.00 90.69 210 PRO A N 1
ATOM 1682 C CA . PRO A 1 210 ? 1.649 -5.587 -23.484 1.00 90.69 210 PRO A CA 1
ATOM 1683 C C . PRO A 1 210 ? 2.379 -4.245 -23.373 1.00 90.69 210 PRO A C 1
ATOM 1685 O O . PRO A 1 210 ? 2.588 -3.720 -22.275 1.00 90.69 210 PRO A O 1
ATOM 1688 N N . THR A 1 211 ? 2.753 -3.699 -24.526 1.00 93.19 211 THR A N 1
ATOM 1689 C CA . THR A 1 211 ? 3.472 -2.429 -24.632 1.00 93.19 211 THR A CA 1
ATOM 1690 C C . THR A 1 211 ? 2.605 -1.410 -25.352 1.00 93.19 211 THR A C 1
ATOM 1692 O O . THR A 1 211 ? 2.120 -1.674 -26.453 1.00 93.19 211 THR A O 1
ATOM 1695 N N . LEU A 1 212 ? 2.424 -0.244 -24.738 1.00 92.75 212 LEU A N 1
ATOM 1696 C CA . LEU A 1 212 ? 1.705 0.882 -25.317 1.00 92.75 212 LEU A CA 1
ATOM 1697 C C . LEU A 1 212 ? 2.690 1.949 -25.788 1.00 92.75 212 LEU A C 1
ATOM 1699 O O . LEU A 1 212 ? 3.674 2.256 -25.110 1.00 92.75 212 LEU A O 1
ATOM 1703 N N . ALA A 1 213 ? 2.382 2.529 -26.946 1.00 91.88 213 ALA A N 1
ATOM 1704 C CA . ALA A 1 213 ? 3.100 3.678 -27.472 1.00 91.88 213 ALA A CA 1
ATOM 1705 C C . ALA A 1 213 ? 2.981 4.887 -26.517 1.00 91.88 213 ALA A C 1
ATOM 1707 O O . ALA A 1 213 ? 2.081 4.926 -25.669 1.00 91.88 213 ALA A O 1
ATOM 1708 N N . PRO A 1 214 ? 3.849 5.903 -26.656 1.00 89.19 214 PRO A N 1
ATOM 1709 C CA . PRO A 1 214 ? 3.807 7.082 -25.799 1.00 89.19 214 PRO A CA 1
ATOM 1710 C C . PRO A 1 214 ? 2.479 7.846 -25.909 1.00 89.19 214 PRO A C 1
ATOM 1712 O O . PRO A 1 214 ? 1.887 7.934 -26.983 1.00 89.19 214 PRO A O 1
ATOM 1715 N N . ASN A 1 215 ? 2.068 8.481 -24.808 1.00 86.19 215 ASN A N 1
ATOM 1716 C CA . ASN A 1 215 ? 0.803 9.223 -24.664 1.00 86.19 215 ASN A CA 1
ATOM 1717 C C . ASN A 1 215 ? -0.478 8.389 -24.912 1.00 86.19 215 ASN A C 1
ATOM 1719 O O . ASN A 1 215 ? -1.336 8.809 -25.693 1.00 86.19 215 ASN A O 1
ATOM 1723 N N . PRO A 1 216 ? -0.635 7.229 -24.248 1.00 90.94 216 PRO A N 1
ATOM 1724 C CA . PRO A 1 216 ? -1.840 6.413 -24.377 1.00 90.94 216 PRO A CA 1
ATOM 1725 C C . PRO A 1 216 ? -3.075 7.103 -23.769 1.00 90.94 216 PRO A C 1
ATOM 1727 O O . PRO A 1 216 ? -2.970 7.941 -22.867 1.00 90.94 216 PRO A O 1
ATOM 1730 N N . THR A 1 217 ? -4.262 6.741 -24.255 1.00 92.25 217 THR A N 1
ATOM 1731 C CA . THR A 1 217 ? -5.553 7.267 -23.784 1.00 92.25 217 THR A CA 1
ATOM 1732 C C . THR A 1 217 ? -6.100 6.465 -22.601 1.00 92.25 217 THR A C 1
ATOM 1734 O O . THR A 1 217 ? -5.721 5.318 -22.384 1.00 92.25 217 THR A O 1
ATOM 1737 N N . MET A 1 218 ? -7.055 7.019 -21.845 1.00 90.94 218 MET A N 1
ATOM 1738 C CA . MET A 1 218 ? -7.731 6.248 -20.786 1.00 90.94 218 MET A CA 1
ATOM 1739 C C . MET A 1 218 ? -8.511 5.035 -21.320 1.00 90.94 218 MET A C 1
ATOM 1741 O O . MET A 1 218 ? -8.646 4.050 -20.605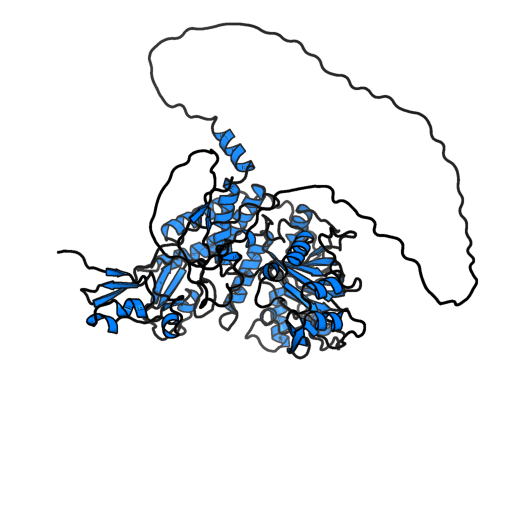 1.00 90.94 218 MET A O 1
ATOM 1745 N N . ALA A 1 219 ? -8.965 5.059 -22.578 1.00 88.19 219 ALA A N 1
ATOM 1746 C CA . ALA A 1 219 ? -9.573 3.883 -23.196 1.00 88.19 219 ALA A CA 1
ATOM 1747 C C . ALA A 1 219 ? -8.541 2.760 -23.395 1.00 88.19 219 ALA A C 1
ATOM 1749 O O . ALA A 1 219 ? -8.845 1.602 -23.123 1.00 88.19 219 ALA A O 1
ATOM 1750 N N . ASP A 1 220 ? -7.310 3.102 -23.796 1.00 90.06 220 ASP A N 1
ATOM 1751 C CA . ASP A 1 220 ? -6.212 2.130 -23.885 1.00 90.06 220 ASP A CA 1
ATOM 1752 C C . ASP A 1 220 ? -5.888 1.540 -22.506 1.00 90.06 220 ASP A C 1
ATOM 1754 O O . ASP A 1 220 ? -5.628 0.342 -22.399 1.00 90.06 220 ASP A O 1
ATOM 1758 N N . PHE A 1 221 ? -5.945 2.360 -21.447 1.00 91.75 221 PHE A N 1
ATOM 1759 C CA . PHE A 1 221 ? -5.780 1.891 -20.070 1.00 91.75 221 PHE A CA 1
ATOM 1760 C C . PHE A 1 221 ? -6.847 0.873 -19.687 1.00 91.75 221 PHE A C 1
ATOM 1762 O O . PHE A 1 221 ? -6.494 -0.230 -19.290 1.00 91.75 221 PHE A O 1
ATOM 1769 N N . ASP A 1 222 ? -8.130 1.213 -19.818 1.00 87.25 222 ASP A N 1
ATOM 1770 C CA . ASP A 1 222 ? -9.227 0.323 -19.420 1.00 87.25 222 ASP A CA 1
ATOM 1771 C C . ASP A 1 222 ? -9.119 -1.037 -20.124 1.00 87.25 222 ASP A C 1
ATOM 1773 O O . ASP A 1 222 ? -9.242 -2.091 -19.500 1.00 87.25 222 ASP A O 1
ATOM 1777 N N . VAL A 1 223 ? -8.805 -1.010 -21.420 1.00 82.69 223 VAL A N 1
ATOM 1778 C CA . VAL A 1 223 ? -8.602 -2.199 -22.252 1.00 82.69 223 VAL A CA 1
ATOM 1779 C C . VAL A 1 223 ? -7.415 -3.034 -21.767 1.00 82.69 223 VAL A C 1
ATOM 1781 O O . VAL A 1 223 ? -7.552 -4.229 -21.500 1.00 82.69 223 VAL A O 1
ATOM 1784 N N . ALA A 1 224 ? -6.242 -2.413 -21.653 1.00 87.06 224 ALA A N 1
ATOM 1785 C CA . ALA A 1 224 ? -5.001 -3.123 -21.379 1.00 87.06 224 ALA A CA 1
ATOM 1786 C C . ALA A 1 224 ? -4.867 -3.538 -19.901 1.00 87.06 224 ALA A C 1
ATOM 1788 O O . ALA A 1 224 ? -4.207 -4.530 -19.594 1.00 87.06 224 ALA A O 1
ATOM 1789 N N . TRP A 1 225 ? -5.502 -2.805 -18.981 1.00 91.75 225 TRP A N 1
ATOM 1790 C CA . TRP A 1 225 ? -5.397 -3.008 -17.534 1.00 91.75 225 TRP A CA 1
ATOM 1791 C C . TRP A 1 225 ? -6.434 -3.982 -16.973 1.00 91.75 225 TRP A C 1
ATOM 1793 O O . TRP A 1 225 ? -6.155 -4.664 -15.981 1.00 91.75 225 TRP A O 1
ATOM 1803 N N . ALA A 1 226 ? -7.611 -4.096 -17.603 1.00 85.81 226 ALA A N 1
ATOM 1804 C CA . ALA A 1 226 ? -8.691 -4.973 -17.145 1.00 85.81 226 ALA A CA 1
ATOM 1805 C C . ALA A 1 226 ? -8.253 -6.426 -16.859 1.00 85.81 226 ALA A C 1
ATOM 1807 O O . ALA A 1 226 ? -8.651 -6.965 -15.820 1.00 85.81 226 ALA A O 1
ATOM 1808 N N . PRO A 1 227 ? -7.392 -7.065 -17.676 1.00 84.19 227 PRO A N 1
ATOM 1809 C CA . PRO A 1 227 ? -6.940 -8.426 -17.397 1.00 84.19 227 PRO A CA 1
ATOM 1810 C C . PRO A 1 227 ? -6.063 -8.568 -16.145 1.00 84.19 227 PRO A C 1
ATOM 1812 O O . PRO A 1 227 ? -5.911 -9.676 -15.638 1.00 84.19 227 PRO A O 1
ATOM 1815 N N . GLY A 1 228 ? -5.496 -7.476 -15.618 1.00 89.12 228 GLY A N 1
ATOM 1816 C CA . GLY A 1 228 ? -4.627 -7.520 -14.440 1.00 89.12 228 GLY A CA 1
ATOM 1817 C C . GLY A 1 228 ? -3.225 -8.041 -14.698 1.00 89.12 228 GLY A C 1
ATOM 1818 O O . GLY A 1 228 ? -2.670 -8.730 -13.846 1.00 89.12 228 GLY A O 1
ATOM 1819 N N . VAL A 1 229 ? -2.659 -7.720 -15.859 1.00 89.06 229 VAL A N 1
ATOM 1820 C CA . VAL A 1 229 ? -1.281 -8.063 -16.237 1.00 89.06 229 VAL A CA 1
ATOM 1821 C C . VAL A 1 229 ? -0.415 -6.795 -16.275 1.00 89.06 229 VAL A C 1
ATOM 1823 O O . VAL A 1 229 ? -0.968 -5.703 -16.419 1.00 89.06 229 VAL A O 1
ATOM 1826 N N . PRO A 1 230 ? 0.921 -6.887 -16.128 1.00 95.19 230 PRO A N 1
ATOM 1827 C CA . PRO A 1 230 ? 1.786 -5.710 -16.212 1.00 95.19 230 PRO A CA 1
ATOM 1828 C C . PRO A 1 230 ? 1.688 -5.025 -17.573 1.00 95.19 230 PRO A C 1
ATOM 1830 O O . PRO A 1 230 ? 1.520 -5.700 -18.584 1.00 95.19 230 PRO A O 1
ATOM 1833 N N . LEU A 1 231 ? 1.873 -3.704 -17.600 1.00 95.38 231 LEU A N 1
ATOM 1834 C CA . LEU A 1 231 ? 1.937 -2.910 -18.831 1.00 95.38 231 LEU A CA 1
ATOM 1835 C C . LEU A 1 231 ? 3.255 -2.149 -18.917 1.00 95.38 231 LEU A C 1
ATOM 1837 O O . LEU A 1 231 ? 3.719 -1.595 -17.921 1.00 95.38 231 LEU A O 1
ATOM 1841 N N . LEU A 1 232 ? 3.832 -2.084 -20.114 1.00 96.94 232 LEU A N 1
ATOM 1842 C CA . LEU A 1 232 ? 4.970 -1.220 -20.416 1.00 96.94 232 LEU A CA 1
ATOM 1843 C C . LEU A 1 232 ? 4.496 -0.032 -21.253 1.00 96.94 232 LEU A C 1
ATOM 1845 O O . LEU A 1 232 ? 3.806 -0.208 -22.253 1.00 96.94 232 LEU A O 1
ATOM 1849 N N . ILE A 1 233 ? 4.878 1.177 -20.863 1.00 96.50 233 ILE A N 1
ATOM 1850 C CA . ILE A 1 233 ? 4.629 2.396 -21.626 1.00 96.50 233 ILE A CA 1
ATOM 1851 C C . ILE A 1 233 ? 5.974 2.880 -22.148 1.00 96.50 233 ILE A C 1
ATOM 1853 O O . ILE A 1 233 ? 6.903 3.120 -21.368 1.00 96.50 233 ILE A O 1
ATOM 1857 N N . GLU A 1 234 ? 6.071 2.999 -23.469 1.00 93.88 234 GLU A N 1
ATOM 1858 C CA . GLU A 1 234 ? 7.277 3.478 -24.135 1.00 93.88 234 GLU A CA 1
ATOM 1859 C C . GLU A 1 234 ? 7.604 4.924 -23.742 1.00 93.88 234 GLU A C 1
ATOM 1861 O O . GLU A 1 234 ? 6.723 5.746 -23.471 1.00 93.88 234 GLU A O 1
ATOM 1866 N N . ALA A 1 235 ? 8.896 5.248 -23.744 1.00 86.50 235 ALA A N 1
ATOM 1867 C CA . ALA A 1 235 ? 9.372 6.588 -23.438 1.00 86.50 235 ALA A CA 1
ATOM 1868 C C . ALA A 1 235 ? 8.845 7.621 -24.446 1.00 86.50 235 ALA A C 1
ATOM 1870 O O . ALA A 1 235 ? 8.928 7.430 -25.662 1.00 86.50 235 ALA A O 1
ATOM 1871 N N . THR A 1 236 ? 8.382 8.769 -23.952 1.00 77.50 236 THR A N 1
ATOM 1872 C CA . THR A 1 236 ? 8.008 9.890 -24.820 1.00 77.50 236 THR A CA 1
ATOM 1873 C C . THR A 1 236 ? 9.255 10.456 -25.515 1.00 77.50 236 THR A C 1
ATOM 1875 O O . THR A 1 236 ? 10.201 10.832 -24.820 1.00 77.50 236 THR A O 1
ATOM 1878 N N . PRO A 1 237 ? 9.279 10.575 -26.861 1.00 62.66 237 PRO A N 1
ATOM 1879 C CA . PRO A 1 237 ? 10.439 11.090 -27.599 1.00 62.66 237 PRO A CA 1
ATOM 1880 C C . PRO A 1 237 ? 10.822 12.525 -27.210 1.00 62.66 237 PRO A C 1
ATOM 1882 O O . PRO A 1 237 ? 11.999 12.874 -27.188 1.00 62.66 237 PRO A O 1
ATOM 1885 N N . GLU A 1 238 ? 9.821 13.335 -26.857 1.00 62.97 238 GLU A N 1
ATOM 1886 C CA . GLU A 1 238 ? 9.966 14.678 -26.294 1.00 62.97 238 GLU A CA 1
ATOM 1887 C C . GLU A 1 238 ? 9.141 14.762 -25.004 1.00 62.97 238 GLU A C 1
ATOM 1889 O O . GLU A 1 238 ? 7.974 15.160 -25.039 1.00 62.97 238 GLU A O 1
ATOM 1894 N N . PRO A 1 239 ? 9.687 14.345 -23.848 1.00 59.50 239 PRO A N 1
ATOM 1895 C CA . PRO A 1 239 ? 8.979 14.493 -22.587 1.00 59.50 239 PRO A CA 1
ATOM 1896 C C . PRO A 1 239 ? 8.679 15.978 -22.394 1.00 59.50 239 PRO A C 1
ATOM 1898 O O . PRO A 1 239 ? 9.583 16.808 -22.527 1.00 59.50 239 PRO A O 1
ATOM 1901 N N . GLY A 1 240 ? 7.432 16.336 -22.089 1.00 54.12 240 GLY A N 1
ATOM 1902 C CA . GLY A 1 240 ? 7.104 17.704 -21.703 1.00 54.12 240 GLY A CA 1
ATOM 1903 C C . GLY A 1 240 ? 7.852 18.027 -20.411 1.00 54.12 240 GLY A C 1
ATOM 1904 O O . GLY A 1 240 ? 7.411 17.700 -19.313 1.00 54.12 240 GLY A O 1
ATOM 1905 N N . THR A 1 241 ? 9.058 18.582 -20.504 1.00 54.84 241 THR A N 1
ATOM 1906 C CA . THR A 1 241 ? 9.873 18.755 -19.306 1.00 54.84 241 THR A CA 1
ATOM 1907 C C . THR A 1 241 ? 9.487 20.050 -18.619 1.00 54.84 241 THR A C 1
ATOM 1909 O O . THR A 1 241 ? 9.957 21.118 -19.007 1.00 54.84 241 THR A O 1
ATOM 1912 N N . LEU A 1 242 ? 8.731 19.946 -17.523 1.00 56.62 242 LEU A N 1
ATOM 1913 C CA . LEU A 1 242 ? 8.826 20.951 -16.464 1.00 56.62 242 LEU A CA 1
ATOM 1914 C C . LEU A 1 242 ? 10.293 21.031 -15.985 1.00 56.62 242 LEU A C 1
ATOM 1916 O O . LEU A 1 242 ? 10.829 22.125 -15.819 1.00 56.62 242 LEU A O 1
ATOM 1920 N N . HIS A 1 243 ? 10.976 19.877 -15.860 1.00 60.69 243 HIS A N 1
ATOM 1921 C CA . HIS A 1 243 ? 12.408 19.761 -15.552 1.00 60.69 243 HIS A CA 1
ATOM 1922 C C . HIS A 1 243 ? 13.075 18.544 -16.228 1.00 60.69 243 HIS A C 1
ATOM 1924 O O . HIS A 1 243 ? 12.438 17.509 -16.410 1.00 60.69 243 HIS A O 1
ATOM 1930 N N . ARG A 1 244 ? 14.377 18.644 -16.557 1.00 71.06 244 ARG A N 1
ATOM 1931 C CA . ARG A 1 244 ? 15.198 17.491 -16.980 1.00 71.06 244 ARG A CA 1
ATOM 1932 C C . ARG A 1 244 ? 15.742 16.736 -15.767 1.00 71.06 244 ARG A C 1
ATOM 1934 O O . ARG A 1 244 ? 16.300 17.347 -14.854 1.00 71.06 244 ARG A O 1
ATOM 1941 N N . TRP A 1 245 ? 15.629 15.414 -15.802 1.00 84.31 245 TRP A N 1
ATOM 1942 C CA . TRP A 1 245 ? 16.170 14.499 -14.801 1.00 84.31 245 TRP A CA 1
ATOM 1943 C C . TRP A 1 245 ? 17.630 14.171 -15.125 1.00 84.31 245 TRP A C 1
ATOM 1945 O O . TRP A 1 245 ? 17.893 13.223 -15.848 1.00 84.31 245 TRP A O 1
ATOM 1955 N N . THR A 1 246 ? 18.579 14.969 -14.627 1.00 87.00 246 THR A N 1
ATOM 1956 C CA . THR A 1 246 ? 20.024 14.711 -14.797 1.00 87.00 246 THR A CA 1
ATOM 1957 C C . THR A 1 246 ? 20.713 14.549 -13.452 1.00 87.00 246 THR A C 1
ATOM 1959 O O . THR A 1 246 ? 20.240 15.079 -12.443 1.00 87.00 246 THR A O 1
ATOM 1962 N N . LYS A 1 247 ? 21.867 13.877 -13.437 1.00 90.06 247 LYS A N 1
ATOM 1963 C CA . LYS A 1 247 ? 22.701 13.724 -12.240 1.00 90.06 247 LYS A CA 1
ATOM 1964 C C . LYS A 1 247 ? 22.988 15.077 -11.590 1.00 90.06 247 LYS A C 1
ATOM 1966 O O . LYS A 1 247 ? 22.773 15.235 -10.393 1.00 90.06 247 LYS A O 1
ATOM 1971 N N . GLU A 1 248 ? 23.396 16.073 -12.372 1.00 89.81 248 GLU A N 1
ATOM 1972 C CA . GLU A 1 248 ? 23.727 17.420 -11.890 1.00 89.81 248 GLU A CA 1
ATOM 1973 C C . GLU A 1 248 ? 22.517 18.073 -11.228 1.00 89.81 248 GLU A C 1
ATOM 1975 O O . GLU A 1 248 ? 22.660 18.742 -10.207 1.00 89.81 248 GLU A O 1
ATOM 1980 N N . LYS A 1 249 ? 21.314 17.862 -11.777 1.00 85.25 249 LYS A N 1
ATOM 1981 C CA . LYS A 1 249 ? 20.086 18.409 -11.203 1.00 85.25 249 LYS A CA 1
ATOM 1982 C C . LYS A 1 249 ? 19.719 17.724 -9.890 1.00 85.25 249 LYS A C 1
ATOM 1984 O O . LYS A 1 249 ? 19.349 18.423 -8.949 1.00 85.25 249 LYS A O 1
ATOM 1989 N N . LEU A 1 250 ? 19.834 16.397 -9.817 1.00 88.31 250 LEU A N 1
ATOM 1990 C CA . LEU A 1 250 ? 19.599 15.643 -8.582 1.00 88.31 250 LEU A CA 1
ATOM 1991 C C . LEU A 1 250 ? 20.599 16.077 -7.490 1.00 88.31 250 LEU A C 1
ATOM 1993 O O . LEU A 1 250 ? 20.205 16.429 -6.380 1.00 88.31 250 LEU A O 1
ATOM 1997 N N . VAL A 1 251 ? 21.889 16.164 -7.837 1.00 90.75 251 VAL A N 1
ATOM 1998 C CA . VAL A 1 251 ? 22.953 16.656 -6.945 1.00 90.75 251 VAL A CA 1
ATOM 1999 C C . VAL A 1 251 ? 22.685 18.095 -6.498 1.00 90.75 251 VAL A C 1
ATOM 2001 O O . VAL A 1 251 ? 22.808 18.399 -5.315 1.00 90.75 251 VAL A O 1
ATOM 2004 N N . TYR A 1 252 ? 22.291 18.982 -7.412 1.00 89.06 252 TYR A N 1
ATOM 2005 C CA . TYR A 1 252 ? 21.993 20.378 -7.092 1.00 89.06 252 TYR A CA 1
ATOM 2006 C C . TYR A 1 252 ? 20.828 20.520 -6.107 1.00 89.06 252 TYR A C 1
ATOM 2008 O O . TYR A 1 252 ? 20.883 21.355 -5.209 1.00 89.06 252 TYR A O 1
ATOM 2016 N N . LEU A 1 253 ? 19.764 19.736 -6.287 1.00 84.56 253 LEU A N 1
ATOM 2017 C CA . LEU A 1 253 ? 18.549 19.880 -5.491 1.00 84.56 253 LEU A CA 1
ATOM 2018 C C . LEU A 1 253 ? 18.684 19.282 -4.081 1.00 84.56 253 LEU A C 1
ATOM 2020 O O . LEU A 1 253 ? 18.078 19.814 -3.157 1.00 84.56 253 LEU A O 1
ATOM 2024 N N . PHE A 1 254 ? 19.436 18.192 -3.908 1.00 83.75 254 PHE A N 1
ATOM 2025 C CA . PHE A 1 254 ? 19.470 17.453 -2.631 1.00 83.75 254 PHE A CA 1
ATOM 2026 C C . PHE A 1 254 ? 20.731 16.608 -2.434 1.00 83.75 254 PHE A C 1
ATOM 2028 O O . PHE A 1 254 ? 20.764 15.708 -1.600 1.00 83.75 254 PHE A O 1
ATOM 2035 N N . GLY A 1 255 ? 21.808 16.890 -3.161 1.00 87.69 255 GLY A N 1
ATOM 2036 C CA . GLY A 1 255 ? 23.054 16.139 -3.057 1.00 87.69 255 GLY A CA 1
ATOM 2037 C C . GLY A 1 255 ? 23.678 16.136 -1.655 1.00 87.69 255 GLY A C 1
ATOM 2038 O O . GLY A 1 255 ? 24.348 15.175 -1.285 1.00 87.69 255 GLY A O 1
ATOM 2039 N N . SER A 1 256 ? 23.433 17.178 -0.854 1.00 92.25 256 SER A N 1
ATOM 2040 C CA . SER A 1 256 ? 23.879 17.258 0.543 1.00 92.25 256 SER A CA 1
ATOM 2041 C C . SER A 1 256 ? 23.046 16.422 1.512 1.00 92.25 256 SER A C 1
ATOM 2043 O O . SER A 1 256 ? 23.439 16.285 2.670 1.00 92.25 256 SER A O 1
ATOM 2045 N N . ASN A 1 257 ? 21.892 15.905 1.084 1.00 93.38 257 ASN A N 1
ATOM 2046 C CA . ASN A 1 257 ? 21.008 15.175 1.977 1.00 93.38 257 ASN A CA 1
ATOM 2047 C C . ASN A 1 257 ? 21.651 13.835 2.359 1.00 93.38 257 ASN A C 1
ATOM 2049 O O . ASN A 1 257 ? 22.194 13.145 1.486 1.00 93.38 257 ASN A O 1
ATOM 2053 N N . PRO A 1 258 ? 21.592 13.452 3.646 1.00 94.44 258 PRO A N 1
ATOM 2054 C CA . PRO A 1 258 ? 22.044 12.142 4.073 1.00 94.44 258 PRO A CA 1
ATOM 2055 C C . PRO A 1 258 ? 21.129 11.062 3.493 1.00 94.44 258 PRO A C 1
ATOM 2057 O O . PRO A 1 258 ? 19.919 11.259 3.323 1.00 94.44 258 PRO A O 1
ATOM 2060 N N . CYS A 1 259 ? 21.718 9.913 3.196 1.00 95.06 259 CYS A N 1
ATOM 2061 C CA . CYS A 1 259 ? 21.000 8.718 2.787 1.00 95.06 259 CYS A CA 1
ATOM 2062 C C . CYS A 1 259 ? 21.752 7.475 3.266 1.00 95.06 259 CYS A C 1
ATOM 2064 O O . CYS A 1 259 ? 22.968 7.516 3.452 1.00 95.06 259 CYS A O 1
ATOM 2066 N N . GLN A 1 260 ? 21.016 6.387 3.452 1.00 96.44 260 GLN A N 1
ATOM 2067 C CA . GLN A 1 260 ? 21.570 5.085 3.790 1.00 96.44 260 GLN A CA 1
ATOM 2068 C C . GLN A 1 260 ? 21.449 4.197 2.553 1.00 96.44 260 GLN A C 1
ATOM 2070 O O . GLN A 1 260 ? 20.371 4.103 1.961 1.00 96.44 260 GLN A O 1
ATOM 2075 N N . ILE A 1 261 ? 22.560 3.605 2.134 1.00 96.94 261 ILE A N 1
ATOM 2076 C CA . ILE A 1 261 ? 22.621 2.697 0.990 1.00 96.94 261 ILE A CA 1
ATOM 2077 C C . ILE A 1 261 ? 22.824 1.267 1.477 1.00 96.94 261 ILE A C 1
ATOM 2079 O O . ILE A 1 261 ? 23.429 1.040 2.520 1.00 96.94 261 ILE A O 1
ATOM 2083 N N . GLU A 1 262 ? 22.326 0.307 0.712 1.00 96.56 262 GLU A N 1
ATOM 2084 C CA . GLU A 1 262 ? 22.346 -1.117 1.034 1.00 96.56 262 GLU A CA 1
ATOM 2085 C C . GLU A 1 262 ? 23.078 -1.890 -0.065 1.00 96.56 262 GLU A C 1
ATOM 2087 O O . GLU A 1 262 ? 22.895 -1.637 -1.257 1.00 96.56 262 GLU A O 1
ATOM 2092 N N . ASP A 1 263 ? 23.898 -2.852 0.331 1.00 95.88 263 ASP A N 1
ATOM 2093 C CA . ASP A 1 263 ? 24.523 -3.816 -0.564 1.00 95.88 263 ASP A CA 1
ATOM 2094 C C . ASP A 1 263 ? 23.544 -4.961 -0.865 1.00 95.88 263 ASP A C 1
ATOM 2096 O O . ASP A 1 263 ? 23.135 -5.696 0.030 1.00 95.88 263 ASP A O 1
ATOM 2100 N N . CYS A 1 264 ? 23.155 -5.113 -2.131 1.00 94.00 264 CYS A N 1
ATOM 2101 C CA . CYS A 1 264 ? 22.074 -6.006 -2.557 1.00 94.00 264 CYS A CA 1
ATOM 2102 C C . CYS A 1 264 ? 22.353 -7.491 -2.270 1.00 94.00 264 CYS A C 1
ATOM 2104 O O . CYS A 1 264 ? 21.417 -8.290 -2.215 1.00 94.00 264 CYS A O 1
ATOM 2106 N N . GLU A 1 265 ? 23.626 -7.862 -2.111 1.00 93.19 265 GLU A N 1
ATOM 2107 C CA . GLU A 1 265 ? 24.047 -9.251 -1.919 1.00 93.19 265 GLU A CA 1
ATOM 2108 C C . GLU A 1 265 ? 24.303 -9.591 -0.449 1.00 93.19 265 GLU A C 1
ATOM 2110 O O . GLU A 1 265 ? 24.174 -10.746 -0.045 1.00 93.19 265 GLU A O 1
ATOM 2115 N N . THR A 1 266 ? 24.674 -8.605 0.368 1.00 92.94 266 THR A N 1
ATOM 2116 C CA . THR A 1 266 ? 25.033 -8.837 1.778 1.00 92.94 266 THR A CA 1
ATOM 2117 C C . THR A 1 266 ? 24.047 -8.239 2.775 1.00 92.94 266 THR A C 1
ATOM 2119 O O . THR A 1 266 ? 24.175 -8.517 3.966 1.00 92.94 266 THR A O 1
ATOM 2122 N N . ASP A 1 267 ? 23.092 -7.427 2.309 1.00 92.31 267 ASP A N 1
ATOM 2123 C CA . ASP A 1 267 ? 22.198 -6.599 3.131 1.00 92.31 267 ASP A CA 1
ATOM 2124 C C . ASP A 1 267 ? 22.960 -5.639 4.069 1.00 92.31 267 ASP A C 1
ATOM 2126 O O . ASP A 1 267 ? 22.420 -5.137 5.053 1.00 92.31 267 ASP A O 1
ATOM 2130 N N . GLY A 1 268 ? 24.242 -5.384 3.778 1.00 95.75 268 GLY A N 1
ATOM 2131 C CA . GLY A 1 268 ? 25.073 -4.454 4.530 1.00 95.75 268 GLY A CA 1
ATOM 2132 C C . GLY A 1 268 ? 24.686 -3.008 4.237 1.00 95.75 268 GLY A C 1
ATOM 2133 O O . GLY A 1 268 ? 24.618 -2.613 3.075 1.00 95.75 268 GLY A O 1
ATOM 2134 N N . GLU A 1 269 ? 24.474 -2.217 5.286 1.00 96.69 269 GLU A N 1
ATOM 2135 C CA . GLU A 1 269 ? 24.086 -0.808 5.185 1.00 96.69 269 GLU A CA 1
ATOM 2136 C C . GLU A 1 269 ? 25.281 0.135 5.402 1.00 96.69 269 GLU A C 1
ATOM 2138 O O . GLU A 1 269 ? 26.148 -0.112 6.245 1.00 96.69 269 GLU A O 1
ATOM 2143 N N . GLU A 1 270 ? 25.313 1.242 4.660 1.00 95.88 270 GLU A N 1
ATOM 2144 C CA . GLU A 1 270 ? 26.337 2.286 4.747 1.00 95.88 270 GLU A CA 1
ATOM 2145 C C . GLU A 1 270 ? 25.695 3.680 4.652 1.00 95.88 270 GLU A C 1
ATOM 2147 O O . GLU A 1 270 ? 24.873 3.943 3.774 1.00 95.88 270 GLU A O 1
ATOM 2152 N N . ASP A 1 271 ? 26.077 4.588 5.553 1.00 97.25 271 ASP A N 1
ATOM 2153 C CA . ASP A 1 271 ? 25.627 5.982 5.525 1.00 97.25 271 ASP A CA 1
ATOM 2154 C C . ASP A 1 271 ? 26.481 6.814 4.563 1.00 97.25 271 ASP A C 1
ATOM 2156 O O . ASP A 1 271 ? 27.712 6.781 4.595 1.00 97.25 271 ASP A O 1
ATOM 2160 N N . THR A 1 272 ? 25.830 7.624 3.732 1.00 96.31 272 THR A N 1
ATOM 2161 C CA . THR A 1 272 ? 26.489 8.512 2.769 1.00 96.31 272 THR A CA 1
ATOM 2162 C C . THR A 1 272 ? 25.613 9.732 2.453 1.00 96.31 272 THR A C 1
ATOM 2164 O O . THR A 1 272 ? 24.619 10.005 3.130 1.00 96.31 272 THR A O 1
ATOM 2167 N N . THR A 1 273 ? 25.969 10.505 1.427 1.00 96.25 273 THR A N 1
ATOM 2168 C CA . THR A 1 273 ? 25.117 11.570 0.879 1.00 96.25 273 THR A CA 1
ATOM 2169 C C . THR A 1 273 ? 24.604 11.208 -0.505 1.00 96.25 273 THR A C 1
ATOM 2171 O O . THR A 1 273 ? 25.266 10.480 -1.250 1.00 96.25 273 THR A O 1
ATOM 2174 N N . VAL A 1 274 ? 23.456 11.772 -0.892 1.00 93.50 274 VAL A N 1
ATOM 2175 C CA . VAL A 1 274 ? 22.885 11.528 -2.225 1.00 93.50 274 VAL A CA 1
ATOM 2176 C C . VAL A 1 274 ? 23.871 11.919 -3.332 1.00 93.50 274 VAL A C 1
ATOM 2178 O O . VAL A 1 274 ? 24.000 11.194 -4.313 1.00 93.50 274 VAL A O 1
ATOM 2181 N N . ALA A 1 275 ? 24.627 13.012 -3.174 1.00 94.69 275 ALA A N 1
ATOM 2182 C CA . ALA A 1 275 ? 25.645 13.403 -4.152 1.00 94.69 275 ALA A CA 1
ATOM 2183 C C . ALA A 1 275 ? 26.744 12.352 -4.302 1.00 94.69 275 ALA A C 1
ATOM 2185 O O . ALA A 1 275 ? 27.116 12.008 -5.422 1.00 94.69 275 ALA A O 1
ATOM 2186 N N . THR A 1 276 ? 27.248 11.842 -3.177 1.00 95.38 276 THR A N 1
ATOM 2187 C CA . THR A 1 276 ? 28.309 10.832 -3.172 1.00 95.38 276 THR A CA 1
ATOM 2188 C C . THR A 1 276 ? 27.816 9.555 -3.839 1.00 95.38 276 THR A C 1
ATOM 2190 O O . THR A 1 276 ? 28.498 9.011 -4.702 1.00 95.38 276 THR A O 1
ATOM 2193 N N . PHE A 1 277 ? 26.596 9.123 -3.519 1.00 95.56 277 PHE A N 1
ATOM 2194 C CA . PHE A 1 277 ? 26.019 7.927 -4.120 1.00 95.56 277 PHE A CA 1
ATOM 2195 C C . PHE A 1 277 ? 25.751 8.088 -5.625 1.00 95.56 277 PHE A C 1
ATOM 2197 O O . PHE A 1 277 ? 26.087 7.207 -6.412 1.00 95.56 277 PHE A O 1
ATOM 2204 N N . LEU A 1 278 ? 25.233 9.238 -6.066 1.00 94.25 278 LEU A N 1
ATOM 2205 C CA . LEU A 1 278 ? 25.057 9.521 -7.495 1.00 94.25 278 LEU A CA 1
ATOM 2206 C C . LEU A 1 278 ? 26.390 9.590 -8.254 1.00 94.25 278 LEU A C 1
ATOM 2208 O O . LEU A 1 278 ? 26.434 9.221 -9.425 1.00 94.25 278 LEU A O 1
ATOM 2212 N N . GLU A 1 279 ? 27.476 10.033 -7.615 1.00 93.94 279 GLU A N 1
ATOM 2213 C CA . GLU A 1 279 ? 28.825 9.958 -8.191 1.00 93.94 279 GLU A CA 1
ATOM 2214 C C . GLU A 1 279 ? 29.308 8.508 -8.314 1.00 93.94 279 GLU A C 1
ATOM 2216 O O . GLU A 1 279 ? 29.886 8.142 -9.332 1.00 93.94 279 GLU A O 1
ATOM 2221 N N . MET A 1 280 ? 29.013 7.654 -7.331 1.00 92.38 280 MET A N 1
ATOM 2222 C CA . MET A 1 280 ? 29.334 6.224 -7.397 1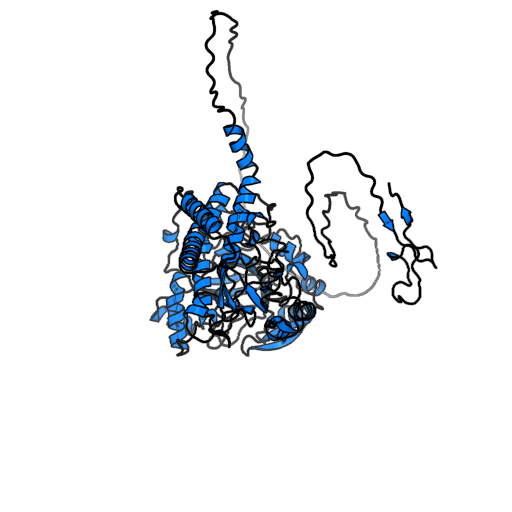.00 92.38 280 MET A CA 1
ATOM 2223 C C . MET A 1 280 ? 28.578 5.493 -8.514 1.00 92.38 280 MET A C 1
ATOM 2225 O O . MET A 1 280 ? 29.067 4.483 -9.006 1.00 92.38 280 MET A O 1
ATOM 2229 N N . ILE A 1 281 ? 27.397 5.971 -8.908 1.00 91.81 281 ILE A N 1
ATOM 2230 C CA . ILE A 1 281 ? 26.530 5.293 -9.885 1.00 91.81 281 ILE A CA 1
ATOM 2231 C C . ILE A 1 281 ? 26.693 5.857 -11.300 1.00 91.81 281 ILE A C 1
ATOM 2233 O O . ILE A 1 281 ? 26.819 5.095 -12.251 1.00 91.81 281 ILE A O 1
ATOM 2237 N N . PHE A 1 282 ? 26.687 7.185 -11.435 1.00 91.06 282 PHE A N 1
ATOM 2238 C CA . PHE A 1 282 ? 26.678 7.905 -12.717 1.00 91.06 282 PHE A CA 1
ATOM 2239 C C . PHE A 1 282 ? 27.935 8.777 -12.906 1.00 91.06 282 PHE A C 1
ATOM 2241 O O . PHE A 1 282 ? 27.943 9.737 -13.676 1.00 91.06 282 PHE A O 1
ATOM 2248 N N . GLY A 1 283 ? 28.981 8.560 -12.108 1.00 88.31 283 GLY A N 1
ATOM 2249 C CA . GLY A 1 283 ? 30.266 9.250 -12.228 1.00 88.31 283 GLY A CA 1
ATOM 2250 C C . GLY A 1 283 ? 31.252 8.559 -13.152 1.00 88.31 283 GLY A C 1
ATOM 2251 O O . GLY A 1 283 ? 30.983 7.509 -13.726 1.00 88.31 283 GLY A O 1
ATOM 2252 N N . SER A 1 284 ? 32.437 9.153 -13.271 1.00 84.50 284 SER A N 1
ATOM 2253 C CA . SER A 1 284 ? 33.500 8.613 -14.129 1.00 84.50 284 SER A CA 1
ATOM 2254 C C . SER A 1 284 ? 34.114 7.319 -13.580 1.00 84.50 284 SER A C 1
ATOM 2256 O O . SER A 1 284 ? 34.665 6.534 -14.343 1.00 84.50 284 SER A O 1
ATOM 2258 N N . ASN A 1 285 ? 34.029 7.099 -12.263 1.00 83.00 285 ASN A N 1
ATOM 2259 C CA . ASN A 1 285 ? 34.541 5.913 -11.575 1.00 83.00 285 ASN A CA 1
ATOM 2260 C C . ASN A 1 285 ? 33.375 5.141 -10.944 1.00 83.00 285 ASN A C 1
ATOM 2262 O O . ASN A 1 285 ? 33.189 5.173 -9.727 1.00 83.00 285 ASN A O 1
ATOM 2266 N N . VAL A 1 286 ? 32.573 4.492 -11.791 1.00 85.25 286 VAL A N 1
ATOM 2267 C CA . VAL A 1 286 ? 31.376 3.756 -11.363 1.00 85.25 286 VAL A CA 1
ATOM 2268 C C . VAL A 1 286 ? 31.752 2.615 -10.413 1.00 85.25 286 VAL A C 1
ATOM 2270 O O . VAL A 1 286 ? 32.692 1.853 -10.653 1.00 85.25 286 VAL A O 1
ATOM 2273 N N . CYS A 1 287 ? 31.009 2.500 -9.317 1.00 87.06 287 CYS A N 1
ATOM 2274 C CA . CYS A 1 287 ? 31.171 1.452 -8.326 1.00 87.06 287 CYS A CA 1
ATOM 2275 C C . CYS A 1 287 ? 30.732 0.097 -8.893 1.00 87.06 287 CYS A C 1
ATOM 2277 O O . CYS A 1 287 ? 29.652 -0.029 -9.463 1.00 87.06 287 CYS A O 1
ATOM 2279 N N . THR A 1 288 ? 31.553 -0.931 -8.684 1.00 86.62 288 THR A N 1
ATOM 2280 C CA . THR A 1 288 ? 31.250 -2.311 -9.096 1.00 86.62 288 THR A CA 1
ATOM 2281 C C . THR A 1 288 ? 30.461 -3.094 -8.048 1.00 86.62 288 THR A C 1
ATOM 2283 O O . THR A 1 288 ? 30.001 -4.198 -8.332 1.00 86.62 288 THR A O 1
ATOM 2286 N N . ARG A 1 289 ? 30.308 -2.555 -6.829 1.00 92.44 289 ARG A N 1
ATOM 2287 C CA . ARG A 1 289 ? 29.466 -3.172 -5.798 1.00 92.44 289 ARG A CA 1
ATOM 2288 C C . ARG A 1 289 ? 27.986 -2.990 -6.172 1.00 92.44 289 ARG A C 1
ATOM 2290 O O . ARG A 1 289 ? 27.616 -1.901 -6.623 1.00 92.44 289 ARG A O 1
ATOM 2297 N N . PRO A 1 290 ? 27.134 -4.003 -5.951 1.00 93.88 290 PRO A N 1
ATOM 2298 C CA . PRO A 1 290 ? 25.700 -3.911 -6.199 1.00 93.88 290 PRO A CA 1
ATOM 2299 C C . PRO A 1 290 ? 25.033 -3.133 -5.056 1.00 93.88 290 PRO A C 1
ATOM 2301 O O . PRO A 1 290 ? 24.542 -3.711 -4.094 1.00 93.88 290 PRO A O 1
ATOM 2304 N N . LEU A 1 291 ? 25.053 -1.805 -5.129 1.00 96.56 291 LEU A N 1
ATOM 2305 C CA . LEU A 1 291 ? 24.557 -0.903 -4.091 1.00 96.56 291 LEU A CA 1
ATOM 2306 C C . LEU A 1 291 ? 23.225 -0.291 -4.512 1.00 96.56 291 LEU A C 1
ATOM 2308 O O . LEU A 1 291 ? 23.044 0.062 -5.680 1.00 96.56 291 LEU A O 1
ATOM 2312 N N . LYS A 1 292 ? 22.318 -0.098 -3.554 1.00 96.50 292 LYS A N 1
ATOM 2313 C CA . LYS A 1 292 ? 21.018 0.544 -3.769 1.00 96.50 292 LYS A CA 1
ATOM 2314 C C . LYS A 1 292 ? 20.687 1.568 -2.687 1.00 96.50 292 LYS A C 1
ATOM 2316 O O . LYS A 1 292 ? 20.996 1.384 -1.518 1.00 96.50 292 LYS A O 1
ATOM 2321 N N . LEU A 1 293 ? 19.978 2.609 -3.094 1.00 95.94 293 LEU A N 1
ATOM 2322 C CA . LEU A 1 293 ? 19.172 3.492 -2.269 1.00 95.94 293 LEU A CA 1
ATOM 2323 C C . LEU A 1 293 ? 17.712 3.151 -2.569 1.00 95.94 293 LEU A C 1
ATOM 2325 O O . LEU A 1 293 ? 17.272 3.310 -3.709 1.00 95.94 293 LEU A O 1
ATOM 2329 N N . LYS A 1 294 ? 16.980 2.660 -1.572 1.00 93.19 294 LYS A N 1
ATOM 2330 C CA . LYS A 1 294 ? 15.571 2.262 -1.699 1.00 93.19 294 LYS A CA 1
ATOM 2331 C C . LYS A 1 294 ? 14.676 3.167 -0.859 1.00 93.19 294 LYS A C 1
ATOM 2333 O O . LYS A 1 294 ? 15.151 3.766 0.104 1.00 93.19 294 LYS A O 1
ATOM 2338 N N . ASP A 1 295 ? 13.401 3.251 -1.231 1.00 91.31 295 ASP A N 1
ATOM 2339 C CA . ASP A 1 295 ? 12.354 3.944 -0.469 1.00 91.31 295 ASP A CA 1
ATOM 2340 C C . ASP A 1 295 ? 12.699 5.390 -0.085 1.00 91.31 295 ASP A C 1
ATOM 2342 O O . ASP A 1 295 ? 12.293 5.887 0.964 1.00 91.31 295 ASP A O 1
ATOM 2346 N N . TYR A 1 296 ? 13.474 6.092 -0.918 1.00 92.50 296 TYR A N 1
ATOM 2347 C CA . TYR A 1 296 ? 13.953 7.424 -0.567 1.00 92.50 296 TYR A CA 1
ATOM 2348 C C . TYR A 1 296 ? 12.936 8.503 -0.973 1.00 92.50 296 TYR A C 1
ATOM 2350 O O . TYR A 1 296 ? 12.511 8.532 -2.133 1.00 92.50 296 TYR A O 1
ATOM 2358 N N . PRO A 1 297 ? 12.555 9.429 -0.073 1.00 91.31 297 PRO A N 1
ATOM 2359 C CA . PRO A 1 297 ? 13.010 9.574 1.312 1.00 91.31 297 PRO A CA 1
ATOM 2360 C C . PRO A 1 297 ? 12.281 8.611 2.283 1.00 91.31 297 PRO A C 1
ATOM 2362 O O . PRO A 1 297 ? 11.062 8.457 2.183 1.00 91.31 297 PRO A O 1
ATOM 2365 N N . PRO A 1 298 ? 12.984 8.008 3.267 1.00 85.88 298 PRO A N 1
ATOM 2366 C CA . PRO A 1 298 ? 12.419 6.926 4.087 1.00 85.88 298 PRO A CA 1
ATOM 2367 C C . PRO A 1 298 ? 11.462 7.407 5.185 1.00 85.88 298 PRO A C 1
ATOM 2369 O O . PRO A 1 298 ? 10.568 6.677 5.594 1.00 85.88 298 PRO A O 1
ATOM 2372 N N . ASN A 1 299 ? 11.641 8.639 5.672 1.00 85.88 299 ASN A N 1
ATOM 2373 C CA . ASN A 1 299 ? 10.929 9.172 6.843 1.00 85.88 299 ASN A CA 1
ATOM 2374 C C . ASN A 1 299 ? 10.076 10.411 6.523 1.00 85.88 299 ASN A C 1
ATOM 2376 O O . ASN A 1 299 ? 9.681 11.143 7.427 1.00 85.88 299 ASN A O 1
ATOM 2380 N N . SER A 1 300 ? 9.854 10.688 5.241 1.00 86.81 300 SER A N 1
ATOM 2381 C CA . SER A 1 300 ? 9.126 11.860 4.758 1.00 86.81 300 SER A CA 1
ATOM 2382 C C . SER A 1 300 ? 8.472 11.528 3.420 1.00 86.81 300 SER A C 1
ATOM 2384 O O . SER A 1 300 ? 8.763 10.494 2.812 1.00 86.81 300 SER A O 1
ATOM 2386 N N . THR A 1 301 ? 7.588 12.397 2.943 1.00 89.00 301 THR A N 1
ATOM 2387 C CA . THR A 1 301 ? 6.991 12.228 1.617 1.00 89.00 301 THR A CA 1
ATOM 2388 C C . THR A 1 301 ? 7.892 12.855 0.561 1.00 89.00 301 THR A C 1
ATOM 2390 O O . THR A 1 301 ? 8.554 13.870 0.786 1.00 89.00 301 THR A O 1
ATOM 2393 N N . PHE A 1 302 ? 7.893 12.284 -0.641 1.00 90.62 302 PHE A N 1
ATOM 2394 C CA . PHE A 1 302 ? 8.655 12.844 -1.758 1.00 90.62 302 PHE A CA 1
ATOM 2395 C C . PHE A 1 302 ? 8.160 14.242 -2.157 1.00 90.62 302 PHE A C 1
ATOM 2397 O O . PHE A 1 302 ? 8.949 15.077 -2.589 1.00 90.62 302 PHE A O 1
ATOM 2404 N N . ALA A 1 303 ? 6.869 14.530 -1.964 1.00 89.81 303 ALA A N 1
ATOM 2405 C CA . ALA A 1 303 ? 6.301 15.859 -2.183 1.00 89.81 303 ALA A CA 1
ATOM 2406 C C . ALA A 1 303 ? 6.828 16.901 -1.182 1.00 89.81 303 ALA A C 1
ATOM 2408 O O . ALA A 1 303 ? 7.069 18.042 -1.577 1.00 89.81 303 ALA A O 1
ATOM 2409 N N . ALA A 1 304 ? 7.028 16.516 0.084 1.00 89.88 304 ALA A N 1
ATOM 2410 C CA . ALA A 1 304 ? 7.560 17.405 1.113 1.00 89.88 304 ALA A CA 1
ATOM 2411 C C . ALA A 1 304 ? 9.063 17.661 0.932 1.00 89.88 304 ALA A C 1
ATOM 2413 O O . ALA A 1 304 ? 9.492 18.813 0.975 1.00 89.88 304 ALA A O 1
ATOM 2414 N N . GLU A 1 305 ? 9.854 16.612 0.685 1.00 89.06 305 GLU A N 1
ATOM 2415 C CA . GLU A 1 305 ? 11.311 16.744 0.528 1.00 89.06 305 GLU A CA 1
ATOM 2416 C C . GLU A 1 305 ? 11.711 17.303 -0.844 1.00 89.06 305 GLU A C 1
ATOM 2418 O O . GLU A 1 305 ? 12.627 18.119 -0.954 1.00 89.06 305 GLU A O 1
ATOM 2423 N N . PHE A 1 306 ? 11.029 16.879 -1.913 1.00 88.50 306 PHE A N 1
ATOM 2424 C CA . PHE A 1 306 ? 11.417 17.160 -3.299 1.00 88.50 306 PHE A CA 1
ATOM 2425 C C . PHE A 1 306 ? 10.249 17.713 -4.134 1.00 88.50 306 PHE A C 1
ATOM 2427 O O . PHE A 1 306 ? 9.951 17.179 -5.206 1.00 88.50 306 PHE A O 1
ATOM 2434 N N . PRO A 1 307 ? 9.603 18.826 -3.733 1.00 89.75 307 PRO A N 1
ATOM 2435 C CA . PRO A 1 307 ? 8.363 19.311 -4.355 1.00 89.75 307 PRO A CA 1
ATOM 2436 C C . PRO A 1 307 ? 8.496 19.571 -5.861 1.00 89.75 307 PRO A C 1
ATOM 2438 O O . PRO A 1 307 ? 7.611 19.244 -6.650 1.00 89.75 307 PRO A O 1
ATOM 2441 N N . THR A 1 308 ? 9.630 20.125 -6.294 1.00 86.94 308 THR A N 1
ATOM 2442 C CA . THR A 1 308 ? 9.909 20.403 -7.710 1.00 86.94 308 THR A CA 1
ATOM 2443 C C . THR A 1 308 ? 10.035 19.125 -8.539 1.00 86.94 308 THR A C 1
ATOM 2445 O O . THR A 1 308 ? 9.496 19.051 -9.644 1.00 86.94 308 THR A O 1
ATOM 2448 N N . LEU A 1 309 ? 10.706 18.104 -8.003 1.00 87.25 309 LEU A N 1
ATOM 2449 C CA . LEU A 1 309 ? 10.802 16.803 -8.658 1.00 87.25 309 LEU A CA 1
ATOM 2450 C C . LEU A 1 309 ? 9.476 16.060 -8.630 1.00 87.25 309 LEU A C 1
ATOM 2452 O O . LEU A 1 309 ? 9.119 15.434 -9.618 1.00 87.25 309 LEU A O 1
ATOM 2456 N N . CYS A 1 310 ? 8.742 16.159 -7.525 1.00 91.12 310 CYS A N 1
ATOM 2457 C CA . CYS A 1 310 ? 7.440 15.536 -7.373 1.00 91.12 310 CYS A CA 1
ATOM 2458 C C . CYS A 1 310 ? 6.479 16.045 -8.449 1.00 91.12 310 CYS A C 1
ATOM 2460 O O . CYS A 1 310 ? 5.894 15.243 -9.169 1.00 91.12 310 CYS A O 1
ATOM 2462 N N . ARG A 1 311 ? 6.413 17.368 -8.656 1.00 89.69 311 ARG A N 1
ATOM 2463 C CA . ARG A 1 311 ? 5.635 17.966 -9.753 1.00 89.69 311 ARG A CA 1
ATOM 2464 C C . ARG A 1 311 ? 6.090 17.485 -11.127 1.00 89.69 311 ARG A C 1
ATOM 2466 O O . ARG A 1 311 ? 5.253 17.144 -11.953 1.00 89.69 311 ARG A O 1
ATOM 2473 N N . SER A 1 312 ? 7.403 17.438 -11.366 1.00 88.62 312 SER A N 1
ATOM 2474 C CA . SER A 1 312 ? 7.950 16.935 -12.631 1.00 88.62 312 SER A CA 1
ATOM 2475 C C . SER A 1 312 ? 7.568 15.473 -12.869 1.00 88.62 312 SER A C 1
ATOM 2477 O O . SER A 1 312 ? 7.207 15.106 -13.979 1.00 88.62 312 SER A O 1
ATOM 2479 N N . PHE A 1 313 ? 7.617 14.640 -11.832 1.00 91.69 313 PHE A N 1
ATOM 2480 C CA . PHE A 1 313 ? 7.255 13.229 -11.907 1.00 91.69 313 PHE A CA 1
ATOM 2481 C C . PHE A 1 313 ? 5.759 13.065 -12.182 1.00 91.69 313 PHE A C 1
ATOM 2483 O O . PHE A 1 313 ? 5.397 12.432 -13.163 1.00 91.69 313 PHE A O 1
ATOM 2490 N N . GLN A 1 314 ? 4.907 13.731 -11.398 1.00 92.12 314 GLN A N 1
ATOM 2491 C CA . GLN A 1 314 ? 3.450 13.719 -11.566 1.00 92.12 314 GLN A CA 1
ATOM 2492 C C . GLN A 1 314 ? 3.016 14.182 -12.966 1.00 92.12 314 GLN A C 1
ATOM 2494 O O . GLN A 1 314 ? 2.088 13.622 -13.532 1.00 92.12 314 GLN A O 1
ATOM 2499 N N . TYR A 1 315 ? 3.709 15.167 -13.548 1.00 89.44 315 TYR A N 1
ATOM 2500 C CA . TYR A 1 315 ? 3.434 15.645 -14.906 1.00 89.44 315 TYR A CA 1
ATOM 2501 C C . TYR A 1 315 ? 3.759 14.611 -15.998 1.00 89.44 315 TYR A C 1
ATOM 2503 O O . TYR A 1 315 ? 3.122 14.611 -17.044 1.00 89.44 315 TYR A O 1
ATOM 2511 N N . ASN A 1 316 ? 4.754 13.748 -15.770 1.00 89.12 316 ASN A N 1
ATOM 2512 C CA . ASN A 1 316 ? 5.215 12.762 -16.754 1.00 89.12 316 ASN A CA 1
ATOM 2513 C C . ASN A 1 316 ? 4.598 11.368 -16.553 1.00 89.12 316 ASN A C 1
ATOM 2515 O O . ASN A 1 316 ? 4.921 10.455 -17.309 1.00 89.12 316 ASN A O 1
ATOM 2519 N N . LEU A 1 317 ? 3.743 11.178 -15.544 1.00 92.56 317 LEU A N 1
ATOM 2520 C CA . LEU A 1 317 ? 3.083 9.896 -15.320 1.00 92.56 317 LEU A CA 1
ATOM 2521 C C . LEU A 1 317 ? 2.074 9.596 -16.444 1.00 92.56 317 LEU A C 1
ATOM 2523 O O . LEU A 1 317 ? 1.249 10.459 -16.764 1.00 92.56 317 LEU A O 1
ATOM 2527 N N . PRO A 1 318 ? 2.078 8.376 -17.014 1.00 93.75 318 PRO A N 1
ATOM 2528 C CA . PRO A 1 318 ? 1.023 7.953 -17.922 1.00 93.75 318 PRO A CA 1
ATOM 2529 C C . PRO A 1 318 ? -0.297 7.802 -17.162 1.00 93.75 318 PRO A C 1
ATOM 2531 O O . PRO A 1 318 ? -0.309 7.520 -15.963 1.00 93.75 318 PRO A O 1
ATOM 2534 N N . PHE A 1 319 ? -1.413 7.964 -17.873 1.00 95.06 319 PHE A N 1
ATOM 2535 C CA . PHE A 1 319 ? -2.769 7.835 -17.323 1.00 95.06 319 PHE A CA 1
ATOM 2536 C C . PHE A 1 319 ? -3.000 8.683 -16.061 1.00 95.06 319 PHE A C 1
ATOM 2538 O O . PHE A 1 319 ? -3.325 8.155 -14.992 1.00 95.06 319 PHE A O 1
ATOM 2545 N N . PRO A 1 320 ? -2.853 10.016 -16.147 1.00 94.50 320 PRO A N 1
ATOM 2546 C CA . PRO A 1 320 ? -2.859 10.875 -14.968 1.00 94.50 320 PRO A CA 1
ATOM 2547 C C . PRO A 1 320 ? -4.161 10.811 -14.157 1.00 94.50 320 PRO A C 1
ATOM 2549 O O . PRO A 1 320 ? -4.144 11.098 -12.960 1.00 94.50 320 PRO A O 1
ATOM 2552 N N . ALA A 1 321 ? -5.274 10.395 -14.771 1.00 95.19 321 ALA A N 1
ATOM 2553 C CA . ALA A 1 321 ? -6.545 10.185 -14.086 1.00 95.19 321 ALA A CA 1
ATOM 2554 C C . ALA A 1 321 ? -6.489 9.076 -13.015 1.00 95.19 321 ALA A C 1
ATOM 2556 O O . ALA A 1 321 ? -7.252 9.154 -12.056 1.00 95.19 321 ALA A O 1
ATOM 2557 N N . VAL A 1 322 ? -5.586 8.093 -13.138 1.00 96.00 322 VAL A N 1
ATOM 2558 C CA . VAL A 1 322 ? -5.410 6.990 -12.171 1.00 96.00 322 VAL A CA 1
ATOM 2559 C C . VAL A 1 322 ? -4.072 7.031 -11.430 1.00 96.00 322 VAL A C 1
ATOM 2561 O O . VAL A 1 322 ? -4.015 6.552 -10.308 1.00 96.00 322 VAL A O 1
ATOM 2564 N N . THR A 1 323 ? -3.005 7.606 -11.991 1.00 96.06 323 THR A N 1
ATOM 2565 C CA . THR A 1 323 ? -1.653 7.524 -11.392 1.00 96.06 323 THR A CA 1
ATOM 2566 C C . THR A 1 323 ? -1.230 8.754 -10.582 1.00 96.06 323 THR A C 1
ATOM 2568 O O . THR A 1 323 ? -0.258 8.687 -9.829 1.00 96.06 323 THR A O 1
ATOM 2571 N N . THR A 1 324 ? -1.922 9.892 -10.713 1.00 94.81 324 THR A N 1
ATOM 2572 C CA . THR A 1 324 ? -1.524 11.155 -10.054 1.00 94.81 324 THR A CA 1
ATOM 2573 C C . THR A 1 324 ? -2.317 11.440 -8.778 1.00 94.81 324 THR A C 1
ATOM 2575 O O . THR A 1 324 ? -3.384 10.871 -8.552 1.00 94.81 324 THR A O 1
ATOM 2578 N N . PHE A 1 325 ? -1.837 12.391 -7.968 1.00 91.56 325 PHE A N 1
ATOM 2579 C CA . PHE A 1 325 ? -2.495 12.890 -6.747 1.00 91.56 325 PHE A CA 1
ATOM 2580 C C . PHE A 1 325 ? -3.801 13.656 -6.983 1.00 91.56 325 PHE A C 1
ATOM 2582 O O . PHE A 1 325 ? -4.549 13.920 -6.046 1.00 91.56 325 PHE A O 1
ATOM 2589 N N . HIS A 1 326 ? -4.066 14.044 -8.230 1.00 91.19 326 HIS A N 1
ATOM 2590 C CA . HIS A 1 326 ? -5.269 14.780 -8.625 1.00 91.19 326 HIS A CA 1
ATOM 2591 C C . HIS A 1 326 ? -6.077 14.023 -9.683 1.00 91.19 326 HIS A C 1
ATOM 2593 O O . HIS A 1 326 ? -6.925 14.608 -10.362 1.00 91.19 326 HIS A O 1
ATOM 2599 N N . GLY A 1 327 ? -5.797 12.727 -9.834 1.00 94.75 327 GLY A N 1
ATOM 2600 C CA . GLY A 1 327 ? -6.539 11.823 -10.693 1.00 94.75 327 GLY A CA 1
ATOM 2601 C C . GLY A 1 327 ? -7.852 11.407 -10.037 1.00 94.75 327 GLY A C 1
ATOM 2602 O O . GLY A 1 327 ? -7.847 10.872 -8.928 1.00 94.75 327 GLY A O 1
ATOM 2603 N N . ALA A 1 328 ? -8.972 11.650 -10.714 1.00 94.44 328 ALA A N 1
ATOM 2604 C CA . ALA A 1 328 ? -10.301 11.322 -10.202 1.00 94.44 328 ALA A CA 1
ATOM 2605 C C . ALA A 1 328 ? -10.606 9.817 -10.184 1.00 94.44 328 ALA A C 1
ATOM 2607 O O . ALA A 1 328 ? -11.519 9.380 -9.501 1.00 94.44 328 ALA A O 1
ATOM 2608 N N . LEU A 1 329 ? -9.852 9.009 -10.926 1.00 95.56 329 LEU A N 1
ATOM 2609 C CA . LEU A 1 329 ? -10.045 7.560 -11.007 1.00 95.56 329 LEU A CA 1
ATOM 2610 C C . LEU A 1 329 ? -9.089 6.790 -10.087 1.00 95.56 329 LEU A C 1
ATOM 2612 O O . LEU A 1 329 ? -9.144 5.563 -10.019 1.00 95.56 329 LEU A O 1
ATOM 2616 N N . ASN A 1 330 ? -8.225 7.508 -9.367 1.00 96.25 330 ASN A N 1
ATOM 2617 C CA . ASN A 1 330 ? -7.395 6.953 -8.314 1.00 96.25 330 ASN A CA 1
ATOM 2618 C C . ASN A 1 330 ? -8.164 6.968 -6.990 1.00 96.25 330 ASN A C 1
ATOM 2620 O O . ASN A 1 330 ? -8.353 8.019 -6.374 1.00 96.25 330 ASN A O 1
ATOM 2624 N N . ILE A 1 331 ? -8.583 5.797 -6.522 1.00 95.94 331 ILE A N 1
ATOM 2625 C CA . ILE A 1 331 ? -9.411 5.662 -5.322 1.00 95.94 331 ILE A CA 1
ATOM 2626 C C . ILE A 1 331 ? -8.676 6.168 -4.066 1.00 95.94 331 ILE A C 1
ATOM 2628 O O . ILE A 1 331 ? -9.311 6.649 -3.126 1.00 95.94 331 ILE A O 1
ATOM 2632 N N . THR A 1 332 ? -7.340 6.146 -4.061 1.00 94.06 332 THR A N 1
ATOM 2633 C CA . THR A 1 332 ? -6.532 6.651 -2.940 1.00 94.06 332 THR A CA 1
ATOM 2634 C C . THR A 1 332 ? -6.712 8.157 -2.711 1.00 94.06 332 THR A C 1
ATOM 2636 O O . THR A 1 332 ? -6.645 8.612 -1.568 1.00 94.06 332 THR A O 1
ATOM 2639 N N . ASN A 1 333 ? -7.044 8.924 -3.758 1.00 93.81 333 ASN A N 1
ATOM 2640 C CA . ASN A 1 333 ? -7.240 10.378 -3.686 1.00 93.81 333 ASN A CA 1
ATOM 2641 C C . ASN A 1 333 ? -8.549 10.789 -2.992 1.00 93.81 333 ASN A C 1
ATOM 2643 O O . ASN A 1 333 ? -8.767 11.972 -2.725 1.00 93.81 333 ASN A O 1
ATOM 2647 N N . TYR A 1 334 ? -9.418 9.827 -2.680 1.00 93.50 334 TYR A N 1
ATOM 2648 C CA . TYR A 1 334 ? -10.645 10.062 -1.925 1.00 93.50 334 TYR A CA 1
ATOM 2649 C C . TYR A 1 334 ? -10.461 9.907 -0.408 1.00 93.50 334 TYR A C 1
ATOM 2651 O O . TYR A 1 334 ? -11.417 10.052 0.355 1.00 93.50 334 TYR A O 1
ATOM 2659 N N . PHE A 1 335 ? -9.240 9.639 0.061 1.00 92.12 335 PHE A N 1
ATOM 2660 C CA . PHE A 1 335 ? -8.933 9.693 1.486 1.00 92.12 335 PHE A CA 1
ATOM 2661 C C . PHE A 1 335 ? -8.916 11.154 1.991 1.00 92.12 335 PHE A C 1
ATOM 2663 O O . PHE A 1 335 ? -8.467 12.043 1.264 1.00 92.12 335 PHE A O 1
ATOM 2670 N N . PRO A 1 336 ? -9.384 11.458 3.219 1.00 91.75 336 PRO A N 1
ATOM 2671 C CA . PRO A 1 336 ? -9.421 12.834 3.716 1.00 91.75 336 PRO A CA 1
ATOM 2672 C C . PRO A 1 336 ? -8.018 13.469 3.802 1.00 91.75 336 PRO A C 1
ATOM 2674 O O . PRO A 1 336 ? -7.175 12.957 4.545 1.00 91.75 336 PRO A O 1
ATOM 2677 N N . PRO A 1 337 ? -7.761 14.629 3.164 1.00 87.81 337 PRO A N 1
ATOM 2678 C CA . PRO A 1 337 ? -6.427 15.243 3.151 1.00 87.81 337 PRO A CA 1
ATOM 2679 C C . PRO A 1 337 ? -5.894 15.648 4.532 1.00 87.81 337 PRO A C 1
ATOM 2681 O O . PRO A 1 337 ? -4.690 15.666 4.761 1.00 87.81 337 PRO A O 1
ATOM 2684 N N . ALA A 1 338 ? -6.780 15.980 5.475 1.00 87.75 338 ALA A N 1
ATOM 2685 C CA . ALA A 1 338 ? -6.380 16.401 6.819 1.00 87.75 338 ALA A CA 1
ATOM 2686 C C . ALA A 1 338 ? -6.049 15.222 7.766 1.00 87.75 338 ALA A C 1
ATOM 2688 O O . ALA A 1 338 ? -5.755 15.443 8.943 1.00 87.75 338 ALA A O 1
ATOM 2689 N N . TYR A 1 339 ? -6.130 13.973 7.293 1.00 88.06 339 TYR A N 1
ATOM 2690 C CA . TYR A 1 339 ? -5.818 12.787 8.088 1.00 88.06 339 TYR A CA 1
ATOM 2691 C C . TYR A 1 339 ? -4.294 12.656 8.249 1.00 88.06 339 TYR A C 1
ATOM 2693 O O . TYR A 1 339 ? -3.582 12.291 7.320 1.00 88.06 339 TYR A O 1
ATOM 2701 N N . LYS A 1 340 ? -3.763 12.971 9.437 1.00 84.69 340 LYS A N 1
ATOM 2702 C CA . LYS A 1 340 ? -2.309 13.097 9.681 1.00 84.69 340 LYS A CA 1
ATOM 2703 C C . LYS A 1 340 ? -1.544 11.780 9.625 1.00 84.69 340 LYS A C 1
ATOM 2705 O O . LYS A 1 340 ? -0.323 11.783 9.522 1.00 84.69 340 LYS A O 1
ATOM 2710 N N . VAL A 1 341 ? -2.260 10.674 9.762 1.00 81.75 341 VAL A N 1
ATOM 2711 C CA . VAL A 1 341 ? -1.717 9.311 9.760 1.00 81.75 341 VAL A CA 1
ATOM 2712 C C . VAL A 1 341 ? -2.161 8.542 8.518 1.00 81.75 341 VAL A C 1
ATOM 2714 O O . VAL A 1 341 ? -2.258 7.321 8.558 1.00 81.75 341 VAL A O 1
ATOM 2717 N N . ALA A 1 342 ? -2.471 9.264 7.434 1.00 82.19 342 ALA A N 1
ATOM 2718 C CA . ALA A 1 342 ? -2.818 8.657 6.159 1.00 82.19 342 ALA A CA 1
ATOM 2719 C C . ALA A 1 342 ? -1.679 7.751 5.646 1.00 82.19 342 ALA A C 1
ATOM 2721 O O . ALA A 1 342 ? -0.504 8.047 5.894 1.00 82.19 342 ALA A O 1
ATOM 2722 N N . PRO A 1 343 ? -2.014 6.672 4.922 1.00 81.31 343 PRO A N 1
ATOM 2723 C CA . PRO A 1 343 ? -1.047 5.865 4.185 1.00 81.31 343 PRO A CA 1
ATOM 2724 C C . PRO A 1 343 ? -0.133 6.721 3.299 1.00 81.31 343 PRO A C 1
ATOM 2726 O O . PRO A 1 343 ? -0.616 7.552 2.530 1.00 81.31 343 PRO A O 1
ATOM 2729 N N . ASP A 1 344 ? 1.182 6.499 3.371 1.00 83.31 344 ASP A N 1
ATOM 2730 C CA . ASP A 1 344 ? 2.126 7.102 2.425 1.00 83.31 344 ASP A CA 1
ATOM 2731 C C . ASP A 1 344 ? 2.144 6.278 1.135 1.00 83.31 344 ASP A C 1
ATOM 2733 O O . ASP A 1 344 ? 2.914 5.333 1.001 1.00 83.31 344 ASP A O 1
ATOM 2737 N N . LEU A 1 345 ? 1.250 6.633 0.213 1.00 86.44 345 LEU A N 1
ATOM 2738 C CA . LEU A 1 345 ? 1.166 6.076 -1.146 1.00 86.44 345 LEU A CA 1
ATOM 2739 C C . LEU A 1 345 ? 1.876 6.979 -2.164 1.00 86.44 345 LEU A C 1
ATOM 2741 O O . LEU A 1 345 ? 1.681 6.869 -3.373 1.00 86.44 345 LEU A O 1
ATOM 2745 N N . GLY A 1 346 ? 2.650 7.949 -1.668 1.00 88.56 346 GLY A N 1
ATOM 2746 C CA . GLY A 1 346 ? 3.354 8.909 -2.496 1.00 88.56 346 GLY A CA 1
ATOM 2747 C C . GLY A 1 346 ? 4.557 8.297 -3.218 1.00 88.56 346 GLY A C 1
ATOM 2748 O O . GLY A 1 346 ? 4.998 7.196 -2.897 1.00 88.56 346 GLY A O 1
ATOM 2749 N N . PRO A 1 347 ? 5.139 9.030 -4.183 1.00 94.00 347 PRO A N 1
ATOM 2750 C CA . PRO A 1 347 ? 6.296 8.562 -4.916 1.00 94.00 347 PRO A CA 1
ATOM 2751 C C . PRO A 1 347 ? 7.472 8.216 -3.999 1.00 94.00 347 PRO A C 1
ATOM 2753 O O . PRO A 1 347 ? 7.727 8.924 -3.024 1.00 94.00 347 PRO A O 1
ATOM 2756 N N . LYS A 1 348 ? 8.244 7.192 -4.359 1.00 94.25 348 LYS A N 1
ATOM 2757 C CA . LYS A 1 348 ? 9.516 6.824 -3.727 1.00 94.25 348 LYS A CA 1
ATOM 2758 C C . LYS A 1 348 ? 10.588 6.603 -4.785 1.00 94.25 348 LYS A C 1
ATOM 2760 O O . LYS A 1 348 ? 10.317 6.066 -5.860 1.00 94.25 348 LYS A O 1
ATOM 2765 N N . ALA A 1 349 ? 11.809 7.042 -4.488 1.00 94.12 349 ALA A N 1
ATOM 2766 C CA . ALA A 1 349 ? 12.956 6.869 -5.366 1.00 94.12 349 ALA A CA 1
ATOM 2767 C C . ALA A 1 349 ? 13.726 5.585 -5.040 1.00 94.12 349 ALA A C 1
ATOM 2769 O O . ALA A 1 349 ? 14.016 5.291 -3.878 1.00 94.12 349 ALA A O 1
ATOM 2770 N N . TYR A 1 350 ? 14.113 4.879 -6.100 1.00 96.12 350 TYR A N 1
ATOM 2771 C CA . TYR A 1 350 ? 14.913 3.662 -6.071 1.00 96.12 350 TYR A CA 1
ATOM 2772 C C . TYR A 1 350 ? 16.080 3.828 -7.039 1.00 96.12 350 TYR A C 1
ATOM 2774 O O . TYR A 1 350 ? 15.900 3.857 -8.258 1.00 96.12 350 TYR A O 1
ATOM 2782 N N . ILE A 1 351 ? 17.286 3.974 -6.505 1.00 95.81 351 ILE A N 1
ATOM 2783 C CA . ILE A 1 351 ? 18.494 4.236 -7.289 1.00 95.81 351 ILE A CA 1
ATOM 2784 C C . ILE A 1 351 ? 19.500 3.143 -6.973 1.00 95.81 351 ILE A C 1
ATOM 2786 O O . ILE A 1 351 ? 19.791 2.909 -5.808 1.00 95.81 351 ILE A O 1
ATOM 2790 N N . ALA A 1 352 ? 20.033 2.462 -7.979 1.00 96.62 352 ALA A N 1
ATOM 2791 C CA . ALA A 1 352 ? 20.982 1.381 -7.745 1.00 96.62 352 ALA A CA 1
ATOM 2792 C C . ALA A 1 352 ? 21.987 1.238 -8.887 1.00 96.62 352 ALA A C 1
ATOM 2794 O O . ALA A 1 352 ? 21.704 1.603 -10.033 1.00 96.62 352 ALA A O 1
ATOM 2795 N N . THR A 1 353 ? 23.154 0.681 -8.572 1.00 95.50 353 THR A N 1
ATOM 2796 C CA . THR A 1 353 ? 24.157 0.287 -9.567 1.00 95.50 353 THR A CA 1
ATOM 2797 C C . THR A 1 353 ? 23.649 -0.881 -10.427 1.00 95.50 353 THR A C 1
ATOM 2799 O O . THR A 1 353 ? 22.558 -1.422 -10.204 1.00 95.50 353 THR A O 1
ATOM 2802 N N . ALA A 1 354 ? 24.421 -1.252 -11.451 1.00 93.12 354 ALA A N 1
ATOM 2803 C CA . ALA A 1 354 ? 24.231 -2.524 -12.143 1.00 93.12 354 ALA A CA 1
ATOM 2804 C C . ALA A 1 354 ? 24.508 -3.691 -11.183 1.00 93.12 354 ALA A C 1
ATOM 2806 O O . ALA A 1 354 ? 25.360 -3.580 -10.298 1.00 93.12 354 ALA A O 1
ATOM 2807 N N . ASN A 1 355 ? 23.824 -4.820 -11.375 1.00 90.69 355 ASN A N 1
ATOM 2808 C CA . ASN A 1 355 ? 24.138 -6.046 -10.647 1.00 90.69 355 ASN A CA 1
ATOM 2809 C C . ASN A 1 355 ? 24.586 -7.155 -11.611 1.00 90.69 355 ASN A C 1
ATOM 2811 O O . ASN A 1 355 ? 23.785 -7.975 -12.081 1.00 90.69 355 ASN A O 1
ATOM 2815 N N . ASP A 1 356 ? 25.899 -7.174 -11.851 1.00 86.38 356 ASP A N 1
ATOM 2816 C CA . ASP A 1 356 ? 26.616 -8.142 -12.692 1.00 86.38 356 ASP A CA 1
ATOM 2817 C C . ASP A 1 356 ? 27.173 -9.336 -11.893 1.00 86.38 356 ASP A C 1
ATOM 2819 O O . ASP A 1 356 ? 27.997 -10.103 -12.396 1.00 86.38 356 ASP A O 1
ATOM 2823 N N . SER A 1 357 ? 26.728 -9.512 -10.642 1.00 85.69 357 SER A N 1
ATOM 2824 C CA . SER A 1 357 ? 27.090 -10.673 -9.820 1.00 85.69 357 SER A CA 1
ATOM 2825 C C . SER A 1 357 ? 26.619 -11.975 -10.475 1.00 85.69 357 SER A C 1
ATOM 2827 O O . SER A 1 357 ? 25.663 -11.964 -11.257 1.00 85.69 357 SER A O 1
ATOM 2829 N N . ASP A 1 358 ? 27.267 -13.098 -10.131 1.00 87.88 358 ASP A N 1
ATOM 2830 C CA . ASP A 1 358 ? 27.000 -14.423 -10.717 1.00 87.88 358 ASP A CA 1
ATOM 2831 C C . ASP A 1 358 ? 25.486 -14.698 -10.805 1.00 87.88 358 ASP A C 1
ATOM 2833 O O . ASP A 1 358 ? 24.835 -14.789 -9.762 1.00 87.88 358 ASP A O 1
ATOM 2837 N N . PRO A 1 359 ? 24.908 -14.855 -12.013 1.00 85.44 359 PRO A N 1
ATOM 2838 C CA . PRO A 1 359 ? 23.467 -15.029 -12.194 1.00 85.44 359 PRO A CA 1
ATOM 2839 C C . PRO A 1 359 ? 22.852 -16.181 -11.389 1.00 85.44 359 PRO A C 1
ATOM 2841 O O . PRO A 1 359 ? 21.651 -16.156 -11.132 1.00 85.44 359 PRO A O 1
ATOM 2844 N N . ARG A 1 360 ? 23.663 -17.166 -10.977 1.00 85.81 360 ARG A N 1
ATOM 2845 C CA . ARG A 1 360 ? 23.251 -18.331 -10.174 1.00 85.81 360 ARG A CA 1
ATOM 2846 C C . ARG A 1 360 ? 23.081 -18.028 -8.688 1.00 85.81 360 ARG A C 1
ATOM 2848 O O . ARG A 1 360 ? 22.506 -18.840 -7.968 1.00 85.81 360 ARG A O 1
ATOM 2855 N N . THR A 1 361 ? 23.640 -16.920 -8.208 1.00 86.69 361 THR A N 1
ATOM 2856 C CA . THR A 1 361 ? 23.610 -16.529 -6.788 1.00 86.69 361 THR A CA 1
ATOM 2857 C C . THR A 1 361 ? 23.170 -15.086 -6.563 1.00 86.69 361 THR A C 1
ATOM 2859 O O . THR A 1 361 ? 22.981 -14.699 -5.417 1.00 86.69 361 THR A O 1
ATOM 2862 N N . ASN A 1 362 ? 23.030 -14.303 -7.633 1.00 89.25 362 ASN A N 1
ATOM 2863 C CA . ASN A 1 362 ? 22.615 -12.904 -7.629 1.00 89.25 362 ASN A CA 1
ATOM 2864 C C . ASN A 1 362 ? 21.261 -12.718 -6.927 1.00 89.25 362 ASN A C 1
ATOM 2866 O O . ASN A 1 362 ? 20.336 -13.506 -7.140 1.00 89.25 362 ASN A O 1
ATOM 2870 N N . GLN A 1 363 ? 21.134 -11.655 -6.133 1.00 91.94 363 GLN A N 1
ATOM 2871 C CA . GLN A 1 363 ? 19.929 -11.356 -5.353 1.00 91.94 363 GLN A CA 1
ATOM 2872 C C . GLN A 1 363 ? 19.039 -10.257 -5.946 1.00 91.94 363 GLN A C 1
ATOM 2874 O O . GLN A 1 363 ? 18.073 -9.815 -5.317 1.00 91.94 363 GLN A O 1
ATOM 2879 N N . GLY A 1 364 ? 19.333 -9.842 -7.175 1.00 94.25 364 GLY A N 1
ATOM 2880 C CA . GLY A 1 364 ? 18.684 -8.734 -7.854 1.00 94.25 364 GLY A CA 1
ATOM 2881 C C . GLY A 1 364 ? 18.972 -7.403 -7.171 1.00 94.25 364 GLY A C 1
ATOM 2882 O O . GLY A 1 364 ? 19.616 -7.319 -6.131 1.00 94.25 364 GLY A O 1
ATOM 2883 N N . THR A 1 365 ? 18.487 -6.322 -7.766 1.00 95.12 365 THR A N 1
ATOM 2884 C CA . THR A 1 365 ? 18.418 -5.023 -7.077 1.00 95.12 365 THR A CA 1
ATOM 2885 C C . THR A 1 365 ? 17.129 -4.900 -6.270 1.00 95.12 365 THR A C 1
ATOM 2887 O O . THR A 1 365 ? 17.107 -4.243 -5.230 1.00 95.12 365 THR A O 1
ATOM 2890 N N . THR A 1 366 ? 16.077 -5.591 -6.717 1.00 96.31 366 THR A N 1
ATOM 2891 C CA . THR A 1 366 ? 14.799 -5.723 -6.019 1.00 96.31 366 THR A CA 1
ATOM 2892 C C . THR A 1 366 ? 14.426 -7.200 -5.966 1.00 96.31 366 THR A C 1
ATOM 2894 O O . THR A 1 366 ? 14.232 -7.836 -7.006 1.00 96.31 366 THR A O 1
ATOM 2897 N N . ARG A 1 367 ? 14.341 -7.747 -4.751 1.00 96.38 367 ARG A N 1
ATOM 2898 C CA . ARG A 1 367 ? 13.916 -9.131 -4.506 1.00 96.38 367 ARG A CA 1
ATOM 2899 C C . ARG A 1 367 ? 12.431 -9.307 -4.835 1.00 96.38 367 ARG A C 1
ATOM 2901 O O . ARG A 1 367 ? 11.682 -8.335 -4.930 1.00 96.38 367 ARG A O 1
ATOM 2908 N N . LEU A 1 368 ? 12.026 -10.559 -5.014 1.00 97.12 368 LEU A N 1
ATOM 2909 C CA . LEU A 1 368 ? 10.650 -10.945 -5.286 1.00 97.12 368 LEU A CA 1
ATOM 2910 C C . LEU A 1 368 ? 9.729 -10.454 -4.168 1.00 97.12 368 LEU A C 1
ATOM 2912 O O . LEU A 1 368 ? 9.919 -10.814 -3.007 1.00 97.12 368 LEU A O 1
ATOM 2916 N N . HIS A 1 369 ? 8.733 -9.659 -4.533 1.00 94.31 369 HIS A N 1
ATOM 2917 C CA . HIS A 1 369 ? 7.699 -9.172 -3.628 1.00 94.31 369 HIS A CA 1
ATOM 2918 C C . HIS A 1 369 ? 6.398 -8.914 -4.386 1.00 94.31 369 HIS A C 1
ATOM 2920 O O . HIS A 1 369 ? 6.352 -9.038 -5.605 1.00 94.31 369 HIS A O 1
ATOM 2926 N N . MET A 1 370 ? 5.336 -8.594 -3.657 1.00 92.31 370 MET A N 1
ATOM 2927 C CA . MET A 1 370 ? 4.029 -8.247 -4.205 1.00 92.31 370 MET A CA 1
ATOM 2928 C C . MET A 1 370 ? 3.532 -6.992 -3.496 1.00 92.31 370 MET A C 1
ATOM 2930 O O . MET A 1 370 ? 3.574 -6.939 -2.260 1.00 92.31 370 MET A O 1
ATOM 2934 N N . ASP A 1 371 ? 3.073 -6.024 -4.283 1.00 90.38 371 ASP A N 1
ATOM 2935 C CA . ASP A 1 371 ? 2.547 -4.757 -3.785 1.00 90.38 371 ASP A CA 1
ATOM 2936 C C . ASP A 1 371 ? 1.094 -4.900 -3.340 1.00 90.38 371 ASP A C 1
ATOM 2938 O O . ASP A 1 371 ? 0.332 -5.729 -3.848 1.00 90.38 371 ASP A O 1
ATOM 2942 N N . LEU A 1 372 ? 0.716 -4.078 -2.361 1.00 88.31 372 LEU A N 1
ATOM 2943 C CA . LEU A 1 372 ? -0.654 -4.016 -1.859 1.00 88.31 372 LEU A CA 1
ATOM 2944 C C . LEU A 1 372 ? -1.566 -3.183 -2.773 1.00 88.31 372 LEU A C 1
ATOM 2946 O O . LEU A 1 372 ? -2.769 -3.413 -2.777 1.00 88.31 372 LEU A O 1
ATOM 2950 N N . CYS A 1 373 ? -1.008 -2.243 -3.531 1.00 92.56 373 CYS A N 1
ATOM 2951 C CA . CYS A 1 373 ? -1.712 -1.377 -4.474 1.00 92.56 373 CYS A CA 1
ATOM 2952 C C . CYS A 1 373 ? -1.183 -1.588 -5.897 1.00 92.56 373 CYS A C 1
ATOM 2954 O O . CYS A 1 373 ? -0.195 -2.293 -6.103 1.00 92.56 373 CYS A O 1
ATOM 2956 N N . ASP A 1 374 ? -1.842 -0.966 -6.878 1.00 97.06 374 ASP A N 1
ATOM 2957 C CA . ASP A 1 374 ? -1.262 -0.841 -8.210 1.00 97.06 374 ASP A CA 1
ATOM 2958 C C . ASP A 1 374 ? -0.049 0.091 -8.115 1.00 97.06 374 ASP A C 1
ATOM 2960 O O . ASP A 1 374 ? -0.066 1.043 -7.336 1.00 97.06 374 ASP A O 1
ATOM 2964 N N . ALA A 1 375 ? 0.986 -0.148 -8.915 1.00 97.31 375 ALA A N 1
ATOM 2965 C CA . ALA A 1 375 ? 2.200 0.660 -8.891 1.00 97.31 375 ALA A CA 1
ATOM 2966 C C . ALA A 1 375 ? 2.594 1.130 -10.291 1.00 97.31 375 ALA A C 1
ATOM 2968 O O . ALA A 1 375 ? 2.474 0.399 -11.274 1.00 97.31 375 ALA A O 1
ATOM 2969 N N . ALA A 1 376 ? 3.097 2.360 -10.384 1.00 98.00 376 ALA A N 1
ATOM 2970 C CA . ALA A 1 376 ? 3.675 2.924 -11.597 1.00 98.00 376 ALA A CA 1
ATOM 2971 C C . ALA A 1 376 ? 5.156 3.229 -11.378 1.00 98.00 376 ALA A C 1
ATOM 2973 O O . ALA A 1 376 ? 5.487 4.163 -10.654 1.00 98.00 376 ALA A O 1
ATOM 2974 N N . ASN A 1 377 ? 6.048 2.474 -12.020 1.00 98.06 377 ASN A N 1
ATOM 2975 C CA . ASN A 1 377 ? 7.499 2.594 -11.895 1.00 98.06 377 ASN A CA 1
ATOM 2976 C C . ASN A 1 377 ? 8.114 3.210 -13.158 1.00 98.06 377 ASN A C 1
ATOM 2978 O O . ASN A 1 377 ? 8.169 2.568 -14.203 1.00 98.06 377 ASN A O 1
ATOM 2982 N N . SER A 1 378 ? 8.609 4.444 -13.065 1.00 96.56 378 SER A N 1
ATOM 2983 C CA . SER A 1 378 ? 9.228 5.146 -14.196 1.00 96.56 378 SER A CA 1
ATOM 2984 C C . SER A 1 378 ? 10.748 5.159 -14.083 1.00 96.56 378 SER A C 1
ATOM 2986 O O . SER A 1 378 ? 11.301 5.629 -13.082 1.00 96.56 378 SER A O 1
ATOM 2988 N N . MET A 1 379 ? 11.431 4.693 -15.131 1.00 96.44 379 MET A N 1
ATOM 2989 C CA . MET A 1 379 ? 12.882 4.806 -15.255 1.00 96.44 379 MET A CA 1
ATOM 2990 C C . MET A 1 379 ? 13.246 6.243 -15.621 1.00 96.44 379 MET A C 1
ATOM 2992 O O . MET A 1 379 ? 12.910 6.730 -16.700 1.00 96.44 379 MET A O 1
ATOM 2996 N N . LEU A 1 380 ? 13.973 6.933 -14.746 1.00 92.19 380 LEU A N 1
ATOM 2997 C CA . LEU A 1 380 ? 14.420 8.290 -15.022 1.00 92.19 380 LEU A CA 1
ATOM 2998 C C . LEU A 1 380 ? 15.508 8.280 -16.107 1.00 92.19 380 LEU A C 1
ATOM 3000 O O . LEU A 1 380 ? 16.449 7.490 -16.015 1.00 92.19 380 LEU A O 1
ATOM 3004 N N . PRO A 1 381 ? 15.462 9.200 -17.085 1.00 89.75 381 PRO A N 1
ATOM 3005 C CA . PRO A 1 381 ? 16.474 9.304 -18.134 1.00 89.75 381 PRO A CA 1
ATOM 3006 C C . PRO A 1 381 ? 17.738 10.045 -17.650 1.00 89.75 381 PRO A C 1
ATOM 3008 O O . PRO A 1 381 ? 18.234 10.941 -18.329 1.00 89.75 381 PRO A O 1
ATOM 3011 N N . VAL A 1 382 ? 18.241 9.697 -16.456 1.00 89.56 382 VAL A N 1
ATOM 3012 C CA . VAL A 1 382 ? 19.491 10.252 -15.895 1.00 89.56 382 VAL A CA 1
ATOM 3013 C C . VAL A 1 382 ? 20.684 9.810 -16.733 1.00 89.56 382 VAL A C 1
ATOM 3015 O O . VAL A 1 382 ? 21.541 10.625 -17.068 1.00 89.56 382 VAL A O 1
ATOM 3018 N N . ASP A 1 383 ? 20.687 8.530 -17.098 1.00 89.31 383 ASP A N 1
ATOM 3019 C CA . ASP A 1 383 ? 21.543 7.946 -18.119 1.00 89.31 383 ASP A CA 1
ATOM 3020 C C . ASP A 1 383 ? 20.642 7.290 -19.172 1.00 89.31 383 ASP A C 1
ATOM 3022 O O . ASP A 1 383 ? 19.746 6.512 -18.835 1.00 89.31 383 ASP A O 1
ATOM 3026 N N . LYS A 1 384 ? 20.864 7.614 -20.447 1.00 89.88 384 LYS A N 1
ATOM 3027 C CA . LYS A 1 384 ? 20.101 7.076 -21.583 1.00 89.88 384 LYS A CA 1
ATOM 3028 C C . LYS A 1 384 ? 20.278 5.564 -21.753 1.00 89.88 384 LYS A C 1
ATOM 3030 O O . LYS A 1 384 ? 19.409 4.920 -22.332 1.00 89.88 384 LYS A O 1
ATOM 3035 N N . ASP A 1 385 ? 21.380 5.021 -21.241 1.00 92.56 385 ASP A N 1
ATOM 3036 C CA . ASP A 1 385 ? 21.715 3.603 -21.327 1.00 92.56 385 ASP A CA 1
ATOM 3037 C C . ASP A 1 385 ? 21.209 2.831 -20.085 1.00 92.56 385 ASP A C 1
ATOM 3039 O O . ASP A 1 385 ? 21.512 1.647 -19.914 1.00 92.56 385 ASP A O 1
ATOM 3043 N N . SER A 1 386 ? 20.406 3.478 -19.219 1.00 95.19 386 SER A N 1
ATOM 3044 C CA . SER A 1 386 ? 19.741 2.835 -18.073 1.00 95.19 386 SER A CA 1
ATOM 3045 C C . SER A 1 386 ? 18.834 1.698 -18.542 1.00 95.19 386 SER A C 1
ATOM 3047 O O . SER A 1 386 ? 17.939 1.901 -19.366 1.00 95.19 386 SER A O 1
ATOM 3049 N N . ALA A 1 387 ? 19.037 0.509 -17.981 1.00 97.69 387 ALA A N 1
ATOM 3050 C CA . ALA A 1 387 ? 18.308 -0.696 -18.332 1.00 97.69 387 ALA A CA 1
ATOM 3051 C C . ALA A 1 387 ? 18.146 -1.625 -17.122 1.00 97.69 387 ALA A C 1
ATOM 3053 O O . ALA A 1 387 ? 19.098 -1.894 -16.383 1.00 97.69 387 ALA A O 1
ATOM 3054 N N . ALA A 1 388 ? 16.944 -2.172 -16.940 1.00 98.31 388 ALA A N 1
ATOM 3055 C CA . ALA A 1 388 ? 16.645 -3.139 -15.889 1.00 98.31 388 ALA A CA 1
ATOM 3056 C C . ALA A 1 388 ? 15.827 -4.315 -16.424 1.00 98.31 388 ALA A C 1
ATOM 3058 O O . ALA A 1 388 ? 14.851 -4.123 -17.144 1.00 98.31 388 ALA A O 1
ATOM 3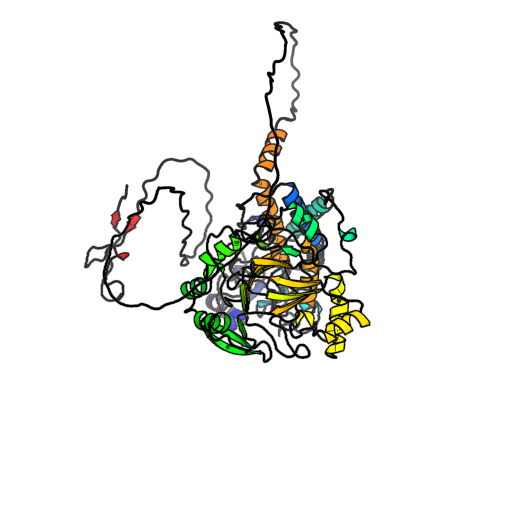059 N N . LEU A 1 389 ? 16.221 -5.531 -16.049 1.00 98.25 389 LEU A N 1
ATOM 3060 C CA . LEU A 1 389 ? 15.481 -6.756 -16.319 1.00 98.25 389 LEU A CA 1
ATOM 3061 C C . LEU A 1 389 ? 14.397 -6.943 -15.257 1.00 98.25 389 LEU A C 1
ATOM 3063 O O . LEU A 1 389 ? 14.697 -6.965 -14.060 1.00 98.25 389 LEU A O 1
ATOM 3067 N N . TRP A 1 390 ? 13.167 -7.133 -15.716 1.00 98.50 390 TRP A N 1
ATOM 3068 C CA . TRP A 1 390 ? 11.998 -7.398 -14.893 1.00 98.50 390 TRP A CA 1
ATOM 3069 C C . TRP A 1 390 ? 11.510 -8.825 -15.100 1.00 98.50 390 TRP A C 1
ATOM 3071 O O . TRP A 1 390 ? 11.473 -9.323 -16.226 1.00 98.50 390 TRP A O 1
ATOM 3081 N N . HIS A 1 391 ? 11.078 -9.444 -14.005 1.00 98.12 391 HIS A N 1
ATOM 3082 C CA . HIS A 1 391 ? 10.197 -10.604 -14.039 1.00 98.12 391 HIS A CA 1
ATOM 3083 C C . HIS A 1 391 ? 8.955 -10.268 -13.226 1.00 98.12 391 HIS A C 1
ATOM 3085 O O . HIS A 1 391 ? 9.064 -10.002 -12.028 1.00 98.12 391 HIS A O 1
ATOM 3091 N N . VAL A 1 392 ? 7.793 -10.285 -13.872 1.00 97.81 392 VAL A N 1
ATOM 3092 C CA . VAL A 1 392 ? 6.496 -10.062 -13.225 1.00 97.81 392 VAL A CA 1
ATOM 3093 C C . VAL A 1 392 ? 5.652 -11.317 -13.395 1.00 97.81 392 VAL A C 1
ATOM 3095 O O . VAL A 1 392 ? 5.430 -11.776 -14.509 1.00 97.81 392 VAL A O 1
ATOM 3098 N N . PHE A 1 393 ? 5.201 -11.902 -12.298 1.00 95.94 393 PHE A N 1
ATOM 3099 C CA . PHE A 1 393 ? 4.353 -13.083 -12.269 1.00 95.94 393 PHE A CA 1
ATOM 3100 C C . PHE A 1 393 ? 2.894 -12.656 -12.251 1.00 95.94 393 PHE A C 1
ATOM 3102 O O . PHE A 1 393 ? 2.520 -11.728 -11.534 1.00 95.94 393 PHE A O 1
ATOM 3109 N N . ALA A 1 394 ? 2.081 -13.343 -13.043 1.00 91.56 394 ALA A N 1
ATOM 3110 C CA . ALA A 1 394 ? 0.661 -13.064 -13.114 1.00 91.56 394 ALA A CA 1
ATOM 3111 C C . ALA A 1 394 ? -0.034 -13.409 -11.783 1.00 91.56 394 ALA A C 1
ATOM 3113 O O . ALA A 1 394 ? 0.404 -14.339 -11.093 1.00 91.56 394 ALA A O 1
ATOM 3114 N N . PRO A 1 395 ? -1.104 -12.689 -11.410 1.00 89.31 395 PRO A N 1
ATOM 3115 C CA . PRO A 1 395 ? -1.758 -12.866 -10.117 1.00 89.31 395 PRO A CA 1
ATOM 3116 C C . PRO A 1 395 ? -2.293 -14.292 -9.916 1.00 89.31 395 PRO A C 1
ATOM 3118 O O . PRO A 1 395 ? -2.223 -14.833 -8.814 1.00 89.31 395 PRO A O 1
ATOM 3121 N N . GLU A 1 396 ? -2.751 -14.954 -10.981 1.00 88.69 396 GLU A N 1
ATOM 3122 C CA . GLU A 1 396 ? -3.240 -16.334 -10.934 1.00 88.69 396 GLU A CA 1
ATOM 3123 C C . GLU A 1 396 ? -2.158 -17.373 -10.579 1.00 88.69 396 GLU A C 1
ATOM 3125 O O . GLU A 1 396 ? -2.475 -18.455 -10.076 1.00 88.69 396 GLU A O 1
ATOM 3130 N N . ASP A 1 397 ? -0.879 -17.047 -10.789 1.00 92.12 397 ASP A N 1
ATOM 3131 C CA . ASP A 1 397 ? 0.250 -17.936 -10.498 1.00 92.12 397 ASP A CA 1
ATOM 3132 C C . ASP A 1 397 ? 0.784 -17.782 -9.063 1.00 92.12 397 ASP A C 1
ATOM 3134 O O . ASP A 1 397 ? 1.641 -18.567 -8.644 1.00 92.12 397 ASP A O 1
ATOM 3138 N N . ALA A 1 398 ? 0.277 -16.821 -8.280 1.00 91.25 398 ALA A N 1
ATOM 3139 C CA . ALA A 1 398 ? 0.794 -16.496 -6.948 1.00 91.25 398 ALA A CA 1
ATOM 3140 C C . ALA A 1 398 ? 0.832 -17.708 -5.996 1.00 91.25 398 ALA A C 1
ATOM 3142 O O . ALA A 1 398 ? 1.818 -17.914 -5.286 1.00 91.25 398 ALA A O 1
ATOM 3143 N N . SER A 1 399 ? -0.201 -18.556 -6.020 1.00 92.12 399 SER A N 1
ATOM 3144 C CA . SER A 1 399 ? -0.280 -19.758 -5.173 1.00 92.12 399 SER A CA 1
ATOM 3145 C C . SER A 1 399 ? 0.791 -20.800 -5.519 1.00 92.12 399 SER A C 1
ATOM 3147 O O . SER A 1 399 ? 1.489 -21.295 -4.634 1.00 92.12 399 SER A O 1
ATOM 3149 N N . LYS A 1 400 ? 0.980 -21.088 -6.811 1.00 95.81 400 LYS A N 1
ATOM 3150 C CA . LYS A 1 400 ? 2.009 -22.015 -7.307 1.00 95.81 400 LYS A CA 1
ATOM 3151 C C . LYS A 1 400 ? 3.416 -21.476 -7.070 1.00 95.81 400 LYS A C 1
ATOM 3153 O O . LYS A 1 400 ? 4.314 -22.225 -6.696 1.00 95.81 400 LYS A O 1
ATOM 3158 N N . LEU A 1 401 ? 3.607 -20.171 -7.264 1.00 96.06 401 LEU A N 1
ATOM 3159 C CA . LEU A 1 401 ? 4.862 -19.490 -6.966 1.00 96.06 401 LEU A CA 1
ATOM 3160 C C . LEU A 1 401 ? 5.210 -19.618 -5.477 1.00 96.06 401 LEU A C 1
ATOM 3162 O O . LEU A 1 401 ? 6.338 -19.971 -5.134 1.00 96.06 401 LEU A O 1
ATOM 3166 N N . GLN A 1 402 ? 4.236 -19.409 -4.592 1.00 94.38 402 GLN A N 1
ATOM 3167 C CA . GLN A 1 402 ? 4.415 -19.608 -3.158 1.00 94.38 402 GLN A CA 1
ATOM 3168 C C . GLN A 1 402 ? 4.733 -21.075 -2.812 1.00 94.38 402 GLN A C 1
ATOM 3170 O O . GLN A 1 402 ? 5.630 -21.326 -2.007 1.00 94.38 402 GLN A O 1
ATOM 3175 N N . GLU A 1 403 ? 4.072 -22.052 -3.441 1.00 95.69 403 GLU A N 1
ATOM 3176 C CA . GLU A 1 403 ? 4.373 -23.481 -3.257 1.00 95.69 403 GLU A CA 1
ATOM 3177 C C . GLU A 1 403 ? 5.809 -23.832 -3.689 1.00 95.69 403 GLU A C 1
ATOM 3179 O O . GLU A 1 403 ? 6.544 -24.510 -2.959 1.00 95.69 403 GLU A O 1
ATOM 3184 N N . PHE A 1 404 ? 6.252 -23.307 -4.833 1.00 97.06 404 PHE A N 1
ATOM 3185 C CA . PHE A 1 404 ? 7.629 -23.448 -5.296 1.00 97.06 404 PHE A CA 1
ATOM 3186 C C . PHE A 1 404 ? 8.629 -22.874 -4.283 1.00 97.06 404 PHE A C 1
ATOM 3188 O O . PHE A 1 404 ? 9.612 -23.538 -3.939 1.00 97.06 404 PHE A O 1
ATOM 3195 N N . LEU A 1 405 ? 8.376 -21.668 -3.765 1.00 95.62 405 LEU A N 1
ATOM 3196 C CA . LEU A 1 405 ? 9.246 -21.024 -2.778 1.00 95.62 405 LEU A CA 1
ATOM 3197 C C . LEU A 1 405 ? 9.301 -21.812 -1.463 1.00 95.62 405 LEU A C 1
ATOM 3199 O O . LEU A 1 405 ? 10.388 -22.007 -0.917 1.00 95.62 405 LEU A O 1
ATOM 3203 N N . CYS A 1 406 ? 8.166 -22.337 -0.992 1.00 94.44 406 CYS A N 1
ATOM 3204 C CA . CYS A 1 406 ? 8.117 -23.245 0.155 1.00 94.44 406 CYS A CA 1
ATOM 3205 C C . CYS A 1 406 ? 9.019 -24.469 -0.050 1.00 94.44 406 CYS A C 1
ATOM 3207 O O . CYS A 1 406 ? 9.778 -24.842 0.846 1.00 94.44 406 CYS A O 1
ATOM 3209 N N . SER A 1 407 ? 8.967 -25.083 -1.237 1.00 94.50 407 SER A N 1
ATOM 3210 C CA . SER A 1 407 ? 9.804 -26.233 -1.598 1.00 94.50 407 SER A CA 1
ATOM 3211 C C . SER A 1 407 ? 11.293 -25.869 -1.661 1.00 94.50 407 SER A C 1
ATOM 3213 O O . SER A 1 407 ? 12.136 -26.592 -1.119 1.00 94.50 407 SER A O 1
ATOM 3215 N N . LYS A 1 408 ? 11.628 -24.715 -2.258 1.00 93.50 408 LYS A N 1
ATOM 3216 C CA . LYS A 1 408 ? 13.000 -24.191 -2.356 1.00 93.50 408 LYS A CA 1
ATOM 3217 C C . LYS A 1 408 ? 13.616 -23.949 -0.976 1.00 93.50 408 LYS A C 1
ATOM 3219 O O . LYS A 1 408 ? 14.742 -24.382 -0.733 1.00 93.50 408 LYS A O 1
ATOM 3224 N N . HIS A 1 409 ? 12.872 -23.310 -0.074 1.00 93.19 409 HIS A N 1
ATOM 3225 C CA . HIS A 1 409 ? 13.342 -22.953 1.271 1.00 93.19 409 HIS A CA 1
ATOM 3226 C C . HIS A 1 409 ? 13.135 -24.049 2.317 1.00 93.19 409 HIS A C 1
ATOM 3228 O O . HIS A 1 409 ? 13.670 -23.947 3.418 1.00 93.19 409 HIS A O 1
ATOM 3234 N N . ARG A 1 410 ? 12.392 -25.110 1.976 1.00 93.94 410 ARG A N 1
ATOM 3235 C CA . ARG A 1 410 ? 11.959 -26.172 2.902 1.00 93.94 410 ARG A CA 1
ATOM 3236 C C . ARG A 1 410 ? 11.252 -25.607 4.135 1.00 93.94 410 ARG A C 1
ATOM 3238 O O . ARG A 1 410 ? 11.465 -26.069 5.254 1.00 93.94 410 ARG A O 1
ATOM 3245 N N . ASP A 1 411 ? 10.415 -24.603 3.909 1.00 90.38 411 ASP A N 1
ATOM 3246 C CA . ASP A 1 411 ? 9.714 -23.870 4.953 1.00 90.38 411 ASP A CA 1
ATOM 3247 C C . ASP A 1 411 ? 8.322 -23.476 4.459 1.00 90.38 411 ASP A C 1
ATOM 3249 O O . ASP A 1 411 ? 8.193 -22.715 3.507 1.00 90.38 411 ASP A O 1
ATOM 3253 N N . THR A 1 412 ? 7.284 -23.997 5.105 1.00 87.56 412 THR A N 1
ATOM 3254 C CA . THR A 1 412 ? 5.876 -23.694 4.805 1.00 87.56 412 THR A CA 1
ATOM 3255 C C . THR A 1 412 ? 5.247 -22.778 5.854 1.00 87.56 412 THR A C 1
ATOM 3257 O O . THR A 1 412 ? 4.039 -22.564 5.831 1.00 87.56 412 THR A O 1
ATOM 3260 N N . SER A 1 413 ? 6.028 -22.294 6.826 1.00 83.81 413 SER A N 1
ATOM 3261 C CA . SER A 1 413 ? 5.514 -21.541 7.978 1.00 83.81 413 SER A CA 1
ATOM 3262 C C . SER A 1 413 ? 5.221 -20.071 7.677 1.00 83.81 413 SER A C 1
ATOM 3264 O O . SER A 1 413 ? 4.586 -19.400 8.488 1.00 83.81 413 SER A O 1
ATOM 3266 N N . LYS A 1 414 ? 5.678 -19.567 6.527 1.00 83.75 414 LYS A N 1
ATOM 3267 C CA . LYS A 1 414 ? 5.509 -18.177 6.099 1.00 83.75 414 LYS A CA 1
ATOM 3268 C C . LYS A 1 414 ? 5.313 -18.071 4.594 1.00 83.75 414 LYS A C 1
ATOM 3270 O O . LYS A 1 414 ? 5.738 -18.940 3.832 1.00 83.75 414 LYS A O 1
ATOM 3275 N N . ASN A 1 415 ? 4.735 -16.953 4.175 1.00 86.50 415 ASN A N 1
ATOM 3276 C CA . ASN A 1 415 ? 4.708 -16.570 2.777 1.00 86.50 415 ASN A CA 1
ATOM 3277 C C . ASN A 1 415 ? 6.056 -15.970 2.363 1.00 86.50 415 ASN A C 1
ATOM 3279 O O . ASN A 1 415 ? 6.518 -14.977 2.928 1.00 86.50 415 ASN A O 1
ATOM 3283 N N . HIS A 1 416 ? 6.714 -16.596 1.392 1.00 89.56 416 HIS A N 1
ATOM 3284 C CA . HIS A 1 416 ? 8.056 -16.215 0.953 1.00 89.56 416 HIS A CA 1
ATOM 3285 C C . HIS A 1 416 ? 8.035 -15.077 -0.068 1.00 89.56 416 HIS A C 1
ATOM 3287 O O . HIS A 1 416 ? 9.042 -14.379 -0.182 1.00 89.56 416 HIS A O 1
ATOM 3293 N N . ILE A 1 417 ? 6.903 -14.851 -0.747 1.00 91.00 417 ILE A N 1
ATOM 3294 C CA . ILE A 1 417 ? 6.683 -13.663 -1.584 1.00 91.00 417 ILE A CA 1
ATOM 3295 C C . ILE A 1 417 ? 6.635 -12.433 -0.676 1.00 91.00 417 ILE A C 1
ATOM 3297 O O . ILE A 1 417 ? 7.403 -11.488 -0.839 1.00 91.00 417 ILE A O 1
ATOM 3301 N N . HIS A 1 418 ? 5.787 -12.466 0.353 1.00 86.38 418 HIS A N 1
ATOM 3302 C CA . HIS A 1 418 ? 5.659 -11.342 1.273 1.00 86.38 418 HIS A CA 1
ATOM 3303 C C . HIS A 1 418 ? 6.861 -11.200 2.213 1.00 86.38 418 HIS A C 1
ATOM 3305 O O . HIS A 1 418 ? 7.109 -10.099 2.697 1.00 86.38 418 HIS A O 1
ATOM 3311 N N . ALA A 1 419 ? 7.654 -12.245 2.457 1.00 85.88 419 ALA A N 1
ATOM 3312 C CA . ALA A 1 419 ? 8.898 -12.103 3.215 1.00 85.88 419 ALA A CA 1
ATOM 3313 C C . ALA A 1 419 ? 9.952 -11.236 2.495 1.00 85.88 419 ALA A C 1
ATOM 3315 O O . ALA A 1 419 ? 10.824 -10.692 3.165 1.00 85.88 419 ALA A O 1
ATOM 3316 N N . GLN A 1 420 ? 9.871 -11.092 1.164 1.00 89.69 420 GLN A N 1
ATOM 3317 C CA . GLN A 1 420 ? 10.805 -10.311 0.334 1.00 89.69 420 GLN A CA 1
ATOM 3318 C C . GLN A 1 420 ? 12.282 -10.740 0.461 1.00 89.69 420 GLN A C 1
ATOM 3320 O O . GLN A 1 420 ? 13.204 -9.934 0.346 1.00 89.69 420 GLN A O 1
ATOM 3325 N N . LEU A 1 421 ? 12.525 -12.033 0.707 1.00 87.56 421 LEU A N 1
ATOM 3326 C CA . LEU A 1 421 ? 13.869 -12.577 0.969 1.00 87.56 421 LEU A CA 1
ATOM 3327 C C . LEU A 1 421 ? 14.498 -13.290 -0.231 1.00 87.56 421 LEU A C 1
ATOM 3329 O O . LEU A 1 421 ? 15.638 -13.732 -0.144 1.00 87.56 421 LEU A O 1
ATOM 3333 N N . THR A 1 422 ? 13.761 -13.463 -1.327 1.00 92.94 422 THR A N 1
ATOM 3334 C CA . THR A 1 422 ? 14.190 -14.327 -2.436 1.00 92.94 422 THR A CA 1
ATOM 3335 C C . THR A 1 422 ? 14.283 -13.542 -3.726 1.00 92.94 422 THR A C 1
ATOM 3337 O O . THR A 1 422 ? 13.385 -12.778 -4.045 1.00 92.94 422 THR A O 1
ATOM 3340 N N . TYR A 1 423 ? 15.324 -13.790 -4.508 1.00 96.62 423 TYR A N 1
ATOM 3341 C CA . TYR A 1 423 ? 15.351 -13.485 -5.932 1.00 96.62 423 TYR A CA 1
ATOM 3342 C C . TYR A 1 423 ? 15.439 -14.809 -6.689 1.00 96.62 423 TYR A C 1
ATOM 3344 O O . TYR A 1 423 ? 16.235 -15.674 -6.323 1.00 96.62 423 TYR A O 1
ATOM 3352 N N . LEU A 1 424 ? 14.590 -15.001 -7.697 1.00 97.44 424 LEU A N 1
ATOM 3353 C CA . LEU A 1 424 ? 14.602 -16.210 -8.514 1.00 97.44 424 LEU A CA 1
ATOM 3354 C C . LEU A 1 424 ? 15.680 -16.096 -9.588 1.00 97.44 424 LEU A C 1
ATOM 3356 O O . LEU A 1 424 ? 15.636 -15.193 -10.429 1.00 97.44 424 LEU A O 1
ATOM 3360 N N . THR A 1 425 ? 16.641 -17.016 -9.557 1.00 96.19 425 THR A N 1
ATOM 3361 C CA . THR A 1 425 ? 17.717 -17.101 -10.552 1.00 96.19 425 THR A CA 1
ATOM 3362 C C . THR A 1 425 ? 17.196 -17.690 -11.869 1.00 96.19 425 THR A C 1
ATOM 3364 O O . THR A 1 425 ? 16.099 -18.254 -11.903 1.00 96.19 425 THR A O 1
ATOM 3367 N N . PRO A 1 426 ? 17.959 -17.626 -12.976 1.00 95.75 426 PRO A N 1
ATOM 3368 C CA . PRO A 1 426 ? 17.577 -18.302 -14.215 1.00 95.75 426 PRO A CA 1
ATOM 3369 C C . PRO A 1 426 ? 17.277 -19.799 -14.027 1.00 95.75 426 PRO A C 1
ATOM 3371 O O . PRO A 1 426 ? 16.317 -20.310 -14.599 1.00 95.75 426 PRO A O 1
ATOM 3374 N N . GLU A 1 427 ? 18.043 -20.503 -13.188 1.00 96.12 427 GLU A N 1
ATOM 3375 C CA . GLU A 1 427 ? 17.794 -21.913 -12.866 1.00 96.12 427 GLU A CA 1
ATOM 3376 C C . GLU A 1 427 ? 16.486 -22.108 -12.097 1.00 96.12 427 GLU A C 1
ATOM 3378 O O . GLU A 1 427 ? 15.759 -23.070 -12.358 1.00 96.12 427 GLU A O 1
ATOM 3383 N N . ASP A 1 428 ? 16.172 -21.200 -11.169 1.00 97.31 428 ASP A N 1
ATOM 3384 C CA . ASP A 1 428 ? 14.897 -21.232 -10.458 1.00 97.31 428 ASP A CA 1
ATOM 3385 C C . ASP A 1 428 ? 13.725 -21.033 -11.412 1.00 97.31 428 ASP A C 1
ATOM 3387 O O . ASP A 1 428 ? 12.751 -21.771 -11.316 1.00 97.31 428 ASP A O 1
ATOM 3391 N N . LEU A 1 429 ? 13.824 -20.084 -12.347 1.00 97.00 429 LEU A N 1
ATOM 3392 C CA . LEU A 1 429 ? 12.777 -19.810 -13.334 1.00 97.00 429 LEU A CA 1
ATOM 3393 C C . LEU A 1 429 ? 12.538 -21.015 -14.253 1.00 97.00 429 LEU A C 1
ATOM 3395 O O . LEU A 1 429 ? 11.391 -21.403 -14.464 1.00 97.00 429 LEU A O 1
ATOM 3399 N N . VAL A 1 430 ? 13.607 -21.665 -14.732 1.00 96.81 430 VAL A N 1
ATOM 3400 C CA . VAL A 1 430 ? 13.506 -22.905 -15.524 1.00 96.81 430 VAL A CA 1
ATOM 3401 C C . VAL A 1 430 ? 12.832 -24.017 -14.721 1.00 96.81 430 VAL A C 1
ATOM 3403 O O . VAL A 1 430 ? 12.007 -24.763 -15.250 1.00 96.81 430 VAL A O 1
ATOM 3406 N N . LYS A 1 431 ? 13.174 -24.149 -13.436 1.00 97.44 431 LYS A N 1
ATOM 3407 C CA . LYS A 1 431 ? 12.576 -25.162 -12.566 1.00 97.44 431 LYS A CA 1
ATOM 3408 C C . LYS A 1 431 ? 11.110 -24.858 -12.255 1.00 97.44 431 LYS A C 1
ATOM 3410 O O . LYS A 1 431 ? 10.290 -25.767 -12.299 1.00 97.44 431 LYS A O 1
ATOM 3415 N N . LEU A 1 432 ? 10.784 -23.604 -11.963 1.00 97.06 432 LEU A N 1
ATOM 3416 C CA . LEU A 1 432 ? 9.429 -23.131 -11.699 1.00 97.06 432 LEU A CA 1
ATOM 3417 C C . LEU A 1 432 ? 8.515 -23.401 -12.901 1.00 97.06 432 LEU A C 1
ATOM 3419 O O . LEU A 1 432 ? 7.425 -23.948 -12.740 1.00 97.06 432 LEU A O 1
ATOM 3423 N N . GLU A 1 433 ? 8.989 -23.114 -14.110 1.00 95.44 433 GLU A N 1
ATOM 3424 C CA . GLU A 1 433 ? 8.266 -23.455 -15.33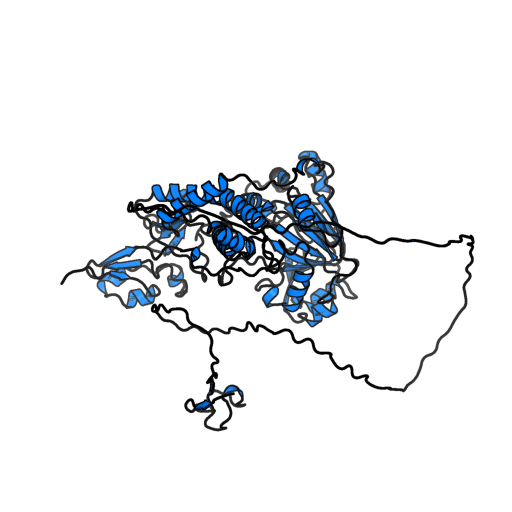1 1.00 95.44 433 GLU A CA 1
ATOM 3425 C C . GLU A 1 433 ? 8.075 -24.968 -15.467 1.00 95.44 433 GLU A C 1
ATOM 3427 O O . GLU A 1 433 ? 6.963 -25.439 -15.693 1.00 95.44 433 GLU A O 1
ATOM 3432 N N . LYS A 1 434 ? 9.152 -25.742 -15.326 1.00 96.19 434 LYS A N 1
ATOM 3433 C CA . LYS A 1 434 ? 9.108 -27.191 -15.529 1.00 96.19 434 LYS A CA 1
ATOM 3434 C C . LYS A 1 434 ? 8.183 -27.898 -14.536 1.00 96.19 434 LYS A C 1
ATOM 3436 O O . LYS A 1 434 ? 7.437 -28.790 -14.931 1.00 96.19 434 LYS A O 1
ATOM 3441 N N . ASP A 1 435 ? 8.283 -27.539 -13.260 1.00 96.44 435 ASP A N 1
ATOM 3442 C CA . ASP A 1 435 ? 7.639 -28.268 -12.169 1.00 96.44 435 ASP A CA 1
ATOM 3443 C C . ASP A 1 435 ? 6.219 -27.734 -11.883 1.00 96.44 435 ASP A C 1
ATOM 3445 O O . ASP A 1 435 ? 5.364 -28.505 -11.451 1.00 96.44 435 ASP A O 1
ATOM 3449 N N . PHE A 1 436 ? 5.942 -26.448 -12.153 1.00 95.44 436 PHE A N 1
ATOM 3450 C CA . PHE A 1 436 ? 4.662 -25.790 -11.828 1.00 95.44 436 PHE A CA 1
ATOM 3451 C C . PHE A 1 436 ? 3.940 -25.169 -13.035 1.00 95.44 436 PHE A C 1
ATOM 3453 O O . PHE A 1 436 ? 2.794 -24.727 -12.906 1.00 95.44 436 PHE A O 1
ATOM 3460 N N . GLY A 1 437 ? 4.573 -25.126 -14.210 1.00 93.44 437 GLY A N 1
ATOM 3461 C CA . GLY A 1 437 ? 4.011 -24.495 -15.408 1.00 93.44 437 GLY A CA 1
ATOM 3462 C C . GLY A 1 437 ? 3.912 -22.972 -15.310 1.00 93.44 437 GLY A C 1
ATOM 3463 O O . GLY A 1 437 ? 3.104 -22.381 -16.018 1.00 93.44 437 GLY A O 1
ATOM 3464 N N . VAL A 1 438 ? 4.680 -22.343 -14.414 1.00 94.12 438 VAL A N 1
ATOM 3465 C CA . VAL A 1 438 ? 4.626 -20.896 -14.159 1.00 94.12 438 VAL A CA 1
ATOM 3466 C C . VAL A 1 438 ? 5.759 -20.185 -14.890 1.00 94.12 438 VAL A C 1
ATOM 3468 O O . VAL A 1 438 ? 6.927 -20.547 -14.747 1.00 94.12 438 VAL A O 1
ATOM 3471 N N . ARG A 1 439 ? 5.416 -19.132 -15.638 1.00 93.56 439 ARG A N 1
ATOM 3472 C CA . ARG A 1 439 ? 6.363 -18.248 -16.330 1.00 93.56 439 ARG A CA 1
ATOM 3473 C C . ARG A 1 439 ? 6.038 -16.783 -16.033 1.00 93.56 439 ARG A C 1
ATOM 3475 O O . ARG A 1 439 ? 4.864 -16.418 -16.115 1.00 93.56 439 ARG A O 1
ATOM 3482 N N . PRO A 1 440 ? 7.040 -15.936 -15.738 1.00 95.88 440 PRO A N 1
ATOM 3483 C CA . PRO A 1 440 ? 6.822 -14.502 -15.621 1.00 95.88 440 PRO A CA 1
ATOM 3484 C C . PRO A 1 440 ? 6.727 -13.829 -16.997 1.00 95.88 440 PRO A C 1
ATOM 3486 O O . PRO A 1 440 ? 7.270 -14.325 -17.985 1.00 95.88 440 PRO A O 1
ATOM 3489 N N . TYR A 1 441 ? 6.139 -12.635 -17.029 1.00 95.88 441 TYR A N 1
ATOM 3490 C CA . TYR A 1 441 ? 6.441 -11.622 -18.034 1.00 95.88 441 TYR A CA 1
ATOM 3491 C C . TYR A 1 441 ? 7.891 -11.168 -17.837 1.00 95.88 441 TYR A C 1
ATOM 3493 O O . TYR A 1 441 ? 8.217 -10.558 -16.815 1.00 95.88 441 TYR A O 1
ATOM 3501 N N . ALA A 1 442 ? 8.764 -11.499 -18.790 1.00 95.88 442 ALA A N 1
ATOM 3502 C CA . ALA A 1 442 ? 10.188 -11.173 -18.754 1.00 95.88 442 ALA A CA 1
ATOM 3503 C C . ALA A 1 442 ? 10.519 -10.107 -19.806 1.00 95.88 442 ALA A C 1
ATOM 3505 O O . ALA A 1 442 ? 10.350 -10.342 -21.002 1.00 95.88 442 ALA A O 1
ATOM 3506 N N . PHE A 1 443 ? 10.989 -8.934 -19.380 1.00 96.94 443 PHE A N 1
ATOM 3507 C CA . PHE A 1 443 ? 11.262 -7.809 -20.282 1.00 96.94 443 PHE A CA 1
ATOM 3508 C C . PHE A 1 443 ? 12.333 -6.870 -19.719 1.00 96.94 443 PHE A C 1
ATOM 3510 O O . PHE A 1 443 ? 12.651 -6.894 -18.531 1.00 96.94 443 PHE A O 1
ATOM 3517 N N . THR A 1 444 ? 12.922 -6.048 -20.590 1.00 98.19 444 THR A N 1
ATOM 3518 C CA . THR A 1 444 ? 13.897 -5.022 -20.197 1.00 98.19 444 THR A CA 1
ATOM 3519 C C . THR A 1 444 ? 13.246 -3.651 -20.266 1.00 98.19 444 THR A C 1
ATOM 3521 O O . THR A 1 444 ? 12.853 -3.233 -21.349 1.00 98.19 444 THR A O 1
ATOM 3524 N N . GLN A 1 445 ? 13.178 -2.963 -19.129 1.00 98.38 445 GLN A N 1
ATOM 3525 C CA . GLN A 1 445 ? 12.788 -1.558 -19.040 1.00 98.38 445 GLN A CA 1
ATOM 3526 C C . GLN A 1 445 ? 13.998 -0.675 -19.353 1.00 98.38 445 GLN A C 1
ATOM 3528 O O . GLN A 1 445 ? 15.067 -0.877 -18.769 1.00 98.38 445 GLN A O 1
ATOM 3533 N N . LYS A 1 446 ? 13.824 0.316 -20.221 1.00 97.44 446 LYS A N 1
ATOM 3534 C CA . LYS A 1 446 ? 14.836 1.293 -20.640 1.00 97.44 446 LYS A CA 1
ATOM 3535 C C . LYS A 1 446 ? 14.572 2.681 -20.055 1.00 97.44 446 LYS A C 1
ATOM 3537 O O . LYS A 1 446 ? 13.510 2.955 -19.500 1.00 97.44 446 LYS A O 1
ATOM 3542 N N . ALA A 1 447 ? 15.555 3.571 -20.183 1.00 94.75 447 ALA A N 1
ATOM 3543 C CA . ALA A 1 447 ? 15.449 4.977 -19.804 1.00 94.75 447 ALA A CA 1
ATOM 3544 C C . ALA A 1 447 ? 14.184 5.645 -20.378 1.00 94.75 447 ALA A C 1
ATOM 3546 O O . ALA A 1 447 ? 13.945 5.607 -21.582 1.00 94.75 447 ALA A O 1
ATOM 3547 N N . GLY A 1 448 ? 13.399 6.290 -19.511 1.00 93.12 448 GLY A N 1
ATOM 3548 C CA . GLY A 1 448 ? 12.168 6.995 -19.871 1.00 93.12 448 GLY A CA 1
ATOM 3549 C C . GLY A 1 448 ? 10.905 6.131 -19.928 1.00 93.12 448 GLY A C 1
ATOM 3550 O O . GLY A 1 448 ? 9.822 6.699 -20.009 1.00 93.12 448 GLY A O 1
ATOM 3551 N N . GLU A 1 449 ? 11.009 4.801 -19.870 1.00 96.19 449 GLU A N 1
ATOM 3552 C CA . GLU A 1 449 ? 9.842 3.912 -19.887 1.00 96.19 449 GLU A CA 1
ATOM 3553 C C . GLU A 1 449 ? 9.190 3.795 -18.501 1.00 96.19 449 GLU A C 1
ATOM 3555 O O . GLU A 1 449 ? 9.870 3.777 -17.462 1.00 96.19 449 GLU A O 1
ATOM 3560 N N . THR A 1 450 ? 7.868 3.626 -18.490 1.00 97.56 450 THR A N 1
ATOM 3561 C CA . THR A 1 450 ? 7.085 3.374 -17.273 1.00 97.56 450 THR A CA 1
ATOM 3562 C C . THR A 1 450 ? 6.514 1.963 -17.295 1.00 97.56 450 THR A C 1
ATOM 3564 O O . THR A 1 450 ? 5.854 1.567 -18.250 1.00 97.56 450 THR A O 1
ATOM 3567 N N . VAL A 1 451 ? 6.740 1.209 -16.222 1.00 98.44 451 VAL A N 1
ATOM 3568 C CA . VAL A 1 451 ? 6.127 -0.100 -15.982 1.00 98.44 451 VAL A CA 1
ATOM 3569 C C . VAL A 1 451 ? 4.965 0.089 -15.016 1.00 98.44 451 VAL A C 1
ATOM 3571 O O . VAL A 1 451 ? 5.164 0.608 -13.918 1.00 98.44 451 VAL A O 1
ATOM 3574 N N . LEU A 1 452 ? 3.766 -0.335 -15.403 1.00 98.25 452 LEU A N 1
ATOM 3575 C CA . LEU A 1 452 ? 2.626 -0.445 -14.499 1.00 98.25 452 LEU A CA 1
ATOM 3576 C C . LEU A 1 452 ? 2.498 -1.884 -14.006 1.00 98.25 452 LEU A C 1
ATOM 3578 O O . LEU A 1 452 ? 2.522 -2.826 -14.802 1.00 98.25 452 LEU A O 1
ATOM 3582 N N . ILE A 1 453 ? 2.347 -2.045 -12.695 1.00 97.94 453 ILE A N 1
ATOM 3583 C CA . ILE A 1 453 ? 2.265 -3.335 -12.008 1.00 97.94 453 ILE A CA 1
ATOM 3584 C C . ILE A 1 453 ? 0.903 -3.417 -11.307 1.00 97.94 453 ILE A C 1
ATOM 3586 O O . ILE A 1 453 ? 0.641 -2.629 -10.399 1.00 97.94 453 ILE A O 1
ATOM 3590 N N . PRO A 1 454 ? 0.008 -4.322 -11.732 1.00 95.75 454 PRO A N 1
ATOM 3591 C CA . PRO A 1 454 ? -1.268 -4.517 -11.063 1.00 95.75 454 PRO A CA 1
ATOM 3592 C C . PRO A 1 454 ? -1.087 -5.141 -9.685 1.00 95.75 454 PRO A C 1
ATOM 3594 O O . PRO A 1 454 ? -0.256 -6.035 -9.494 1.00 95.75 454 PRO A O 1
ATOM 3597 N N . THR A 1 455 ? -1.958 -4.753 -8.758 1.00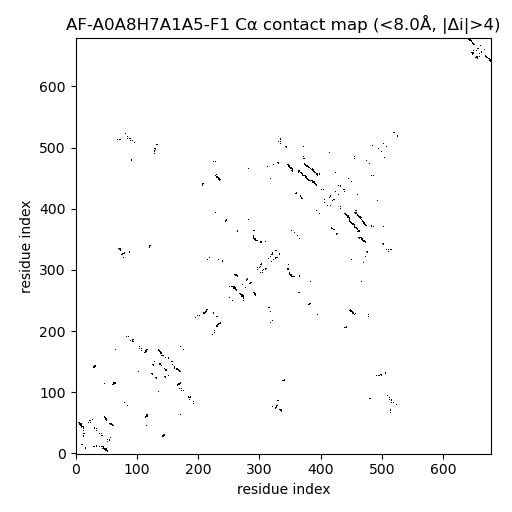 93.81 455 THR A N 1
ATOM 3598 C CA . THR A 1 455 ? -2.072 -5.415 -7.456 1.00 93.81 455 THR A CA 1
ATOM 3599 C C . THR A 1 455 ? -2.256 -6.925 -7.634 1.00 93.81 455 THR A C 1
ATOM 3601 O O . THR A 1 455 ? -3.069 -7.366 -8.453 1.00 93.81 455 THR A O 1
ATOM 3604 N N . GLY A 1 456 ? -1.531 -7.721 -6.845 1.00 91.81 456 GLY A N 1
ATOM 3605 C CA . GLY A 1 456 ? -1.547 -9.185 -6.924 1.00 91.81 456 GLY A CA 1
ATOM 3606 C C . GLY A 1 456 ? -0.451 -9.783 -7.810 1.00 91.81 456 GLY A C 1
ATOM 3607 O O . GLY A 1 456 ? -0.210 -10.986 -7.740 1.00 91.81 456 GLY A O 1
ATOM 3608 N N . CYS A 1 457 ? 0.259 -8.976 -8.606 1.00 95.25 457 CYS A N 1
ATOM 3609 C CA . CYS A 1 457 ? 1.429 -9.445 -9.346 1.00 95.25 457 CYS A CA 1
ATOM 3610 C C . CYS A 1 457 ? 2.667 -9.483 -8.438 1.00 95.25 457 CYS A C 1
ATOM 3612 O O . CYS A 1 457 ? 3.117 -8.451 -7.935 1.00 95.25 457 CYS A O 1
ATOM 3614 N N . ALA A 1 458 ? 3.270 -10.662 -8.264 1.00 96.69 458 ALA A N 1
ATOM 3615 C CA . ALA A 1 458 ? 4.596 -10.750 -7.655 1.00 96.69 458 ALA A CA 1
ATOM 3616 C C . ALA A 1 458 ? 5.665 -10.348 -8.680 1.00 96.69 458 ALA A C 1
ATOM 3618 O O . ALA A 1 458 ? 5.564 -10.722 -9.845 1.00 96.69 458 ALA A O 1
ATOM 3619 N N . HIS A 1 459 ? 6.707 -9.620 -8.289 1.00 98.12 459 HIS A N 1
ATOM 3620 C CA . HIS A 1 459 ? 7.735 -9.173 -9.224 1.00 98.12 459 HIS A CA 1
ATOM 3621 C C . HIS A 1 459 ? 9.119 -8.998 -8.587 1.00 98.12 459 HIS A C 1
ATOM 3623 O O . HIS A 1 459 ? 9.256 -8.824 -7.377 1.00 98.12 459 HIS A O 1
ATOM 3629 N N . GLN A 1 460 ? 10.156 -9.065 -9.425 1.00 98.31 460 GLN A N 1
ATOM 3630 C CA . GLN A 1 460 ? 11.561 -8.855 -9.062 1.00 98.31 460 GLN A CA 1
ATOM 3631 C C . GLN A 1 460 ? 12.297 -8.086 -10.165 1.00 98.31 460 GLN A C 1
ATOM 3633 O O . GLN A 1 460 ? 11.916 -8.147 -11.338 1.00 98.31 460 GLN A O 1
ATOM 3638 N N . VAL A 1 461 ? 13.386 -7.405 -9.799 1.00 98.31 461 VAL A N 1
ATOM 3639 C CA . VAL A 1 461 ? 14.148 -6.546 -10.718 1.00 98.31 461 VAL A CA 1
ATOM 3640 C C . VAL A 1 461 ? 15.645 -6.761 -10.555 1.00 98.31 461 VAL A C 1
ATOM 3642 O O . VAL A 1 461 ? 16.166 -6.805 -9.437 1.00 98.31 461 VAL A O 1
ATOM 3645 N N . ARG A 1 462 ? 16.356 -6.826 -11.682 1.00 97.44 462 ARG A N 1
ATOM 3646 C CA . ARG A 1 462 ? 17.818 -6.752 -11.737 1.00 97.44 462 ARG A CA 1
ATOM 3647 C C . ARG A 1 462 ? 18.247 -5.647 -12.689 1.00 97.44 462 ARG A C 1
ATOM 3649 O O . ARG A 1 462 ? 18.019 -5.734 -13.893 1.00 97.44 462 ARG A O 1
ATOM 3656 N N . ASN A 1 463 ? 18.911 -4.631 -12.158 1.00 97.56 463 ASN A N 1
ATOM 3657 C CA . ASN A 1 463 ? 19.558 -3.615 -12.978 1.00 97.56 463 ASN A CA 1
ATOM 3658 C C . ASN A 1 463 ? 20.662 -4.228 -13.853 1.00 97.56 463 ASN A C 1
ATOM 3660 O O . ASN A 1 463 ? 21.576 -4.873 -13.337 1.00 97.56 463 ASN A O 1
ATOM 3664 N N . LEU A 1 464 ? 20.570 -4.009 -15.166 1.00 96.38 464 LEU A N 1
ATOM 3665 C CA . LEU A 1 464 ? 21.593 -4.378 -16.152 1.00 96.38 464 LEU A CA 1
ATOM 3666 C C . LEU A 1 464 ? 22.654 -3.281 -16.279 1.00 96.38 464 LEU A C 1
ATOM 3668 O O . LEU A 1 464 ? 23.814 -3.560 -16.546 1.00 96.38 464 LEU A O 1
ATOM 3672 N N . THR A 1 465 ? 22.244 -2.033 -16.075 1.00 95.81 465 THR A N 1
ATOM 3673 C CA . THR A 1 465 ? 23.115 -0.863 -15.962 1.00 95.81 465 THR A CA 1
ATOM 3674 C C . THR A 1 465 ? 22.685 -0.039 -14.747 1.00 95.81 465 THR A C 1
ATOM 3676 O O . THR A 1 465 ? 21.671 -0.330 -14.109 1.00 95.81 465 THR A O 1
ATOM 3679 N N . ALA A 1 466 ? 23.458 0.983 -14.389 1.00 95.31 466 ALA A N 1
ATOM 3680 C CA . ALA A 1 466 ? 23.058 1.957 -13.379 1.00 95.31 466 ALA A CA 1
ATOM 3681 C C . ALA A 1 466 ? 21.656 2.523 -13.674 1.00 95.31 466 ALA A C 1
ATOM 3683 O O . ALA A 1 466 ? 21.377 2.926 -14.798 1.00 95.31 466 ALA A O 1
ATOM 3684 N N . CYS A 1 467 ? 20.771 2.556 -12.675 1.00 96.38 467 CYS A N 1
ATOM 3685 C CA . CYS A 1 467 ? 19.395 3.015 -12.859 1.00 96.38 467 CYS A CA 1
ATOM 3686 C C . CYS A 1 467 ? 18.940 3.927 -11.720 1.00 96.38 467 CYS A C 1
ATOM 3688 O O . CYS A 1 467 ? 19.193 3.645 -10.548 1.00 96.38 467 CYS A O 1
ATOM 3690 N N . ALA A 1 468 ? 18.150 4.942 -12.064 1.00 95.12 468 ALA A N 1
ATOM 3691 C CA . ALA A 1 468 ? 17.349 5.718 -11.125 1.00 95.12 468 ALA A CA 1
ATOM 3692 C C . ALA A 1 468 ? 15.873 5.586 -11.512 1.00 95.12 468 ALA A C 1
ATOM 3694 O O . ALA A 1 468 ? 15.506 5.879 -12.646 1.00 95.12 468 ALA A O 1
ATOM 3695 N N . LYS A 1 469 ? 15.031 5.133 -10.587 1.00 96.06 469 LYS A N 1
ATOM 3696 C CA . LYS A 1 469 ? 13.596 4.909 -10.791 1.00 96.06 469 LYS A CA 1
ATOM 3697 C C . LYS A 1 469 ? 12.802 5.690 -9.754 1.00 96.06 469 LYS A C 1
ATOM 3699 O O . LYS A 1 469 ? 13.259 5.850 -8.623 1.00 96.06 469 LYS A O 1
ATOM 3704 N N . ILE A 1 470 ? 11.608 6.136 -10.120 1.00 95.81 470 ILE A N 1
ATOM 3705 C CA . ILE A 1 470 ? 10.606 6.607 -9.159 1.00 95.81 470 ILE A CA 1
ATOM 3706 C C . ILE A 1 470 ? 9.354 5.767 -9.359 1.00 95.81 470 ILE A C 1
ATOM 3708 O O . ILE A 1 470 ? 8.886 5.633 -10.491 1.00 95.81 470 ILE A O 1
ATOM 3712 N N . ALA A 1 471 ? 8.832 5.209 -8.270 1.00 96.75 471 ALA A N 1
ATOM 3713 C CA . ALA A 1 471 ? 7.561 4.503 -8.270 1.00 96.75 471 ALA A CA 1
ATOM 3714 C C . ALA A 1 471 ? 6.527 5.229 -7.415 1.00 96.75 471 ALA A C 1
ATOM 3716 O O . ALA A 1 471 ? 6.903 5.884 -6.448 1.00 96.75 471 ALA A O 1
ATOM 3717 N N . VAL A 1 472 ? 5.253 5.132 -7.784 1.00 96.69 472 VAL A N 1
ATOM 3718 C CA . VAL A 1 472 ? 4.113 5.638 -7.008 1.00 96.69 472 VAL A CA 1
ATOM 3719 C C . VAL A 1 472 ? 3.000 4.606 -6.999 1.00 96.69 472 VAL A C 1
ATOM 3721 O O . VAL A 1 472 ? 2.769 3.950 -8.018 1.00 96.69 472 VAL A O 1
ATOM 3724 N N . ASP A 1 473 ? 2.312 4.511 -5.869 1.00 96.00 473 ASP A N 1
ATOM 3725 C CA . ASP A 1 473 ? 1.183 3.611 -5.698 1.00 96.00 473 ASP A CA 1
ATOM 3726 C C . ASP A 1 473 ? -0.129 4.316 -6.057 1.00 96.00 473 ASP A C 1
ATOM 3728 O O . ASP A 1 473 ? -0.333 5.507 -5.798 1.00 96.00 473 ASP A O 1
ATOM 3732 N N . PHE A 1 474 ? -1.057 3.565 -6.631 1.00 96.56 474 PHE A N 1
ATOM 3733 C CA . PHE A 1 474 ? -2.410 4.008 -6.926 1.00 96.56 474 PHE A CA 1
ATOM 3734 C C . PHE A 1 474 ? -3.406 2.858 -6.772 1.00 96.56 474 PHE A C 1
ATOM 3736 O O . PHE A 1 474 ? -3.034 1.695 -6.639 1.00 96.56 474 PHE A O 1
ATOM 3743 N N . LEU A 1 475 ? -4.699 3.173 -6.756 1.00 95.88 475 LEU A N 1
ATOM 3744 C CA . LEU A 1 475 ? -5.745 2.157 -6.693 1.00 95.88 475 LEU A CA 1
ATOM 3745 C C . LEU A 1 475 ? -6.812 2.447 -7.738 1.00 95.88 475 LEU A C 1
ATOM 3747 O O . LEU A 1 475 ? -7.647 3.334 -7.564 1.00 95.88 475 LEU A O 1
ATOM 3751 N N . SER A 1 476 ? -6.780 1.680 -8.823 1.00 95.38 476 SER A N 1
ATOM 3752 C CA . SER A 1 476 ? -7.811 1.720 -9.856 1.00 95.38 476 SER A CA 1
ATOM 3753 C C . SER A 1 476 ? -9.028 0.870 -9.471 1.00 95.38 476 SER A C 1
ATOM 3755 O O . SER A 1 476 ? -8.914 -0.106 -8.724 1.00 95.38 476 SER A O 1
ATOM 3757 N N . SER A 1 477 ? -10.201 1.187 -10.031 1.00 93.06 477 SER A N 1
ATOM 3758 C CA . SER A 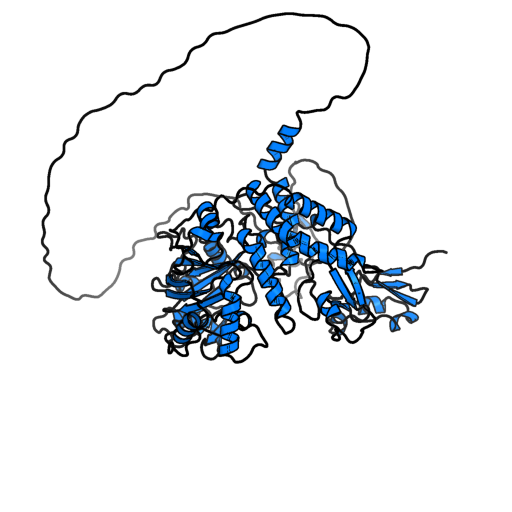1 477 ? -11.419 0.374 -9.863 1.00 93.06 477 SER A CA 1
ATOM 3759 C C . SER A 1 477 ? -11.222 -1.082 -10.309 1.00 93.06 477 SER A C 1
ATOM 3761 O O . SER A 1 477 ? -11.750 -1.989 -9.674 1.00 93.06 477 SER A O 1
ATOM 3763 N N . HIS A 1 478 ? -10.394 -1.326 -11.328 1.00 91.00 478 HIS A N 1
ATOM 3764 C CA . HIS A 1 478 ? -10.049 -2.666 -11.818 1.00 91.00 478 HIS A CA 1
ATOM 3765 C C . HIS A 1 478 ? -9.383 -3.559 -10.762 1.00 91.00 478 HIS A C 1
ATOM 3767 O O . HIS A 1 478 ? -9.526 -4.781 -10.804 1.00 91.00 478 HIS A O 1
ATOM 3773 N N . SER A 1 479 ? -8.641 -2.968 -9.823 1.00 92.75 479 SER A N 1
ATOM 3774 C CA . SER A 1 479 ? -7.790 -3.713 -8.893 1.00 92.75 479 SER A CA 1
ATOM 3775 C C . SER A 1 479 ? -8.341 -3.820 -7.476 1.00 92.75 479 SER A C 1
ATOM 3777 O O . SER A 1 479 ? -7.794 -4.593 -6.699 1.00 92.75 479 SER A O 1
ATOM 3779 N N . VAL A 1 480 ? -9.436 -3.136 -7.123 1.00 93.25 480 VAL A N 1
ATOM 3780 C CA . VAL A 1 480 ? -10.000 -3.150 -5.752 1.00 93.25 480 VAL A CA 1
ATOM 3781 C C . VAL A 1 480 ? -10.251 -4.568 -5.235 1.00 93.25 480 VAL A C 1
ATOM 3783 O O . VAL A 1 480 ? -9.918 -4.876 -4.090 1.00 93.25 480 VAL A O 1
ATOM 3786 N N . LYS A 1 481 ? -10.788 -5.460 -6.076 1.00 90.50 481 LYS A N 1
ATOM 3787 C CA . LYS A 1 481 ? -11.032 -6.852 -5.678 1.00 90.50 481 LYS A CA 1
ATOM 3788 C C . LYS A 1 481 ? -9.725 -7.597 -5.375 1.00 90.50 481 LYS A C 1
ATOM 3790 O O . LYS A 1 481 ? -9.604 -8.188 -4.308 1.00 90.50 481 LYS A O 1
ATOM 3795 N N . ARG A 1 482 ? -8.725 -7.505 -6.260 1.00 90.19 482 ARG A N 1
ATOM 3796 C CA . ARG A 1 482 ? -7.392 -8.102 -6.034 1.00 90.19 482 ARG A CA 1
ATOM 3797 C C . ARG A 1 482 ? -6.701 -7.491 -4.812 1.00 90.19 482 ARG A C 1
ATOM 3799 O O . ARG A 1 482 ? -6.108 -8.208 -4.018 1.00 90.19 482 ARG A O 1
ATOM 3806 N N . CYS A 1 483 ? -6.824 -6.181 -4.622 1.00 92.69 483 CYS A N 1
ATOM 3807 C CA . CYS A 1 483 ? -6.312 -5.467 -3.454 1.00 92.69 483 CYS A CA 1
ATOM 3808 C C . CYS A 1 483 ? -6.956 -5.961 -2.153 1.00 92.69 483 CYS A C 1
ATOM 3810 O O . CYS A 1 483 ? -6.254 -6.157 -1.164 1.00 92.69 483 CYS A O 1
ATOM 3812 N N . THR A 1 484 ? -8.257 -6.267 -2.175 1.00 91.56 484 THR A N 1
ATOM 3813 C CA . THR A 1 484 ? -8.951 -6.906 -1.047 1.00 91.56 484 THR A CA 1
ATOM 3814 C C . THR A 1 484 ? -8.315 -8.255 -0.710 1.00 91.56 484 THR A C 1
ATOM 3816 O O . THR A 1 484 ? -7.944 -8.484 0.439 1.00 91.56 484 THR A O 1
ATOM 3819 N N . GLU A 1 485 ? -8.116 -9.115 -1.712 1.00 89.81 485 GLU A N 1
ATOM 3820 C CA . GLU A 1 485 ? -7.520 -10.448 -1.541 1.00 89.81 485 GLU A CA 1
ATOM 3821 C C . GLU A 1 485 ? -6.084 -10.368 -0.988 1.00 89.81 485 GLU A C 1
ATOM 3823 O O . GLU A 1 485 ? -5.753 -11.059 -0.025 1.00 89.81 485 GLU A O 1
ATOM 3828 N N . VAL A 1 486 ? -5.240 -9.484 -1.534 1.00 89.69 486 VAL A N 1
ATOM 3829 C CA . VAL A 1 486 ? -3.860 -9.274 -1.051 1.00 89.69 486 VAL A CA 1
ATOM 3830 C C . VAL A 1 486 ? -3.845 -8.688 0.365 1.00 89.69 486 VAL A C 1
ATOM 3832 O O . VAL A 1 486 ? -3.034 -9.093 1.199 1.00 89.69 486 VAL A O 1
ATOM 3835 N N . SER A 1 487 ? -4.756 -7.760 0.672 1.00 89.62 487 SER A N 1
ATOM 3836 C CA . SER A 1 487 ? -4.909 -7.191 2.016 1.00 89.62 487 SER A CA 1
ATOM 3837 C C . SER A 1 487 ? -5.262 -8.273 3.042 1.00 89.62 487 SER A C 1
ATOM 3839 O O . SER A 1 487 ? -4.675 -8.325 4.123 1.00 89.62 487 SER A O 1
ATOM 3841 N N . GLU A 1 488 ? -6.175 -9.183 2.704 1.00 87.38 488 GLU A N 1
ATOM 3842 C CA . GLU A 1 488 ? -6.555 -10.297 3.575 1.00 87.38 488 GLU A CA 1
ATOM 3843 C C . GLU A 1 488 ? -5.410 -11.303 3.760 1.00 87.38 488 GLU A C 1
ATOM 3845 O O . GLU A 1 488 ? -5.108 -11.657 4.902 1.00 87.38 488 GLU A O 1
ATOM 3850 N N . GLN A 1 489 ? -4.698 -11.669 2.688 1.00 85.75 489 GLN A N 1
ATOM 3851 C CA . GLN A 1 489 ? -3.515 -12.543 2.758 1.00 85.75 489 GLN A CA 1
ATOM 3852 C C . GLN A 1 489 ? -2.440 -11.971 3.692 1.00 85.75 489 GLN A C 1
ATOM 3854 O O . GLN A 1 489 ? -1.996 -12.635 4.634 1.00 85.75 489 GLN A O 1
ATOM 3859 N N . LEU A 1 490 ? -2.083 -10.695 3.511 1.00 85.19 490 LEU A N 1
ATOM 3860 C CA . LEU A 1 490 ? -1.121 -10.010 4.377 1.00 85.19 490 LEU A CA 1
ATOM 3861 C C . LEU A 1 490 ? -1.568 -9.990 5.842 1.00 85.19 490 LEU A C 1
ATOM 3863 O O . LEU A 1 490 ? -0.725 -9.992 6.743 1.00 85.19 490 LEU A O 1
ATOM 3867 N N . ARG A 1 491 ? -2.877 -9.954 6.109 1.00 84.75 491 ARG A N 1
ATOM 3868 C CA . ARG A 1 491 ? -3.419 -9.967 7.471 1.00 84.75 491 ARG A CA 1
ATOM 3869 C C . ARG A 1 491 ? -3.324 -11.331 8.125 1.00 84.75 491 ARG A C 1
ATOM 3871 O O . ARG A 1 491 ? -2.954 -11.405 9.298 1.00 84.75 491 ARG A O 1
ATOM 3878 N N . GLU A 1 492 ? -3.666 -12.380 7.391 1.00 79.75 492 GLU A N 1
ATOM 3879 C CA . GLU A 1 492 ? -3.576 -13.764 7.858 1.00 79.75 492 GLU A CA 1
ATOM 3880 C C . GLU A 1 492 ? -2.129 -14.143 8.188 1.00 79.75 492 GLU A C 1
ATOM 3882 O O . GLU A 1 492 ? -1.854 -14.752 9.223 1.00 79.75 492 GLU A O 1
ATOM 3887 N N . GLU A 1 493 ? -1.184 -13.684 7.373 1.00 73.00 493 GLU A N 1
ATOM 3888 C CA . GLU A 1 493 ? 0.252 -13.853 7.605 1.00 73.00 493 GLU A CA 1
ATOM 3889 C C . GLU A 1 493 ? 0.793 -12.919 8.696 1.00 73.00 493 GLU A C 1
ATOM 3891 O O . GLU A 1 493 ? 1.707 -13.260 9.453 1.00 73.00 493 GLU A O 1
ATOM 3896 N N . GLY A 1 494 ? 0.208 -11.723 8.792 1.00 61.19 494 GLY A N 1
ATOM 3897 C CA . GLY A 1 494 ? 0.606 -10.605 9.644 1.00 61.19 494 GLY A CA 1
ATOM 3898 C C . GLY A 1 494 ? 0.366 -10.793 11.141 1.00 61.19 494 GLY A C 1
ATOM 3899 O O . GLY A 1 494 ? 0.602 -9.861 11.910 1.00 61.19 494 GLY A O 1
ATOM 3900 N N . VAL A 1 495 ? -0.013 -11.990 11.604 1.00 51.72 495 VAL A N 1
ATOM 3901 C CA . VAL A 1 495 ? -0.064 -12.312 13.043 1.00 51.72 495 VAL A CA 1
ATOM 3902 C C . VAL A 1 495 ? 1.317 -12.116 13.716 1.00 51.72 495 VAL A C 1
ATOM 3904 O O . VAL A 1 495 ? 1.386 -11.991 14.941 1.00 51.72 495 VAL A O 1
ATOM 3907 N N . HIS A 1 496 ? 2.407 -11.987 12.937 1.00 48.62 496 HIS A N 1
ATOM 3908 C CA . HIS A 1 496 ? 3.779 -11.817 13.429 1.00 48.62 496 HIS A CA 1
ATOM 3909 C C . HIS A 1 496 ? 4.646 -10.765 12.685 1.00 48.62 496 HIS A C 1
ATOM 3911 O O . HIS A 1 496 ? 5.756 -11.079 12.262 1.00 48.62 496 HIS A O 1
ATOM 3917 N N . GLY A 1 497 ? 4.216 -9.493 12.599 1.00 53.22 497 GLY A N 1
ATOM 3918 C CA . GLY A 1 497 ? 5.181 -8.367 12.556 1.00 53.22 497 GLY A CA 1
ATOM 3919 C C . GLY A 1 497 ? 5.107 -7.345 11.413 1.00 53.22 497 GLY A C 1
ATOM 3920 O O . GLY A 1 497 ? 5.883 -6.389 11.442 1.00 53.22 497 GLY A O 1
ATOM 3921 N N . LYS A 1 498 ? 4.188 -7.471 10.448 1.00 65.00 498 LYS A N 1
ATOM 3922 C CA . LYS A 1 498 ? 3.929 -6.414 9.449 1.00 65.00 498 LYS A CA 1
ATOM 3923 C C . LYS A 1 498 ? 2.803 -5.487 9.907 1.00 65.00 498 LYS A C 1
ATOM 3925 O O . LYS A 1 498 ? 1.814 -5.952 10.462 1.00 65.00 498 LYS A O 1
ATOM 3930 N N . LYS A 1 499 ? 2.965 -4.180 9.686 1.00 74.00 499 LYS A N 1
ATOM 3931 C CA . LYS A 1 499 ? 1.933 -3.169 9.964 1.00 74.00 499 LYS A CA 1
ATOM 3932 C C . LYS A 1 499 ? 1.033 -2.992 8.747 1.00 74.00 499 LYS A C 1
ATOM 3934 O O . LYS A 1 499 ? 1.523 -3.045 7.623 1.00 74.00 499 LYS A O 1
ATOM 3939 N N . ASP A 1 500 ? -0.245 -2.730 8.982 1.00 83.00 500 ASP A N 1
ATOM 3940 C CA . ASP A 1 500 ? -1.179 -2.321 7.934 1.00 83.00 500 ASP A CA 1
ATOM 3941 C C . ASP A 1 500 ? -0.836 -0.900 7.474 1.00 83.00 500 ASP A C 1
ATOM 3943 O O . ASP A 1 500 ? -1.099 0.071 8.182 1.00 83.00 500 ASP A O 1
ATOM 3947 N N . THR A 1 501 ? -0.187 -0.764 6.322 1.00 81.00 501 THR A N 1
ATOM 3948 C CA . THR A 1 501 ? 0.242 0.536 5.792 1.00 81.00 501 THR A CA 1
ATOM 3949 C C . THR A 1 501 ? -0.872 1.267 5.050 1.00 81.00 501 THR A C 1
ATOM 3951 O O . THR A 1 501 ? -0.862 2.493 5.066 1.00 81.00 501 THR A O 1
ATOM 3954 N N . LEU A 1 502 ? -1.848 0.552 4.476 1.00 86.44 502 LEU A N 1
ATOM 3955 C CA . LEU A 1 502 ? -2.890 1.118 3.607 1.00 86.44 502 LEU A CA 1
ATOM 3956 C C . LEU A 1 502 ? -4.191 1.475 4.336 1.00 86.44 502 LEU A C 1
ATOM 3958 O O . LEU A 1 502 ? -4.935 2.324 3.862 1.00 86.44 502 LEU A O 1
ATOM 3962 N N . GLU A 1 503 ? -4.507 0.829 5.460 1.00 91.00 503 GLU A N 1
ATOM 3963 C CA . GLU A 1 503 ? -5.836 0.934 6.087 1.00 91.00 503 GLU A CA 1
ATOM 3964 C C . GLU A 1 503 ? -6.963 0.643 5.090 1.00 91.00 503 GLU A C 1
ATOM 3966 O O . GLU A 1 503 ? -7.959 1.366 5.042 1.00 91.00 503 GLU A O 1
ATOM 3971 N N . PHE A 1 504 ? -6.794 -0.405 4.278 1.00 92.50 504 PHE A N 1
ATOM 3972 C CA . PHE A 1 504 ? -7.602 -0.671 3.084 1.00 92.50 504 PHE A CA 1
ATOM 3973 C C . PHE A 1 504 ? -9.108 -0.456 3.300 1.00 92.50 504 PHE A C 1
ATOM 3975 O O . PHE A 1 504 ? -9.733 0.344 2.611 1.00 92.50 504 PHE A O 1
ATOM 3982 N N . TRP A 1 505 ? -9.694 -1.080 4.324 1.00 94.00 505 TRP A N 1
ATOM 3983 C CA . TRP A 1 505 ? -11.126 -0.943 4.606 1.00 94.00 505 TRP A CA 1
ATOM 3984 C C . TRP A 1 505 ? -11.553 0.470 5.022 1.00 94.00 505 TRP A C 1
ATOM 3986 O O . TRP A 1 505 ? -12.664 0.894 4.708 1.00 94.00 505 TRP A O 1
ATOM 3996 N N . ASN A 1 506 ? -10.686 1.207 5.719 1.00 93.75 506 ASN A N 1
ATOM 3997 C CA . ASN A 1 506 ? -10.938 2.603 6.068 1.00 93.75 506 ASN A CA 1
ATOM 3998 C C . ASN A 1 506 ? -10.865 3.494 4.818 1.00 93.75 506 ASN A C 1
ATOM 4000 O O . ASN A 1 506 ? -11.715 4.365 4.641 1.00 93.75 506 ASN A O 1
ATOM 4004 N N . LEU A 1 507 ? -9.898 3.237 3.929 1.00 94.31 507 LEU A N 1
ATOM 4005 C CA . LEU A 1 507 ? -9.806 3.895 2.627 1.00 94.31 507 LEU A CA 1
ATOM 4006 C C . LEU A 1 507 ? -11.067 3.660 1.788 1.00 94.31 507 LEU A C 1
ATOM 4008 O O . LEU A 1 507 ? -11.646 4.624 1.296 1.00 94.31 507 LEU A O 1
ATOM 4012 N N . MET A 1 508 ? -11.536 2.415 1.682 1.00 95.69 508 MET A N 1
ATOM 4013 C CA . MET A 1 508 ? -12.757 2.075 0.943 1.00 95.69 508 MET A CA 1
ATOM 4014 C C . MET A 1 508 ? -13.994 2.793 1.489 1.00 95.69 508 MET A C 1
ATOM 4016 O O . MET A 1 508 ? -14.768 3.352 0.713 1.00 95.69 508 MET A O 1
ATOM 4020 N N . LEU A 1 509 ? -14.161 2.840 2.816 1.00 95.62 509 LEU A N 1
ATOM 4021 C CA . LEU A 1 509 ? -15.257 3.583 3.443 1.00 95.62 509 LEU A CA 1
ATOM 4022 C C . LEU A 1 509 ? -15.188 5.076 3.119 1.00 95.62 509 LEU A C 1
ATOM 4024 O O . LEU A 1 509 ? -16.182 5.649 2.684 1.00 95.62 509 LEU A O 1
ATOM 4028 N N . HIS A 1 510 ? -14.025 5.706 3.288 1.00 95.19 510 HIS A N 1
ATOM 4029 C CA . HIS A 1 510 ? -13.850 7.112 2.931 1.00 95.19 510 HIS A CA 1
ATOM 4030 C C . HIS A 1 510 ? -14.146 7.370 1.450 1.00 95.19 510 HIS A C 1
ATOM 4032 O O . HIS A 1 510 ? -14.882 8.306 1.141 1.00 95.19 510 HIS A O 1
ATOM 4038 N N . ALA A 1 511 ? -13.660 6.505 0.558 1.00 95.94 511 ALA A N 1
ATOM 4039 C CA . ALA A 1 511 ? -13.912 6.609 -0.870 1.00 95.94 511 ALA A CA 1
ATOM 4040 C C . ALA A 1 511 ? -15.403 6.541 -1.214 1.00 95.94 511 ALA A C 1
ATOM 4042 O O . ALA A 1 511 ? -15.879 7.366 -1.989 1.00 95.94 511 ALA A O 1
ATOM 4043 N N . TRP A 1 512 ? -16.159 5.631 -0.591 1.00 96.44 512 TRP A N 1
ATOM 4044 C CA . TRP A 1 512 ? -17.605 5.516 -0.803 1.00 96.44 512 TRP A CA 1
ATOM 4045 C C . TRP A 1 512 ? -18.336 6.842 -0.549 1.00 96.44 512 TRP A C 1
ATOM 4047 O O . TRP A 1 512 ? -19.061 7.326 -1.418 1.00 96.44 512 TRP A O 1
ATOM 4057 N N . PHE A 1 513 ? -18.097 7.464 0.611 1.00 95.06 513 PHE A N 1
ATOM 4058 C CA . PHE A 1 513 ? -18.740 8.732 0.975 1.00 95.06 513 PHE A CA 1
ATOM 4059 C C . PHE A 1 513 ? -18.221 9.921 0.162 1.00 95.06 513 PHE A C 1
ATOM 4061 O O . PHE A 1 513 ? -18.975 10.844 -0.143 1.00 95.06 513 PHE A O 1
ATOM 4068 N N . ALA A 1 514 ? -16.935 9.927 -0.180 1.00 94.94 514 ALA A N 1
ATOM 4069 C CA . ALA A 1 514 ? -16.337 11.001 -0.957 1.00 94.94 514 ALA A CA 1
ATOM 4070 C C . ALA A 1 514 ? -16.857 11.021 -2.402 1.00 94.94 514 ALA A C 1
ATOM 4072 O O . ALA A 1 514 ? -17.127 12.094 -2.937 1.00 94.94 514 ALA A O 1
ATOM 4073 N N . VAL A 1 515 ? -17.047 9.849 -3.014 1.00 94.00 515 VAL A N 1
ATOM 4074 C CA . VAL A 1 515 ? -17.597 9.723 -4.369 1.00 94.00 515 VAL A CA 1
ATOM 4075 C C . VAL A 1 515 ? -19.007 10.313 -4.458 1.00 94.00 515 VAL A C 1
ATOM 4077 O O . VAL A 1 515 ? -19.288 11.023 -5.419 1.00 94.00 515 VAL A O 1
ATOM 4080 N N . ASP A 1 516 ? -19.858 10.120 -3.444 1.00 89.31 516 ASP A N 1
ATOM 4081 C CA . ASP A 1 516 ? -21.188 10.752 -3.394 1.00 89.31 516 ASP A CA 1
ATOM 4082 C C . ASP A 1 516 ? -21.119 12.280 -3.388 1.00 89.31 516 ASP A C 1
ATOM 4084 O O . ASP A 1 516 ? -21.867 12.956 -4.093 1.00 89.31 516 ASP A O 1
ATOM 4088 N N . LEU A 1 517 ? -20.190 12.843 -2.615 1.00 89.00 517 LEU A N 1
ATOM 4089 C CA . LEU A 1 517 ? -19.999 14.291 -2.561 1.00 89.00 517 LEU A CA 1
ATOM 4090 C C . LEU A 1 517 ? -19.490 14.844 -3.895 1.00 89.00 517 LEU A C 1
ATOM 4092 O O . LEU A 1 517 ? -19.907 15.927 -4.309 1.00 89.00 517 LEU A O 1
ATOM 4096 N N . VAL A 1 518 ? -18.613 14.100 -4.569 1.00 90.44 518 VAL A N 1
ATOM 4097 C CA . VAL A 1 518 ? -18.098 14.462 -5.893 1.00 90.44 518 VAL A CA 1
ATOM 4098 C C . VAL A 1 518 ? -19.193 14.371 -6.955 1.00 90.44 518 VAL A C 1
ATOM 4100 O O . VAL A 1 518 ? -19.287 15.280 -7.774 1.00 90.44 518 VAL A O 1
ATOM 4103 N N . ASP A 1 519 ? -20.058 13.353 -6.917 1.00 87.81 519 ASP A N 1
ATOM 4104 C CA . ASP A 1 519 ? -21.199 13.238 -7.837 1.00 87.81 519 ASP A CA 1
ATOM 4105 C C . ASP A 1 519 ? -22.185 14.405 -7.658 1.00 87.81 519 ASP A C 1
ATOM 4107 O O . ASP A 1 519 ? -22.584 15.048 -8.627 1.00 87.81 519 ASP A O 1
ATOM 4111 N N . VAL A 1 520 ? -22.507 14.775 -6.413 1.00 85.38 520 VAL A N 1
ATOM 4112 C CA . VAL A 1 520 ? -23.376 15.934 -6.123 1.00 85.38 520 VAL A CA 1
ATOM 4113 C C . VAL A 1 520 ? -22.756 17.254 -6.604 1.00 85.38 520 VAL A C 1
ATOM 4115 O O . VAL A 1 520 ? -23.466 18.145 -7.082 1.00 85.38 520 VAL A O 1
ATOM 4118 N N . ALA A 1 521 ? -21.436 17.398 -6.481 1.00 82.19 521 ALA A N 1
ATOM 4119 C CA . ALA A 1 521 ? -20.710 18.572 -6.956 1.00 82.19 521 ALA A CA 1
ATOM 4120 C C . ALA A 1 521 ? -20.511 18.587 -8.483 1.00 82.19 521 ALA A C 1
ATOM 4122 O O . ALA A 1 521 ? -20.166 19.637 -9.032 1.00 82.19 521 ALA A O 1
ATOM 4123 N N . ASN A 1 522 ? -20.733 17.462 -9.171 1.00 76.00 522 ASN A N 1
ATOM 4124 C CA . ASN A 1 522 ? -20.500 17.328 -10.601 1.00 76.00 522 ASN A CA 1
ATOM 4125 C C . ASN A 1 522 ? -21.482 18.205 -11.405 1.00 76.00 522 ASN A C 1
ATOM 4127 O O . ASN A 1 522 ? -22.702 18.056 -11.261 1.00 76.00 522 ASN A O 1
ATOM 4131 N N . PRO A 1 523 ? -20.993 19.102 -12.284 1.00 69.44 523 PRO A N 1
ATOM 4132 C CA . PRO A 1 523 ? -21.850 19.912 -13.144 1.00 69.44 523 PRO A CA 1
ATOM 4133 C C . PRO A 1 523 ? -22.835 19.092 -13.993 1.00 69.44 523 PRO A C 1
ATOM 4135 O O . PRO A 1 523 ? -23.969 19.531 -14.182 1.00 69.44 523 PRO A O 1
ATOM 4138 N N . GLU A 1 524 ? -22.456 17.893 -14.458 1.00 66.50 524 GLU A N 1
ATOM 4139 C CA . GLU A 1 524 ? -23.349 17.006 -15.228 1.00 66.50 524 GLU A CA 1
ATOM 4140 C C . GLU A 1 524 ? -24.583 16.575 -14.414 1.00 66.50 524 GLU A C 1
ATOM 4142 O O . GLU A 1 524 ? -25.701 16.522 -14.936 1.00 66.50 524 GLU A O 1
ATOM 4147 N N . SER A 1 525 ? -24.407 16.345 -13.110 1.00 60.03 525 SER A N 1
ATOM 4148 C CA . SER A 1 525 ? -25.470 15.939 -12.182 1.00 60.03 525 SER A CA 1
ATOM 4149 C C . SER A 1 525 ? -26.431 17.094 -11.854 1.00 60.03 525 SER A C 1
ATOM 4151 O O . SER A 1 525 ? -27.616 16.873 -11.584 1.00 60.03 525 SER A O 1
ATOM 4153 N N . GLN A 1 526 ? -25.978 18.348 -11.963 1.00 58.12 526 GLN A N 1
ATOM 4154 C CA . GLN A 1 526 ? -26.816 19.538 -11.753 1.00 58.12 526 GLN A CA 1
ATOM 4155 C C . GLN A 1 526 ? -27.770 19.824 -12.928 1.00 58.12 526 GLN A C 1
ATOM 4157 O O . GLN A 1 526 ? -28.865 20.357 -12.715 1.00 58.12 526 GLN A O 1
ATOM 4162 N N . VAL A 1 527 ? -27.409 19.425 -14.154 1.00 56.94 527 VAL A N 1
ATOM 4163 C CA . VAL A 1 527 ? -28.246 19.598 -15.360 1.00 56.94 527 VAL A CA 1
ATOM 4164 C C . VAL A 1 527 ? -29.457 18.653 -15.350 1.00 56.94 527 VAL A C 1
ATOM 4166 O O . VAL A 1 527 ? -30.565 19.050 -15.710 1.00 56.94 527 VAL A O 1
ATOM 4169 N N . TYR A 1 528 ? -29.297 17.420 -14.862 1.00 47.75 528 TYR A N 1
ATOM 4170 C CA . TYR A 1 528 ? -30.408 16.462 -14.758 1.00 47.75 528 TYR A CA 1
ATOM 4171 C C . TYR A 1 528 ? -31.405 16.811 -13.641 1.00 47.75 528 TYR A C 1
ATOM 4173 O O . TYR A 1 528 ? -32.616 16.692 -13.839 1.00 47.75 528 TYR A O 1
ATOM 4181 N N . ASN A 1 529 ? -30.930 17.316 -12.497 1.00 45.28 529 ASN A N 1
ATOM 4182 C CA . ASN A 1 529 ? -31.806 17.724 -11.390 1.00 45.28 529 ASN A CA 1
ATOM 4183 C C . ASN A 1 529 ? -32.642 18.976 -11.705 1.00 45.28 529 ASN A C 1
ATOM 4185 O O . ASN A 1 529 ? -33.720 19.157 -11.139 1.00 45.28 529 ASN A O 1
ATOM 4189 N N . SER A 1 530 ? -32.188 19.818 -12.637 1.00 41.00 530 SER A N 1
ATOM 4190 C CA . SER A 1 530 ? -32.950 20.974 -13.126 1.00 41.00 530 SER A CA 1
ATOM 4191 C C . SER A 1 530 ? -33.927 20.614 -14.257 1.00 41.00 530 SER A C 1
ATOM 4193 O O . SER A 1 530 ? -34.982 21.238 -14.365 1.00 41.00 530 SER A O 1
ATOM 4195 N N . ALA A 1 531 ? -33.663 19.552 -15.028 1.00 39.97 531 ALA A N 1
ATOM 4196 C CA . ALA A 1 531 ? -34.615 19.001 -15.999 1.00 39.97 531 ALA A CA 1
ATOM 4197 C C . ALA A 1 531 ? -35.775 18.214 -15.345 1.00 39.97 531 ALA A C 1
ATOM 4199 O O . ALA A 1 531 ? -36.872 18.157 -15.898 1.00 39.97 531 ALA A O 1
ATOM 4200 N N . GLY A 1 532 ? -35.571 17.656 -14.144 1.00 36.38 532 GLY A N 1
ATOM 4201 C CA . GLY A 1 532 ? -36.594 16.929 -13.377 1.00 36.38 532 GLY A CA 1
ATOM 4202 C C . GLY A 1 532 ? -37.630 17.799 -12.646 1.00 36.38 532 GLY A C 1
ATOM 4203 O O . GLY A 1 532 ? -38.567 17.258 -12.066 1.00 36.38 532 GLY A O 1
ATOM 4204 N N . HIS A 1 533 ? -37.502 19.132 -12.673 1.00 34.12 533 HIS A N 1
ATOM 4205 C CA . HIS A 1 533 ? -38.392 20.061 -11.953 1.00 34.12 533 HIS A CA 1
ATOM 4206 C C . HIS A 1 533 ? -39.482 20.723 -12.824 1.00 34.12 533 HIS A C 1
ATOM 4208 O O . HIS A 1 533 ? -40.181 21.619 -12.358 1.00 34.12 533 HIS A O 1
ATOM 4214 N N . LEU A 1 534 ? -39.678 20.265 -14.069 1.00 35.72 534 LEU A N 1
ATOM 4215 C CA . LEU A 1 534 ? -40.795 20.684 -14.940 1.00 35.72 534 LEU A CA 1
ATOM 4216 C C . LEU A 1 534 ? -41.971 19.686 -14.973 1.00 35.72 534 LEU A C 1
ATOM 4218 O O . LEU A 1 534 ? -42.855 19.794 -15.818 1.00 35.72 534 LEU A O 1
ATOM 4222 N N . GLY A 1 535 ? -42.014 18.738 -14.033 1.00 33.75 535 GLY A N 1
ATOM 4223 C CA . GLY A 1 535 ? -43.126 17.805 -13.830 1.00 33.75 535 GLY A CA 1
ATOM 4224 C C . GLY A 1 535 ? -43.812 18.014 -12.482 1.00 33.75 535 GLY A C 1
ATOM 4225 O O . GLY A 1 535 ? -43.878 17.089 -11.678 1.00 33.75 535 GLY A O 1
ATOM 4226 N N . GLY A 1 536 ? -44.262 19.238 -12.196 1.00 27.66 536 GLY A N 1
ATOM 4227 C CA . GLY A 1 536 ? -45.020 19.542 -10.984 1.00 27.66 536 GLY A CA 1
ATOM 4228 C C . GLY A 1 536 ? -46.386 18.856 -10.996 1.00 27.66 536 GLY A C 1
ATOM 4229 O O . GLY A 1 536 ? -47.244 19.178 -11.815 1.00 27.66 536 GLY A O 1
ATOM 4230 N N . VAL A 1 537 ? -46.578 17.924 -10.064 1.00 30.00 537 VAL A N 1
ATOM 4231 C CA . VAL A 1 537 ? -47.883 17.397 -9.657 1.00 30.00 537 VAL A CA 1
ATOM 4232 C C . VAL A 1 537 ? -48.708 18.562 -9.108 1.00 30.00 537 VAL A C 1
ATOM 4234 O O . VAL A 1 537 ? -48.380 19.112 -8.060 1.00 30.00 537 VAL A O 1
ATOM 4237 N N . VAL A 1 538 ? -49.770 18.941 -9.817 1.00 27.97 538 VAL A N 1
ATOM 4238 C CA . VAL A 1 538 ? -50.820 19.813 -9.282 1.00 27.97 538 VAL A CA 1
ATOM 4239 C C . VAL A 1 538 ? -51.945 18.905 -8.800 1.00 27.97 538 VAL A C 1
ATOM 4241 O O . VAL A 1 538 ? -52.716 18.383 -9.601 1.00 27.97 538 VAL A O 1
ATOM 4244 N N . HIS A 1 539 ? -52.010 18.694 -7.490 1.00 30.95 539 HIS A N 1
ATOM 4245 C CA . HIS A 1 539 ? -53.266 18.395 -6.816 1.00 30.95 539 HIS A CA 1
ATOM 4246 C C . HIS A 1 539 ? -53.787 19.721 -6.268 1.00 30.95 539 HIS A C 1
ATOM 4248 O O . HIS A 1 539 ? -53.086 20.346 -5.482 1.00 30.95 539 HIS A O 1
ATOM 4254 N N . ASP A 1 540 ? -54.962 20.153 -6.721 1.00 30.03 540 ASP A N 1
ATOM 4255 C CA . ASP A 1 540 ? -56.035 20.588 -5.824 1.00 30.03 540 ASP A CA 1
ATOM 4256 C C . ASP A 1 540 ? -57.336 20.807 -6.610 1.00 30.03 540 ASP A C 1
ATOM 4258 O O . ASP A 1 540 ? -57.376 21.465 -7.652 1.00 30.03 540 ASP A O 1
ATOM 4262 N N . ASP A 1 541 ? -58.389 20.183 -6.086 1.00 29.36 541 ASP A N 1
ATOM 4263 C CA . ASP A 1 541 ? -59.787 20.333 -6.462 1.00 29.36 541 ASP A CA 1
ATOM 4264 C C . ASP A 1 541 ? -60.324 21.701 -6.000 1.00 29.36 541 ASP A C 1
ATOM 4266 O O . ASP A 1 541 ? -60.252 22.022 -4.815 1.00 29.36 541 ASP A O 1
ATOM 4270 N N . ASP A 1 542 ? -60.963 22.462 -6.894 1.00 29.83 542 ASP A N 1
ATOM 4271 C CA . ASP A 1 542 ? -61.991 23.448 -6.520 1.00 29.83 542 ASP A CA 1
ATOM 4272 C C . ASP A 1 542 ? -63.045 23.581 -7.645 1.00 29.83 542 ASP A C 1
ATOM 4274 O O . ASP A 1 542 ? -62.711 24.000 -8.761 1.00 29.83 542 ASP A O 1
ATOM 4278 N N . PRO A 1 543 ? -64.317 23.187 -7.422 1.00 33.56 543 PRO A N 1
ATOM 4279 C CA . PRO A 1 543 ? -65.362 23.238 -8.431 1.00 33.56 543 PRO A CA 1
ATOM 4280 C C . PRO A 1 543 ? -66.256 24.475 -8.257 1.00 33.56 543 PRO A C 1
ATOM 4282 O O . PRO A 1 543 ? -67.287 24.426 -7.584 1.00 33.56 543 PRO A O 1
ATOM 4285 N N . SER A 1 544 ? -65.954 25.564 -8.968 1.00 28.34 544 SER A N 1
ATOM 4286 C CA . SER A 1 544 ? -66.942 26.626 -9.211 1.00 28.34 544 SER A CA 1
ATOM 4287 C C . SER A 1 544 ? -66.688 27.428 -10.500 1.00 28.34 544 SER A C 1
ATOM 4289 O O . SER A 1 544 ? -65.936 28.390 -10.468 1.00 28.34 544 SER A O 1
ATOM 4291 N N . LEU A 1 545 ? -67.391 27.028 -11.580 1.00 29.03 545 LEU A N 1
ATOM 4292 C CA . LEU A 1 545 ? -67.977 27.815 -12.704 1.00 29.03 545 LEU A CA 1
ATOM 4293 C C . LEU A 1 545 ? -67.122 28.853 -13.496 1.00 29.03 545 LEU A C 1
ATOM 4295 O O . LEU A 1 545 ? -66.332 29.581 -12.916 1.00 29.03 545 LEU A O 1
ATOM 4299 N N . PRO A 1 546 ? -67.487 29.177 -14.760 1.00 32.06 546 PRO A N 1
ATOM 4300 C CA . PRO A 1 546 ? -67.766 28.323 -15.914 1.00 32.06 546 PRO A CA 1
ATOM 4301 C C . PRO A 1 546 ? -66.917 28.712 -17.157 1.00 32.06 546 PRO A C 1
ATOM 4303 O O . PRO A 1 546 ? -66.178 29.691 -17.174 1.00 32.06 546 PRO A O 1
ATOM 4306 N N . ALA A 1 547 ? -67.052 27.907 -18.211 1.00 29.67 547 ALA A N 1
ATOM 4307 C CA . ALA A 1 547 ? -66.345 27.985 -19.487 1.00 29.67 547 ALA A CA 1
ATOM 4308 C C . ALA A 1 547 ? -66.595 29.259 -20.322 1.00 29.67 547 ALA A C 1
ATOM 4310 O O . ALA A 1 547 ? -67.739 29.682 -20.471 1.00 29.67 547 ALA A O 1
ATOM 4311 N N . GLU A 1 548 ? -65.551 29.723 -21.023 1.00 25.88 548 GLU A N 1
ATOM 4312 C CA . GLU A 1 548 ? -65.666 30.429 -22.307 1.00 25.88 548 GLU A CA 1
ATOM 4313 C C . GLU A 1 548 ? -64.678 29.838 -23.339 1.00 25.88 548 GLU A C 1
ATOM 4315 O O . GLU A 1 548 ? -63.473 29.733 -23.112 1.00 25.88 548 GLU A O 1
ATOM 4320 N N . HIS A 1 549 ? -65.229 29.405 -24.475 1.00 28.11 549 HIS A N 1
ATOM 4321 C CA . HIS A 1 549 ? -64.548 29.084 -25.739 1.00 28.11 549 HIS A CA 1
ATOM 4322 C C . HIS A 1 549 ? -64.393 30.382 -26.597 1.00 28.11 549 HIS A C 1
ATOM 4324 O O . HIS A 1 549 ? -64.948 31.408 -26.219 1.00 28.11 549 HIS A O 1
ATOM 4330 N N . PRO A 1 550 ? -63.866 30.355 -27.843 1.00 40.78 550 PRO A N 1
ATOM 4331 C CA . PRO A 1 550 ? -62.463 30.209 -28.250 1.00 40.78 550 PRO A CA 1
ATOM 4332 C C . PRO A 1 550 ? -62.036 31.281 -29.309 1.00 40.78 550 PRO A C 1
ATOM 4334 O O . PRO A 1 550 ? -62.841 32.114 -29.719 1.00 40.78 550 PRO A O 1
ATOM 4337 N N . SER A 1 551 ? -60.815 31.132 -29.863 1.00 26.69 551 SER A N 1
ATOM 4338 C CA . SER A 1 551 ? -60.369 31.577 -31.217 1.00 26.69 551 SER A CA 1
ATOM 4339 C C . SER A 1 551 ? -59.885 33.039 -31.419 1.00 26.69 551 SER A C 1
ATOM 4341 O O . SER A 1 551 ? -60.278 33.920 -30.663 1.00 26.69 551 SER A O 1
ATOM 4343 N N . PRO A 1 552 ? -59.183 33.381 -32.535 1.00 43.00 552 PRO A N 1
ATOM 4344 C CA . PRO A 1 552 ? -58.105 32.670 -33.270 1.00 43.00 552 PRO A CA 1
ATOM 4345 C C . PRO A 1 552 ? -57.014 33.600 -33.915 1.00 43.00 552 PRO A C 1
ATOM 4347 O O . PRO A 1 552 ? -57.130 34.820 -33.908 1.00 43.00 552 PRO A O 1
ATOM 4350 N N . HIS A 1 553 ? -56.045 32.976 -34.613 1.00 27.97 553 HIS A N 1
ATOM 4351 C CA . HIS A 1 553 ? -55.176 33.505 -35.699 1.00 27.97 553 HIS A CA 1
ATOM 4352 C C . HIS A 1 553 ? -53.997 34.431 -35.302 1.00 27.97 553 HIS A C 1
ATOM 4354 O O . HIS A 1 553 ? -54.147 35.387 -34.560 1.00 27.97 553 HIS A O 1
ATOM 4360 N N . LEU A 1 554 ? -52.764 34.182 -35.768 1.00 28.19 554 LEU A N 1
ATOM 4361 C CA . LEU A 1 554 ? -52.377 34.289 -37.180 1.00 28.19 554 LEU A CA 1
ATOM 4362 C C . LEU A 1 554 ? -51.258 33.304 -37.584 1.00 28.19 554 LEU A C 1
ATOM 4364 O O . LEU A 1 554 ? -50.243 33.167 -36.907 1.00 28.19 554 LEU A O 1
ATOM 4368 N N . GLN A 1 555 ? -51.456 32.670 -38.741 1.00 28.58 555 GLN A N 1
ATOM 4369 C CA . GLN A 1 555 ? -50.454 31.946 -39.523 1.00 28.58 555 GLN A CA 1
ATOM 4370 C C . GLN A 1 555 ? -49.506 32.911 -40.246 1.00 28.58 555 GLN A C 1
ATOM 4372 O O . GLN A 1 555 ? -49.921 33.976 -40.699 1.00 28.58 555 GLN A O 1
ATOM 4377 N N . GLY A 1 556 ? -48.274 32.454 -40.466 1.00 27.27 556 GLY A N 1
ATOM 4378 C CA . GLY A 1 556 ? -47.343 33.008 -41.444 1.00 27.27 556 GLY A CA 1
ATOM 4379 C C . GLY A 1 556 ? -46.257 31.990 -41.783 1.00 27.27 556 GLY A C 1
ATOM 4380 O O . GLY A 1 556 ? -45.203 31.979 -41.162 1.00 27.27 556 GLY A O 1
ATOM 4381 N N . GLN A 1 557 ? -46.546 31.104 -42.739 1.00 27.69 557 GLN A N 1
ATOM 4382 C CA . GLN A 1 557 ? -45.546 30.303 -43.453 1.00 27.69 557 GLN A CA 1
ATOM 4383 C C . GLN A 1 557 ? -44.678 31.219 -44.328 1.00 27.69 557 GLN A C 1
ATOM 4385 O O . GLN A 1 557 ? -45.203 32.181 -44.882 1.00 27.69 557 GLN A O 1
ATOM 4390 N N . LEU A 1 558 ? -43.405 30.865 -44.536 1.00 27.89 558 LEU A N 1
ATOM 4391 C CA . LEU A 1 558 ? -42.854 30.544 -45.863 1.00 27.89 558 LEU A CA 1
ATOM 4392 C C . LEU A 1 558 ? -41.430 29.969 -45.736 1.00 27.89 558 LEU A C 1
ATOM 4394 O O . LEU A 1 558 ? -40.641 30.379 -44.891 1.00 27.89 558 LEU A O 1
ATOM 4398 N N . ALA A 1 559 ? -41.172 28.966 -46.570 1.00 27.52 559 ALA A N 1
ATOM 4399 C CA . ALA A 1 559 ? -40.011 28.084 -46.606 1.00 27.52 559 ALA A CA 1
ATOM 4400 C C . ALA A 1 559 ? -38.891 28.582 -47.545 1.00 27.52 559 ALA A C 1
ATOM 4402 O O . ALA A 1 559 ? -39.156 29.434 -48.393 1.00 27.52 559 ALA A O 1
ATOM 4403 N N . MET A 1 560 ? -37.706 27.951 -47.443 1.00 26.27 560 MET A N 1
ATOM 4404 C CA . MET A 1 560 ? -36.875 27.341 -48.518 1.00 26.27 560 MET A CA 1
ATOM 4405 C C . MET A 1 560 ? -35.355 27.455 -48.215 1.00 26.27 560 MET A C 1
ATOM 4407 O O . MET A 1 560 ? -34.816 28.554 -48.136 1.00 26.27 560 MET A O 1
ATOM 4411 N N . ASP A 1 561 ? -34.693 26.297 -48.079 1.00 27.75 561 ASP A N 1
ATOM 4412 C CA . ASP A 1 561 ? -33.229 26.033 -48.105 1.00 27.75 561 ASP A CA 1
ATOM 4413 C C . ASP A 1 561 ? -32.644 26.148 -49.551 1.00 27.75 561 ASP A C 1
ATOM 4415 O O . ASP A 1 561 ? -33.422 26.355 -50.486 1.00 27.75 561 ASP A O 1
ATOM 4419 N N . PRO A 1 562 ? -31.372 25.777 -49.854 1.00 46.53 562 PRO A N 1
ATOM 4420 C CA . PRO A 1 562 ? -30.052 26.209 -49.343 1.00 46.53 562 PRO A CA 1
ATOM 4421 C C . PRO A 1 562 ? -29.078 26.562 -50.515 1.00 46.53 562 PRO A C 1
ATOM 4423 O O . PRO A 1 562 ? -29.380 26.270 -51.670 1.00 46.53 562 PRO A O 1
ATOM 4426 N N . MET A 1 563 ? -27.862 27.094 -50.275 1.00 25.80 563 MET A N 1
ATOM 4427 C CA . MET A 1 563 ? -26.783 27.076 -51.297 1.00 25.80 563 MET A CA 1
ATOM 4428 C C . MET A 1 563 ? -25.353 26.954 -50.736 1.00 25.80 563 MET A C 1
ATOM 4430 O O . MET A 1 563 ? -24.925 27.708 -49.866 1.00 25.80 563 MET A O 1
ATOM 4434 N N . VAL A 1 564 ? -24.629 26.007 -51.343 1.00 32.72 564 VAL A N 1
ATOM 4435 C CA . VAL A 1 564 ? -23.171 25.768 -51.380 1.00 32.72 564 VAL A CA 1
ATOM 4436 C C . VAL A 1 564 ? -22.514 26.703 -52.417 1.00 32.72 564 VAL A C 1
ATOM 4438 O O . VAL A 1 564 ? -23.212 27.189 -53.310 1.00 32.72 564 VAL A O 1
ATOM 4441 N N . PRO A 1 565 ? -21.178 26.881 -52.402 1.00 31.25 565 PRO A N 1
ATOM 4442 C CA . PRO A 1 565 ? -20.465 26.758 -53.681 1.00 31.25 565 PRO A CA 1
ATOM 4443 C C . PRO A 1 565 ? -19.121 26.000 -53.621 1.00 31.25 565 PRO A C 1
ATOM 4445 O O . PRO A 1 565 ? -18.332 26.140 -52.691 1.00 31.25 565 PRO A O 1
ATOM 4448 N N . THR A 1 566 ? -18.855 25.256 -54.698 1.00 29.97 566 THR A N 1
ATOM 4449 C CA . THR A 1 566 ? -17.585 24.614 -55.092 1.00 29.97 566 THR A CA 1
ATOM 4450 C C . THR A 1 566 ? -17.129 25.151 -56.454 1.00 29.97 566 THR A C 1
ATOM 4452 O O . THR A 1 566 ? -17.987 25.349 -57.313 1.00 29.97 566 THR A O 1
ATOM 4455 N N . SER A 1 567 ? -15.815 25.273 -56.709 1.00 28.41 567 SER A N 1
ATOM 4456 C CA . SER A 1 567 ? -15.199 24.946 -58.021 1.00 28.41 567 SER A CA 1
ATOM 4457 C C . SER A 1 567 ? -13.651 24.899 -57.976 1.00 28.41 567 SER A C 1
ATOM 4459 O O . SER A 1 567 ? -13.018 25.815 -57.461 1.00 28.41 567 SER A O 1
ATOM 4461 N N . ASP A 1 568 ? -13.103 23.805 -58.524 1.00 28.80 568 ASP A N 1
ATOM 4462 C CA . ASP A 1 568 ? -11.700 23.396 -58.814 1.00 28.80 568 ASP A CA 1
ATOM 4463 C C . ASP A 1 568 ? -11.192 23.935 -60.195 1.00 28.80 568 ASP A C 1
ATOM 4465 O O . ASP A 1 568 ? -11.945 24.677 -60.831 1.00 28.80 568 ASP A O 1
ATOM 4469 N N . PRO A 1 569 ? -10.116 23.412 -60.859 1.00 48.69 569 PRO A N 1
ATOM 4470 C CA . PRO A 1 569 ? -8.683 23.162 -60.530 1.00 48.69 569 PRO A CA 1
ATOM 4471 C C . PRO A 1 569 ? -7.726 23.730 -61.636 1.00 48.69 569 PRO A C 1
ATOM 4473 O O . PRO A 1 569 ? -8.225 24.318 -62.583 1.00 48.69 569 PRO A O 1
ATOM 4476 N N . VAL A 1 570 ? -6.385 23.511 -61.597 1.00 27.33 570 VAL A N 1
ATOM 4477 C CA . VAL A 1 570 ? -5.502 23.252 -62.789 1.00 27.33 570 VAL A CA 1
ATOM 4478 C C . VAL A 1 570 ? -4.029 22.896 -62.420 1.00 27.33 570 VAL A C 1
ATOM 4480 O O . VAL A 1 570 ? -3.353 23.619 -61.700 1.00 27.33 570 VAL A O 1
ATOM 4483 N N . HIS A 1 571 ? -3.566 21.797 -63.039 1.00 26.30 571 HIS A N 1
ATOM 4484 C CA . HIS A 1 571 ? -2.221 21.336 -63.469 1.00 26.30 571 HIS A CA 1
ATOM 4485 C C . HIS A 1 571 ? -1.043 20.939 -62.541 1.00 26.30 571 HIS A C 1
ATOM 4487 O O . HIS A 1 571 ? -0.417 21.728 -61.846 1.00 26.30 571 HIS A O 1
ATOM 4493 N N . ARG A 1 572 ? -0.653 19.670 -62.768 1.00 26.61 572 ARG A N 1
ATOM 4494 C CA . ARG A 1 572 ? 0.644 18.982 -62.594 1.00 26.61 572 ARG A CA 1
ATOM 4495 C C . ARG A 1 572 ? 1.659 19.429 -63.674 1.00 26.61 572 ARG A C 1
ATOM 4497 O O . ARG A 1 572 ? 1.223 19.866 -64.740 1.00 26.61 572 ARG A O 1
ATOM 4504 N N . PRO A 1 573 ? 2.974 19.204 -63.484 1.00 29.53 573 PRO A N 1
ATOM 4505 C CA . PRO A 1 573 ? 3.563 17.999 -64.091 1.00 29.53 573 PRO A CA 1
ATOM 4506 C C . PRO A 1 573 ? 4.596 17.256 -63.217 1.00 29.53 573 PRO A C 1
ATOM 4508 O O . PRO A 1 573 ? 5.200 17.810 -62.305 1.00 29.53 573 PRO A O 1
ATOM 4511 N N . GLU A 1 574 ? 4.757 15.968 -63.533 1.00 26.38 574 GLU A N 1
ATOM 4512 C CA . GLU A 1 574 ? 5.803 15.038 -63.074 1.00 26.38 574 GLU A CA 1
ATOM 4513 C C . GLU A 1 574 ? 7.134 15.231 -63.833 1.00 26.38 574 GLU A C 1
ATOM 4515 O O . GLU A 1 574 ? 7.141 15.915 -64.855 1.00 26.38 574 GLU A O 1
ATOM 4520 N N . GLN A 1 575 ? 8.166 14.481 -63.386 1.00 27.75 575 GLN A N 1
ATOM 4521 C CA . GLN A 1 575 ? 9.457 14.097 -64.019 1.00 27.75 575 GLN A CA 1
ATOM 4522 C C . GLN A 1 575 ? 10.690 14.772 -63.368 1.00 27.75 575 GLN A C 1
ATOM 4524 O O . GLN A 1 575 ? 10.662 15.966 -63.128 1.00 27.75 575 GLN A O 1
ATOM 4529 N N . HIS A 1 576 ? 11.817 14.129 -63.022 1.00 27.03 576 HIS A N 1
ATOM 4530 C CA . HIS A 1 576 ? 12.390 12.805 -63.297 1.00 27.03 576 HIS A CA 1
ATOM 4531 C C . HIS A 1 576 ? 13.477 12.451 -62.237 1.00 27.03 576 HIS A C 1
ATOM 4533 O O . HIS A 1 576 ? 14.077 13.332 -61.631 1.00 27.03 576 HIS A O 1
ATOM 4539 N N . LEU A 1 577 ? 13.711 11.142 -62.079 1.00 27.14 577 LEU A N 1
ATOM 4540 C CA . LEU A 1 577 ? 14.919 10.401 -61.651 1.00 27.14 577 LEU A CA 1
ATOM 4541 C C . LEU A 1 577 ? 16.265 11.167 -61.563 1.00 27.14 577 LEU A C 1
ATOM 4543 O O . LEU A 1 577 ? 16.635 11.819 -62.533 1.00 27.14 577 LEU A O 1
ATOM 4547 N N . HIS A 1 578 ? 17.041 10.952 -60.482 1.00 26.45 578 HIS A N 1
ATOM 4548 C CA . HIS A 1 578 ? 18.421 10.401 -60.496 1.00 26.45 578 HIS A CA 1
ATOM 4549 C C . HIS A 1 578 ? 19.126 10.488 -59.115 1.00 26.45 578 HIS A C 1
ATOM 4551 O O . HIS A 1 578 ? 19.503 11.562 -58.662 1.00 26.45 578 HIS A O 1
ATOM 4557 N N . GLU A 1 579 ? 19.388 9.334 -58.494 1.00 25.72 579 GLU A N 1
ATOM 4558 C CA . GLU A 1 579 ? 20.691 9.033 -57.858 1.00 25.72 579 GLU A CA 1
ATOM 4559 C C . GLU A 1 579 ? 21.720 8.765 -58.993 1.00 25.72 579 GLU A C 1
ATOM 4561 O O . GLU A 1 579 ? 21.266 8.374 -60.082 1.00 25.72 579 GLU A O 1
ATOM 4566 N N . PRO A 1 580 ? 23.063 8.935 -58.828 1.00 37.28 580 PRO A N 1
ATOM 4567 C CA . PRO A 1 580 ? 23.826 8.331 -57.721 1.00 37.28 580 PRO A CA 1
ATOM 4568 C C . PRO A 1 580 ? 25.117 9.039 -57.211 1.00 37.28 580 PRO A C 1
ATOM 4570 O O . PRO A 1 580 ? 25.796 9.768 -57.922 1.00 37.28 580 PRO A O 1
ATOM 4573 N N . ALA A 1 581 ? 25.480 8.651 -55.980 1.00 25.58 581 ALA A N 1
ATOM 4574 C CA . ALA A 1 581 ? 26.803 8.233 -55.483 1.00 25.58 581 ALA A CA 1
ATOM 4575 C C . ALA A 1 581 ? 28.037 9.173 -55.410 1.00 25.58 581 ALA A C 1
ATOM 4577 O O . ALA A 1 581 ? 28.309 10.003 -56.268 1.00 25.58 581 ALA A O 1
ATOM 4578 N N . LEU A 1 582 ? 28.861 8.810 -54.408 1.00 26.84 582 LEU A N 1
ATOM 4579 C CA . LEU A 1 582 ? 30.324 8.939 -54.258 1.00 26.84 582 LEU A CA 1
ATOM 4580 C C . LEU A 1 582 ? 30.871 10.039 -53.324 1.00 26.84 582 LEU A C 1
ATOM 4582 O O . LEU A 1 582 ? 31.149 11.169 -53.706 1.00 26.84 582 LEU A O 1
ATOM 4586 N N . HIS A 1 583 ? 31.162 9.592 -52.095 1.00 29.64 583 HIS A N 1
ATOM 4587 C CA . HIS A 1 583 ? 32.375 9.909 -51.324 1.00 29.64 583 HIS A CA 1
ATOM 4588 C C . HIS A 1 583 ? 33.634 10.003 -52.218 1.00 29.64 583 HIS A C 1
ATOM 4590 O O . HIS A 1 583 ? 33.736 9.236 -53.180 1.00 29.64 583 HIS A O 1
ATOM 4596 N N . PRO A 1 584 ? 34.624 10.865 -51.889 1.00 32.16 584 PRO A N 1
ATOM 4597 C CA . PRO A 1 584 ? 35.576 10.514 -50.823 1.00 32.16 584 PRO A CA 1
ATOM 4598 C C . PRO A 1 584 ? 36.101 11.689 -49.959 1.00 32.16 584 PRO A C 1
ATOM 4600 O O . PRO A 1 584 ? 36.258 12.819 -50.410 1.00 32.16 584 PRO A O 1
ATOM 4603 N N . GLN A 1 585 ? 36.410 11.380 -48.692 1.00 29.55 585 GLN A N 1
ATOM 4604 C CA . GLN A 1 585 ? 37.416 12.083 -47.868 1.00 29.55 585 GLN A CA 1
ATOM 4605 C C . GLN A 1 585 ? 38.843 11.807 -48.435 1.00 29.55 585 GLN A C 1
ATOM 4607 O O . GLN A 1 585 ? 38.915 11.069 -49.418 1.00 29.55 585 GLN A O 1
ATOM 4612 N N . PRO A 1 586 ? 39.998 12.229 -47.860 1.00 44.53 586 PRO A N 1
ATOM 4613 C CA . PRO A 1 586 ? 40.275 12.977 -46.621 1.00 44.53 586 PRO A CA 1
ATOM 4614 C C . PRO A 1 586 ? 41.391 14.039 -46.774 1.00 44.53 586 PRO A C 1
ATOM 4616 O O . PRO A 1 586 ? 41.880 14.276 -47.876 1.00 44.53 586 PRO A O 1
ATOM 4619 N N . ASN A 1 587 ? 41.782 14.645 -45.642 1.00 27.56 587 ASN A N 1
ATOM 4620 C CA . ASN A 1 587 ? 43.133 15.102 -45.236 1.00 27.56 587 ASN A CA 1
ATOM 4621 C C . ASN A 1 587 ? 43.012 16.421 -44.453 1.00 27.56 587 ASN A C 1
ATOM 4623 O O . ASN A 1 587 ? 42.232 17.278 -44.844 1.00 27.56 587 ASN A O 1
ATOM 4627 N N . THR A 1 588 ? 43.737 16.747 -43.384 1.00 27.81 588 THR A N 1
ATOM 4628 C CA . THR A 1 588 ? 44.769 16.155 -42.501 1.00 27.81 588 THR A CA 1
ATOM 4629 C C . THR A 1 588 ? 45.197 17.342 -41.622 1.00 27.81 588 THR A C 1
ATOM 4631 O O . THR A 1 588 ? 45.381 18.398 -42.217 1.00 27.81 588 THR A O 1
ATOM 4634 N N . HIS A 1 589 ? 45.467 17.132 -40.319 1.00 27.61 589 HIS A N 1
ATOM 4635 C CA . HIS A 1 589 ? 46.451 17.871 -39.480 1.00 27.61 589 HIS A CA 1
ATOM 4636 C C . HIS A 1 589 ? 46.267 19.420 -39.349 1.00 27.61 589 HIS A C 1
ATOM 4638 O O . HIS A 1 589 ? 45.797 20.089 -40.247 1.00 27.61 589 HIS A O 1
ATOM 4644 N N . GLU A 1 590 ? 46.584 20.155 -38.283 1.00 27.61 590 GLU A N 1
ATOM 4645 C CA . GLU A 1 590 ? 47.426 19.983 -37.103 1.00 27.61 590 GLU A CA 1
ATOM 4646 C C . GLU A 1 590 ? 47.175 21.174 -36.141 1.00 27.61 590 GLU A C 1
ATOM 4648 O O . GLU A 1 590 ? 46.858 22.272 -36.586 1.00 27.61 590 GLU A O 1
ATOM 4653 N N . ASN A 1 591 ? 47.349 20.931 -34.837 1.00 27.34 591 ASN A N 1
ATOM 4654 C CA . ASN A 1 591 ? 47.895 21.793 -33.769 1.00 27.34 591 ASN A CA 1
ATOM 4655 C C . ASN A 1 591 ? 47.776 23.339 -33.811 1.00 27.34 591 ASN A C 1
ATOM 4657 O O . ASN A 1 591 ? 48.333 24.002 -34.680 1.00 27.34 591 ASN A O 1
ATOM 4661 N N . GLY A 1 592 ? 47.285 23.921 -32.703 1.00 26.91 592 GLY A N 1
ATOM 4662 C CA . GLY A 1 592 ? 47.633 25.296 -32.308 1.00 26.91 592 GLY A CA 1
ATOM 4663 C C . GLY A 1 592 ? 46.761 25.932 -31.213 1.00 26.91 592 GLY A C 1
ATOM 4664 O O . GLY A 1 592 ? 45.738 26.536 -31.504 1.00 26.91 592 GLY A O 1
ATOM 4665 N N . HIS A 1 593 ? 47.210 25.879 -29.956 1.00 27.55 593 HIS A N 1
ATOM 4666 C CA . HIS A 1 593 ? 46.999 26.941 -28.949 1.00 27.55 593 HIS A CA 1
ATOM 4667 C C . HIS A 1 593 ? 48.300 27.780 -28.888 1.00 27.55 593 HIS A C 1
ATOM 4669 O O . HIS A 1 593 ? 49.334 27.211 -29.253 1.00 27.55 593 HIS A O 1
ATOM 4675 N N . PRO A 1 594 ? 48.344 29.053 -28.410 1.00 37.81 594 PRO A N 1
ATOM 4676 C CA . PRO A 1 594 ? 47.465 29.662 -27.395 1.00 37.81 594 PRO A CA 1
ATOM 4677 C C . PRO A 1 594 ? 47.102 31.164 -27.611 1.00 37.81 594 PRO A C 1
ATOM 4679 O O . PRO A 1 594 ? 47.516 31.800 -28.573 1.00 37.81 594 PRO A O 1
ATOM 4682 N N . SER A 1 595 ? 46.421 31.727 -26.600 1.00 25.77 595 SER A N 1
ATOM 4683 C CA . SER A 1 595 ? 46.411 33.135 -26.129 1.00 25.77 595 SER A CA 1
ATOM 4684 C C . SER A 1 595 ? 45.253 34.091 -26.500 1.00 25.77 595 SER A C 1
ATOM 4686 O O . SER A 1 595 ? 45.084 34.507 -27.637 1.00 25.77 595 SER A O 1
ATOM 4688 N N . SER A 1 596 ? 44.514 34.423 -25.425 1.00 26.38 596 SER A N 1
ATOM 4689 C CA . SER A 1 596 ? 44.035 35.730 -24.927 1.00 26.38 596 SER A CA 1
ATOM 4690 C C . SER A 1 596 ? 43.124 36.654 -25.747 1.00 26.38 596 SER A C 1
ATOM 4692 O O . SER A 1 596 ? 43.418 37.034 -26.872 1.00 26.38 596 SER A O 1
ATOM 4694 N N . ASP A 1 597 ? 42.127 37.142 -24.998 1.00 27.17 597 ASP A N 1
ATOM 4695 C CA . ASP A 1 597 ? 41.380 38.395 -25.116 1.00 27.17 597 ASP A CA 1
ATOM 4696 C C . ASP A 1 597 ? 40.413 38.544 -26.295 1.00 27.17 597 ASP A C 1
ATOM 4698 O O . ASP A 1 597 ? 40.792 38.846 -27.421 1.00 27.17 597 ASP A O 1
ATOM 4702 N N . ASN A 1 598 ? 39.114 38.435 -25.994 1.00 28.02 598 ASN A N 1
ATOM 4703 C CA . ASN A 1 598 ? 38.197 39.575 -26.103 1.00 28.02 598 ASN A CA 1
ATOM 4704 C C . ASN A 1 598 ? 36.790 39.222 -25.596 1.00 28.02 598 ASN A C 1
ATOM 4706 O O . ASN A 1 598 ? 36.169 38.247 -26.015 1.00 28.02 598 ASN A O 1
ATOM 4710 N N . ILE A 1 599 ? 36.289 40.069 -24.699 1.00 33.44 599 ILE A N 1
ATOM 4711 C CA . ILE A 1 599 ? 34.893 40.148 -24.257 1.00 33.44 599 ILE A CA 1
ATOM 4712 C C . ILE A 1 599 ? 34.077 40.863 -25.348 1.00 33.44 599 ILE A C 1
ATOM 4714 O O . ILE A 1 599 ? 34.531 41.889 -25.858 1.00 33.44 599 ILE A O 1
ATOM 4718 N N . PRO A 1 600 ? 32.854 40.398 -25.652 1.00 29.88 600 PRO A N 1
ATOM 4719 C CA . PRO A 1 600 ? 31.737 41.330 -25.850 1.00 29.88 600 PRO A CA 1
ATOM 4720 C C . PRO A 1 600 ? 30.424 40.857 -25.168 1.00 29.88 600 PRO A C 1
ATOM 4722 O O . PRO A 1 600 ? 30.380 39.767 -24.599 1.00 29.88 600 PRO A O 1
ATOM 4725 N N . PRO A 1 601 ? 29.386 41.716 -25.101 1.00 30.81 601 PRO A N 1
ATOM 4726 C CA . PRO A 1 601 ? 28.612 41.929 -23.879 1.00 30.81 601 PRO A CA 1
ATOM 4727 C C . PRO A 1 601 ? 27.306 41.127 -23.758 1.00 30.81 601 PRO A C 1
ATOM 4729 O O . PRO A 1 601 ? 26.758 40.607 -24.726 1.00 30.81 601 PRO A O 1
ATOM 4732 N N . ARG A 1 602 ? 26.804 41.121 -22.514 1.00 26.34 602 ARG A N 1
ATOM 4733 C CA . ARG A 1 602 ? 25.434 40.802 -22.075 1.00 26.34 602 ARG A CA 1
ATOM 4734 C C . ARG A 1 602 ? 24.368 41.291 -23.063 1.00 26.34 602 ARG A C 1
ATOM 4736 O O . ARG A 1 602 ? 24.290 42.489 -23.325 1.00 26.34 602 ARG A O 1
ATOM 4743 N N . ILE A 1 603 ? 23.500 40.375 -23.482 1.00 26.19 603 ILE A N 1
ATOM 4744 C CA . ILE A 1 603 ? 22.164 40.685 -23.994 1.00 26.19 603 ILE A CA 1
ATOM 4745 C C . ILE A 1 603 ? 21.192 40.533 -22.821 1.00 26.19 603 ILE A C 1
ATOM 4747 O O . ILE A 1 603 ? 21.163 39.503 -22.147 1.00 26.19 603 ILE A O 1
ATOM 4751 N N . GLU A 1 604 ? 20.484 41.620 -22.538 1.00 25.17 604 GLU A N 1
ATOM 4752 C CA . GLU A 1 604 ? 19.338 41.689 -21.641 1.00 25.17 604 GLU A CA 1
ATOM 4753 C C . GLU A 1 604 ? 18.118 41.129 -22.379 1.00 25.17 604 GLU A C 1
ATOM 4755 O O . GLU A 1 604 ? 17.726 41.686 -23.400 1.00 25.17 604 GLU A O 1
ATOM 4760 N N . ASP A 1 605 ? 17.511 40.062 -21.857 1.00 26.41 605 ASP A N 1
ATOM 4761 C CA . ASP A 1 605 ? 16.178 39.634 -22.283 1.00 26.41 605 ASP A CA 1
ATOM 4762 C C . ASP A 1 605 ? 15.146 40.072 -21.239 1.00 26.41 605 ASP A C 1
ATOM 4764 O O . ASP A 1 605 ? 15.176 39.673 -20.071 1.00 26.41 605 ASP A O 1
ATOM 4768 N N . HIS A 1 606 ? 14.234 40.929 -21.692 1.00 25.80 606 HIS A N 1
ATOM 4769 C CA . HIS A 1 606 ? 13.010 41.300 -20.997 1.00 25.80 606 HIS A CA 1
ATOM 4770 C C . HIS A 1 606 ? 12.058 40.091 -20.904 1.00 25.80 606 HIS A C 1
ATOM 4772 O O . HIS A 1 606 ? 11.777 39.465 -21.928 1.00 25.80 606 HIS A O 1
ATOM 4778 N N . PRO A 1 607 ? 11.486 39.784 -19.726 1.00 29.45 607 PRO A N 1
ATOM 4779 C CA . PRO A 1 607 ? 10.398 38.822 -19.620 1.00 29.45 607 PRO A CA 1
ATOM 4780 C C . PRO A 1 607 ? 9.086 39.469 -20.083 1.00 29.45 607 PRO A C 1
ATOM 4782 O O . PRO A 1 607 ? 8.721 40.554 -19.630 1.00 29.45 607 PRO A O 1
ATOM 4785 N N . SER A 1 608 ? 8.377 38.796 -20.990 1.00 27.61 608 SER A N 1
ATOM 4786 C CA . SER A 1 608 ? 6.983 39.107 -21.301 1.00 27.61 608 SER A CA 1
ATOM 4787 C C . SER A 1 608 ? 6.075 38.496 -20.234 1.00 27.61 608 SER A C 1
ATOM 4789 O O . SER A 1 608 ? 6.198 37.328 -19.868 1.00 27.61 608 SER A O 1
ATOM 4791 N N . ASP A 1 609 ? 5.193 39.343 -19.712 1.00 25.30 609 ASP A N 1
ATOM 4792 C CA . ASP A 1 609 ? 4.190 39.046 -18.700 1.00 25.30 609 ASP A CA 1
ATOM 4793 C C . ASP A 1 609 ? 3.206 37.954 -19.144 1.00 25.30 609 ASP A C 1
ATOM 4795 O O . ASP A 1 609 ? 2.489 38.109 -20.131 1.00 25.30 609 ASP A O 1
ATOM 4799 N N . PHE A 1 610 ? 3.072 36.912 -18.324 1.00 25.44 610 PHE A N 1
ATOM 4800 C CA . PHE A 1 610 ? 1.812 36.192 -18.133 1.00 25.44 610 PHE A CA 1
ATOM 4801 C C . PHE A 1 610 ? 1.646 35.915 -16.634 1.00 25.44 610 PHE A C 1
ATOM 4803 O O . PHE A 1 610 ? 2.157 34.941 -16.085 1.00 25.44 610 PHE A O 1
ATOM 4810 N N . ALA A 1 611 ? 0.950 36.821 -15.949 1.00 23.36 611 ALA A N 1
ATOM 4811 C CA . ALA A 1 611 ? 0.561 36.659 -14.557 1.00 23.36 611 ALA A CA 1
ATOM 4812 C C . ALA A 1 611 ? -0.712 35.800 -14.467 1.00 23.36 611 ALA A C 1
ATOM 4814 O O . ALA A 1 611 ? -1.809 36.265 -14.773 1.00 23.36 611 ALA A O 1
ATOM 4815 N N . MET A 1 612 ? -0.575 34.557 -14.004 1.00 25.77 612 MET A N 1
ATOM 4816 C CA . MET A 1 612 ? -1.682 33.751 -13.480 1.00 25.77 612 MET A CA 1
ATOM 4817 C C . MET A 1 612 ? -1.504 33.609 -11.967 1.00 25.77 612 MET A C 1
ATOM 4819 O O . MET A 1 612 ? -0.413 33.339 -11.469 1.00 25.77 612 MET A O 1
ATOM 4823 N N . ARG A 1 613 ? -2.588 33.903 -11.246 1.00 25.22 613 ARG A N 1
ATOM 4824 C CA . ARG A 1 613 ? -2.641 34.125 -9.798 1.00 25.22 613 ARG A CA 1
ATOM 4825 C C . ARG A 1 613 ? -2.179 32.898 -9.008 1.00 25.22 613 ARG A C 1
ATOM 4827 O O . ARG A 1 613 ? -2.718 31.810 -9.169 1.00 25.22 613 ARG A O 1
ATOM 4834 N N . LEU A 1 614 ? -1.231 33.135 -8.108 1.00 24.28 614 LEU A N 1
ATOM 4835 C CA . LEU A 1 614 ? -0.790 32.220 -7.061 1.00 24.28 614 LEU A CA 1
ATOM 4836 C C . LEU A 1 614 ? -1.890 32.094 -5.994 1.00 24.28 614 LEU A C 1
ATOM 4838 O O . LEU A 1 614 ? -2.336 33.107 -5.451 1.00 24.28 614 LEU A O 1
ATOM 4842 N N . ILE A 1 615 ? -2.303 30.866 -5.684 1.00 25.69 615 ILE A N 1
ATOM 4843 C CA . ILE A 1 615 ? -2.932 30.529 -4.403 1.00 25.69 615 ILE A CA 1
ATOM 4844 C C . ILE A 1 615 ? -1.795 29.987 -3.538 1.00 25.69 615 ILE A C 1
ATOM 4846 O O . ILE A 1 615 ? -1.213 28.950 -3.847 1.00 25.69 615 ILE A O 1
ATOM 4850 N N . ASP A 1 616 ? -1.416 30.769 -2.533 1.00 24.64 616 ASP A N 1
ATOM 4851 C CA . ASP A 1 616 ? -0.343 30.475 -1.588 1.00 24.64 616 ASP A CA 1
ATOM 4852 C C . ASP A 1 616 ? -0.931 29.651 -0.436 1.00 24.64 616 ASP A C 1
ATOM 4854 O O . ASP A 1 616 ? -1.787 30.142 0.304 1.00 24.64 616 ASP A O 1
ATOM 4858 N N . ASP A 1 617 ? -0.511 28.393 -0.315 1.00 29.59 617 ASP A N 1
ATOM 4859 C CA . ASP A 1 617 ? -0.950 27.473 0.734 1.00 29.59 617 ASP A CA 1
ATOM 4860 C C . ASP A 1 617 ? 0.191 27.315 1.751 1.00 29.59 617 ASP A C 1
ATOM 4862 O O . ASP A 1 617 ? 0.980 26.370 1.730 1.00 29.59 617 ASP A O 1
ATOM 4866 N N . SER A 1 618 ? 0.333 28.314 2.627 1.00 28.58 618 SER A N 1
ATOM 4867 C CA . SER A 1 618 ? 1.266 28.275 3.756 1.00 28.58 618 SER A CA 1
ATOM 4868 C C . SER A 1 618 ? 0.535 28.592 5.065 1.00 28.58 618 SER A C 1
ATOM 4870 O O . SER A 1 618 ? 0.567 29.712 5.580 1.00 28.58 618 SER A O 1
ATOM 4872 N N . GLY A 1 619 ? -0.153 27.591 5.612 1.00 25.83 619 GLY A N 1
ATOM 4873 C CA . GLY A 1 619 ? -0.760 27.638 6.941 1.00 25.83 619 GLY A CA 1
ATOM 4874 C C . GLY A 1 619 ? 0.153 27.029 8.003 1.00 25.83 619 GLY A C 1
ATOM 4875 O O . GLY A 1 619 ? 0.102 25.832 8.265 1.00 25.83 619 GLY A O 1
ATOM 4876 N N . THR A 1 620 ? 0.974 27.848 8.660 1.00 27.70 620 THR A N 1
ATOM 4877 C CA . THR A 1 620 ? 1.626 27.473 9.925 1.00 27.70 620 THR A CA 1
ATOM 4878 C C . THR A 1 620 ? 0.592 27.503 11.053 1.00 27.70 620 THR A C 1
ATOM 4880 O O . THR A 1 620 ? 0.083 28.582 11.354 1.00 27.70 620 THR A O 1
ATOM 4883 N N . ASN A 1 621 ? 0.309 26.370 11.704 1.00 29.89 621 ASN A N 1
ATOM 4884 C CA . ASN A 1 621 ? -0.584 26.312 12.867 1.00 29.89 621 ASN A CA 1
ATOM 4885 C C . ASN A 1 621 ? 0.143 25.816 14.128 1.00 29.89 621 ASN A C 1
ATOM 4887 O O . ASN A 1 621 ? 0.573 24.667 14.206 1.00 29.89 621 ASN A O 1
ATOM 4891 N N . GLU A 1 622 ? 0.214 26.691 15.134 1.00 23.11 622 GLU A N 1
ATOM 4892 C CA . GLU A 1 622 ? 0.316 26.331 16.555 1.00 23.11 622 GLU A CA 1
ATOM 4893 C C . GLU A 1 622 ? -1.106 26.223 17.159 1.00 23.11 622 GLU A C 1
ATOM 4895 O O . GLU A 1 622 ? -2.033 26.854 16.645 1.00 23.11 622 GLU A O 1
ATOM 4900 N N . PRO A 1 623 ? -1.320 25.432 18.230 1.00 28.48 623 PRO A N 1
ATOM 4901 C CA . PRO A 1 623 ? -2.652 25.014 18.655 1.00 28.48 623 PRO A CA 1
ATOM 4902 C C . PRO A 1 623 ? -3.302 26.004 19.632 1.00 28.48 623 PRO A C 1
ATOM 4904 O O . PRO A 1 623 ? -2.690 26.407 20.622 1.00 28.48 623 PRO A O 1
ATOM 4907 N N . THR A 1 624 ? -4.589 26.301 19.438 1.00 24.89 624 THR A N 1
ATOM 4908 C CA . THR A 1 624 ? -5.451 26.853 20.496 1.00 24.89 624 THR A CA 1
ATOM 4909 C C . THR A 1 624 ? -6.718 26.023 20.661 1.00 24.89 624 THR A C 1
ATOM 4911 O O . THR A 1 624 ? -7.454 25.773 19.713 1.00 24.89 624 THR A O 1
ATOM 4914 N N . THR A 1 625 ? -6.932 25.600 21.901 1.00 26.48 625 THR A N 1
ATOM 4915 C CA . THR A 1 625 ? -8.071 24.864 22.458 1.00 26.48 625 THR A CA 1
ATOM 4916 C C . THR A 1 625 ? -9.294 25.753 22.712 1.00 26.48 625 THR A C 1
ATOM 4918 O O . THR A 1 625 ? -9.107 26.844 23.240 1.00 26.48 625 THR A O 1
ATOM 4921 N N . SER A 1 626 ? -10.494 25.201 22.463 1.00 26.28 626 SER A N 1
ATOM 4922 C CA . SER A 1 626 ? -11.868 25.515 22.953 1.00 26.28 626 SER A CA 1
ATOM 4923 C C . SER A 1 626 ? -12.820 25.586 21.750 1.00 26.28 626 SER A C 1
ATOM 4925 O O . SER A 1 626 ? -12.514 26.286 20.796 1.00 26.28 626 SER A O 1
ATOM 4927 N N . GLY A 1 627 ? -13.916 24.833 21.661 1.00 24.17 627 GLY A N 1
ATOM 4928 C CA . GLY A 1 627 ? -15.005 24.786 22.634 1.00 24.17 627 GLY A CA 1
ATOM 4929 C C . GLY A 1 627 ? -16.125 25.727 22.164 1.00 24.17 627 GLY A C 1
ATOM 4930 O O . GLY A 1 627 ? -15.938 26.935 22.182 1.00 24.17 627 GLY A O 1
ATOM 4931 N N . ASP A 1 628 ? -17.252 25.130 21.775 1.00 24.50 628 ASP A N 1
ATOM 4932 C CA . ASP A 1 628 ? -18.583 25.702 21.518 1.00 24.50 628 ASP A CA 1
ATOM 4933 C C . ASP A 1 628 ? -18.991 26.215 20.116 1.00 24.50 628 ASP A C 1
ATOM 4935 O O . ASP A 1 628 ? -18.360 27.023 19.442 1.00 24.50 628 ASP A O 1
ATOM 4939 N N . SER A 1 629 ? -20.152 25.672 19.741 1.00 28.00 629 SER A N 1
ATOM 4940 C CA . SER A 1 629 ? -21.084 25.902 18.637 1.00 28.00 629 SER A CA 1
ATOM 4941 C C . SER A 1 629 ? -21.380 27.356 18.277 1.00 28.00 629 SER A C 1
ATOM 4943 O O . SER A 1 629 ? -21.696 28.112 19.183 1.00 28.00 629 SER A O 1
ATOM 4945 N N . PHE A 1 630 ? -21.502 27.687 16.982 1.00 23.91 630 PHE A N 1
ATOM 4946 C CA . PHE A 1 630 ? -22.426 28.730 16.498 1.00 23.91 630 PHE A CA 1
ATOM 4947 C C . PHE A 1 630 ? -22.810 28.527 15.017 1.00 23.91 630 PHE A C 1
ATOM 4949 O O . PHE A 1 630 ? -21.956 28.394 14.145 1.00 23.91 630 PHE A O 1
ATOM 4956 N N . GLN A 1 631 ? -24.122 28.518 14.751 1.00 25.61 631 GLN A N 1
ATOM 4957 C CA . GLN A 1 631 ? -24.731 28.728 13.432 1.00 25.61 631 GLN A CA 1
ATOM 4958 C C . GLN A 1 631 ? -24.362 30.120 12.900 1.00 25.61 631 GLN A C 1
ATOM 4960 O O . GLN A 1 631 ? -24.397 31.062 13.688 1.00 25.61 631 GLN A O 1
ATOM 4965 N N . PHE A 1 632 ? -24.171 30.298 11.585 1.00 22.27 632 PHE A N 1
ATOM 4966 C CA . PHE A 1 632 ? -24.705 31.492 10.917 1.00 22.27 632 PHE A CA 1
ATOM 4967 C C . PHE A 1 632 ? -24.927 31.342 9.405 1.00 22.27 632 PHE A C 1
ATOM 4969 O O . PHE A 1 632 ? -24.315 30.540 8.708 1.00 22.27 632 PHE A O 1
ATOM 4976 N N . VAL A 1 633 ? -25.881 32.163 8.982 1.00 22.52 633 VAL A N 1
ATOM 4977 C CA . VAL A 1 633 ? -26.620 32.305 7.730 1.00 22.52 633 VAL A CA 1
ATOM 4978 C C . VAL A 1 633 ? -25.807 32.998 6.622 1.00 22.52 633 VAL A C 1
ATOM 4980 O O . VAL A 1 633 ? -24.988 33.873 6.885 1.00 22.52 633 VAL A O 1
ATOM 4983 N N . MET A 1 634 ? -26.117 32.647 5.370 1.00 25.11 634 MET A N 1
ATOM 4984 C CA . MET A 1 634 ? -25.716 33.318 4.122 1.00 25.11 634 MET A CA 1
ATOM 4985 C C . MET A 1 634 ? -25.999 34.832 4.106 1.00 25.11 634 MET A C 1
ATOM 4987 O O . MET A 1 634 ? -27.145 35.222 4.328 1.00 25.11 634 MET A O 1
ATOM 4991 N N . ARG A 1 635 ? -25.023 35.664 3.688 1.00 24.62 635 ARG A N 1
ATOM 4992 C CA . ARG A 1 635 ? -25.249 36.850 2.821 1.00 24.62 635 ARG A CA 1
ATOM 4993 C C . ARG A 1 635 ? -23.958 37.545 2.335 1.00 24.62 635 ARG A C 1
ATOM 4995 O O . ARG A 1 635 ? -23.183 38.049 3.132 1.00 24.62 635 ARG A O 1
ATOM 5002 N N . ALA A 1 636 ? -23.845 37.589 1.003 1.00 24.84 636 ALA A N 1
ATOM 5003 C CA . ALA A 1 636 ? -23.459 38.675 0.084 1.00 24.84 636 ALA A CA 1
ATOM 5004 C C . ALA A 1 636 ? -22.224 39.585 0.323 1.00 24.84 636 ALA A C 1
ATOM 5006 O O . ALA A 1 636 ? -22.050 40.225 1.352 1.00 24.84 636 ALA A O 1
ATOM 5007 N N . HIS A 1 637 ? -21.458 39.722 -0.767 1.00 31.11 637 HIS A N 1
ATOM 5008 C CA . HIS A 1 637 ? -20.324 40.616 -1.015 1.00 31.11 637 HIS A CA 1
ATOM 5009 C C . HIS A 1 637 ? -20.562 42.112 -0.727 1.00 31.11 637 HIS A C 1
ATOM 5011 O O . HIS A 1 637 ? -21.471 42.719 -1.287 1.00 31.11 637 HIS A O 1
ATOM 5017 N N . SER A 1 638 ? -19.607 42.731 -0.024 1.00 27.88 638 SER A N 1
ATOM 5018 C CA . SER A 1 638 ? -19.137 44.110 -0.255 1.00 27.88 638 SER A CA 1
ATOM 5019 C C . SER A 1 638 ? -17.770 44.308 0.422 1.00 27.88 638 SER A C 1
ATOM 5021 O O . SER A 1 638 ? -17.545 43.759 1.498 1.00 27.88 638 SER A O 1
ATOM 5023 N N . GLY A 1 639 ? -16.850 45.027 -0.233 1.00 41.47 639 GLY A N 1
ATOM 5024 C CA . GLY A 1 639 ? -15.413 45.077 0.079 1.00 41.47 639 GLY A CA 1
ATOM 5025 C C . GLY A 1 639 ? -15.049 45.412 1.530 1.00 41.47 639 GLY A C 1
ATOM 5026 O O . GLY A 1 639 ? -15.589 46.345 2.118 1.00 41.47 639 GLY A O 1
ATOM 5027 N N . ALA A 1 640 ? -14.094 44.659 2.083 1.00 29.78 640 ALA A N 1
ATOM 5028 C CA . ALA A 1 640 ? -13.565 44.857 3.428 1.00 29.78 640 ALA A CA 1
ATOM 5029 C C . ALA A 1 640 ? -12.101 45.324 3.372 1.00 29.78 640 ALA A C 1
ATOM 5031 O O . ALA A 1 640 ? -11.230 44.620 2.863 1.00 29.78 640 ALA A O 1
ATOM 5032 N N . VAL A 1 641 ? -11.852 46.512 3.927 1.00 33.91 641 VAL A N 1
ATOM 5033 C CA . VAL A 1 641 ? -10.527 47.008 4.326 1.00 33.91 641 VAL A CA 1
ATOM 5034 C C . VAL A 1 641 ? -10.006 46.101 5.446 1.00 33.91 641 VAL A C 1
ATOM 5036 O O . VAL A 1 641 ? -10.700 45.892 6.442 1.00 33.91 641 VAL A O 1
ATOM 5039 N N . VAL A 1 642 ? -8.806 45.537 5.294 1.00 35.03 642 VAL A N 1
ATOM 5040 C CA . VAL A 1 642 ? -8.225 44.622 6.289 1.00 35.03 642 VAL A CA 1
ATOM 5041 C C . VAL A 1 642 ? -7.376 45.416 7.284 1.00 35.03 642 VAL A C 1
ATOM 5043 O O . VAL A 1 642 ? -6.253 45.815 6.984 1.00 35.03 642 VAL A O 1
ATOM 5046 N N . GLU A 1 643 ? -7.882 45.614 8.504 1.00 37.75 643 GLU A N 1
ATOM 5047 C CA . GLU A 1 643 ? -7.069 46.105 9.625 1.00 37.75 643 GLU A CA 1
ATOM 5048 C C . GLU A 1 643 ? -6.124 44.991 10.107 1.00 37.75 643 GLU A C 1
ATOM 5050 O O . GLU A 1 643 ? -6.569 43.957 10.612 1.00 37.75 643 GLU A O 1
ATOM 5055 N N . ARG A 1 644 ? -4.803 45.193 10.000 1.00 50.72 644 ARG A N 1
ATOM 5056 C CA . ARG A 1 644 ? -3.808 44.316 10.640 1.00 50.72 644 ARG A CA 1
ATOM 5057 C C . ARG A 1 644 ? -3.266 44.966 11.911 1.00 50.72 644 ARG A C 1
ATOM 5059 O O . ARG A 1 644 ? -2.941 46.151 11.952 1.00 50.72 644 ARG A O 1
ATOM 5066 N N . LYS A 1 645 ? -3.137 44.157 12.963 1.00 53.00 645 LYS A N 1
ATOM 5067 C CA . LYS A 1 645 ? -2.454 44.539 14.202 1.00 53.00 645 LYS A CA 1
ATOM 5068 C C . LYS A 1 645 ? -0.968 44.223 14.077 1.00 53.00 645 LYS A C 1
ATOM 5070 O O . LYS A 1 645 ? -0.606 43.070 13.841 1.00 53.00 645 LYS A O 1
ATOM 5075 N N . GLU A 1 646 ? -0.109 45.216 14.280 1.00 57.75 646 GLU A N 1
ATOM 5076 C CA . GLU A 1 646 ? 1.342 45.034 14.228 1.00 57.75 646 GLU A CA 1
ATOM 5077 C C . GLU A 1 646 ? 1.987 45.472 15.550 1.00 57.75 646 GLU A C 1
ATOM 5079 O O . GLU A 1 646 ? 1.668 46.524 16.102 1.00 57.75 646 GLU A O 1
ATOM 5084 N N . LYS A 1 647 ? 2.877 44.636 16.100 1.00 68.25 647 LYS A N 1
ATOM 5085 C CA . LYS A 1 647 ? 3.590 44.911 17.361 1.00 68.25 647 LYS A CA 1
ATOM 5086 C C . LYS A 1 647 ? 4.922 45.588 17.051 1.00 68.25 647 LYS A C 1
ATOM 5088 O O . LYS A 1 647 ? 5.645 45.117 16.172 1.00 68.25 647 LYS A O 1
ATOM 5093 N N . LYS A 1 648 ? 5.276 46.645 17.786 1.00 68.25 648 LYS A N 1
ATOM 5094 C CA . LYS A 1 648 ? 6.545 47.380 17.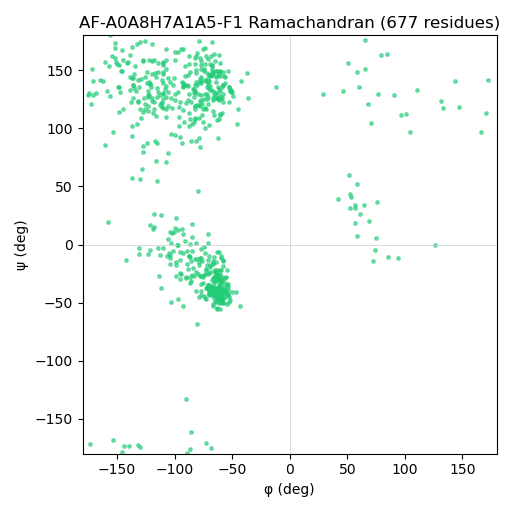634 1.00 68.25 648 LYS A CA 1
ATOM 5095 C C . LYS A 1 648 ? 7.462 47.149 18.842 1.00 68.25 648 LYS A C 1
ATOM 5097 O O . LYS A 1 648 ? 6.992 46.940 19.957 1.00 68.25 648 LYS A O 1
ATOM 5102 N N . CYS A 1 649 ? 8.782 47.133 18.631 1.00 69.62 649 CYS A N 1
ATOM 5103 C CA . CYS A 1 649 ? 9.748 47.062 19.744 1.00 69.62 649 CYS A CA 1
ATOM 5104 C C . CYS A 1 649 ? 9.854 48.446 20.399 1.00 69.62 649 CYS A C 1
ATOM 5106 O O . CYS A 1 649 ? 10.216 49.410 19.723 1.00 69.62 649 CYS A O 1
ATOM 5108 N N . ALA A 1 650 ? 9.621 48.528 21.714 1.00 64.56 650 ALA A N 1
ATOM 5109 C CA . ALA A 1 650 ? 9.602 49.786 22.473 1.00 64.56 650 ALA A CA 1
ATOM 5110 C C . ALA A 1 650 ? 10.903 50.601 22.325 1.00 64.56 650 ALA A C 1
ATOM 5112 O O . ALA A 1 650 ? 10.912 51.827 22.385 1.00 64.56 650 ALA A O 1
ATOM 5113 N N . LYS A 1 651 ? 12.027 49.912 22.077 1.00 67.00 651 LYS A N 1
ATOM 5114 C CA . LYS A 1 651 ? 13.359 50.522 21.992 1.00 67.00 651 LYS A CA 1
ATOM 5115 C C . LYS A 1 651 ? 13.727 51.068 20.609 1.00 67.00 651 LYS A C 1
ATOM 5117 O O . LYS A 1 651 ? 14.481 52.030 20.531 1.00 67.00 651 LYS A O 1
ATOM 5122 N N . CYS A 1 652 ? 13.265 50.447 19.523 1.00 72.75 652 CYS A N 1
ATOM 5123 C CA . CYS A 1 652 ? 13.667 50.832 18.160 1.00 72.75 652 CYS A CA 1
ATOM 5124 C C . CYS A 1 652 ? 12.504 51.246 17.254 1.00 72.75 652 CYS A C 1
ATOM 5126 O O . CYS A 1 652 ? 12.752 51.653 16.123 1.00 72.75 652 CYS A O 1
ATOM 5128 N N . GLN A 1 653 ? 11.260 51.133 17.734 1.00 67.12 653 GLN A N 1
ATOM 5129 C CA . GLN A 1 653 ? 10.022 51.557 17.068 1.00 67.12 653 GLN A CA 1
ATOM 5130 C C . GLN A 1 653 ? 9.752 50.906 15.693 1.00 67.12 653 GLN A C 1
ATOM 5132 O O . GLN A 1 653 ? 8.787 51.257 15.015 1.00 67.12 653 GLN A O 1
ATOM 5137 N N . ARG A 1 654 ? 10.557 49.912 15.292 1.00 71.75 654 ARG A N 1
ATOM 5138 C CA . ARG A 1 654 ? 10.327 49.064 14.111 1.00 71.75 654 ARG A CA 1
ATOM 5139 C C . ARG A 1 654 ? 9.348 47.939 14.424 1.00 71.75 654 ARG A C 1
ATOM 5141 O O . ARG A 1 654 ? 9.172 47.581 15.597 1.00 71.75 654 ARG A O 1
ATOM 5148 N N . SER A 1 655 ? 8.753 47.361 13.376 1.00 70.06 655 SER A N 1
ATOM 5149 C CA . SER A 1 655 ? 7.929 46.162 13.519 1.00 70.06 655 SER A CA 1
ATOM 5150 C C . SER A 1 655 ? 8.741 45.058 14.194 1.00 70.06 655 SER A C 1
ATOM 5152 O O . SER A 1 655 ? 9.956 44.928 14.011 1.00 70.06 655 SER A O 1
ATOM 5154 N N . TRP A 1 656 ? 8.077 44.262 15.026 1.00 63.78 656 TRP A N 1
ATOM 5155 C CA . TRP A 1 656 ? 8.740 43.206 15.784 1.00 63.78 656 TRP A CA 1
ATOM 5156 C C . TRP A 1 656 ? 9.450 42.194 14.869 1.00 63.78 656 TRP A C 1
ATOM 5158 O O . TRP A 1 656 ? 10.486 41.654 15.251 1.00 63.78 656 TRP A O 1
ATOM 5168 N N . ARG A 1 657 ? 8.934 41.985 13.648 1.00 63.56 657 ARG A N 1
ATOM 5169 C CA . ARG A 1 657 ? 9.518 41.089 12.636 1.00 63.56 657 ARG A CA 1
ATOM 5170 C C . ARG A 1 657 ? 10.817 41.632 12.027 1.00 63.56 657 ARG A C 1
ATOM 5172 O O . ARG A 1 657 ? 11.655 40.847 11.606 1.00 63.56 657 ARG A O 1
ATOM 5179 N N . GLU A 1 658 ? 11.014 42.948 12.030 1.00 64.44 658 GLU A N 1
ATOM 5180 C CA . GLU A 1 658 ? 12.174 43.619 11.420 1.00 64.44 658 GLU A CA 1
ATOM 5181 C C . GLU A 1 658 ? 13.228 44.076 12.444 1.00 64.44 658 GLU A C 1
ATOM 5183 O O . GLU A 1 658 ? 14.249 44.687 12.101 1.00 64.44 658 GLU A O 1
ATOM 5188 N N . CYS A 1 659 ? 13.004 43.809 13.732 1.00 66.12 659 CYS A N 1
ATOM 5189 C CA . CYS A 1 659 ? 13.946 44.172 14.778 1.00 66.12 659 CYS A CA 1
ATOM 5190 C C . CYS A 1 659 ? 15.151 43.215 14.786 1.00 66.12 659 CYS A C 1
ATOM 5192 O O . CYS A 1 659 ? 15.048 42.065 15.206 1.00 66.12 659 CYS A O 1
ATOM 5194 N N . LYS A 1 660 ? 16.340 43.717 14.420 1.00 61.00 660 LYS A N 1
ATOM 5195 C CA . LYS A 1 660 ? 17.607 42.950 14.415 1.00 61.00 660 LYS A CA 1
ATOM 5196 C C . LYS A 1 660 ? 18.027 42.376 15.785 1.00 61.00 660 LYS A C 1
ATOM 5198 O O . LYS A 1 660 ? 18.951 41.574 15.845 1.00 61.00 660 LYS A O 1
ATOM 5203 N N . GLY A 1 661 ? 17.368 42.769 16.880 1.00 58.78 661 GLY A N 1
ATOM 5204 C CA . GLY A 1 661 ? 17.576 42.215 18.225 1.00 58.78 661 GLY A CA 1
ATOM 5205 C C . GLY A 1 661 ? 16.742 40.966 18.551 1.00 58.78 661 GLY A C 1
ATOM 5206 O O . GLY A 1 661 ? 16.844 40.462 19.665 1.00 58.78 661 GLY A O 1
ATOM 5207 N N . ALA A 1 662 ? 15.918 40.463 17.622 1.00 53.16 662 ALA A N 1
ATOM 5208 C CA . ALA A 1 662 ? 14.953 39.384 17.872 1.00 53.16 662 ALA A CA 1
ATOM 5209 C C . ALA A 1 662 ? 15.568 38.020 18.266 1.00 53.16 662 ALA A C 1
ATOM 5211 O O . ALA A 1 662 ? 14.855 37.173 18.808 1.00 53.16 662 ALA A O 1
ATOM 5212 N N . ASN A 1 663 ? 16.876 37.824 18.066 1.00 54.53 663 ASN A N 1
ATOM 5213 C CA . ASN A 1 663 ? 17.572 36.587 18.440 1.00 54.53 663 ASN A CA 1
ATOM 5214 C C . ASN A 1 663 ? 17.980 36.516 19.925 1.00 54.53 663 ASN A C 1
ATOM 5216 O O . ASN A 1 663 ? 18.306 35.433 20.399 1.00 54.53 663 ASN A O 1
ATOM 5220 N N . ASP A 1 664 ? 17.920 37.618 20.682 1.00 54.19 664 ASP A N 1
ATOM 5221 C CA . ASP A 1 664 ? 18.180 37.629 22.131 1.00 54.19 664 ASP A CA 1
ATOM 5222 C C . ASP A 1 664 ? 16.969 38.224 22.866 1.00 54.19 664 ASP A C 1
ATOM 5224 O O . ASP A 1 664 ? 16.861 39.432 23.109 1.00 54.19 664 ASP A O 1
ATOM 5228 N N . ARG A 1 665 ? 16.010 37.344 23.192 1.00 54.19 665 ARG A N 1
ATOM 5229 C CA . ARG A 1 665 ? 14.691 37.682 23.766 1.00 54.19 665 ARG A CA 1
ATOM 5230 C C . ARG A 1 665 ? 14.760 38.377 25.137 1.00 54.19 665 ARG A C 1
ATOM 5232 O O . ARG A 1 665 ? 13.729 38.825 25.627 1.00 54.19 665 ARG A O 1
ATOM 5239 N N . SER A 1 666 ? 15.945 38.505 25.741 1.00 55.38 666 SER A N 1
ATOM 5240 C CA . SER A 1 666 ? 16.160 39.171 27.031 1.00 55.38 666 SER A CA 1
ATOM 5241 C C . SER A 1 666 ? 16.386 40.694 26.936 1.00 55.38 666 SER A C 1
ATOM 5243 O O . SER A 1 666 ? 16.359 41.373 27.961 1.00 55.38 666 SER A O 1
ATOM 5245 N N . LYS A 1 667 ? 16.583 41.260 25.728 1.00 53.50 667 LYS A N 1
ATOM 5246 C CA . LYS A 1 667 ? 17.049 42.657 25.546 1.00 53.50 667 LYS A CA 1
ATOM 5247 C C . LYS A 1 667 ? 16.081 43.656 24.880 1.00 53.50 667 LYS A C 1
ATOM 5249 O O . LYS A 1 667 ? 16.437 44.835 24.809 1.00 53.50 667 LYS A O 1
ATOM 5254 N N . CYS A 1 668 ? 14.882 43.266 24.422 1.00 56.44 668 CYS A N 1
ATOM 5255 C CA . CYS A 1 668 ? 13.832 44.231 24.023 1.00 56.44 668 CYS A CA 1
ATOM 5256 C C . CYS A 1 668 ? 12.492 43.935 24.732 1.00 56.44 668 CYS A C 1
ATOM 5258 O O . CYS A 1 668 ? 11.881 42.904 24.443 1.00 56.44 668 CYS A O 1
ATOM 5260 N N . PRO A 1 669 ? 12.004 44.820 25.627 1.00 58.09 669 PRO A N 1
ATOM 5261 C CA . PRO A 1 669 ? 10.645 44.734 26.157 1.00 58.09 669 PRO A CA 1
ATOM 5262 C C . PRO A 1 669 ? 9.610 45.095 25.072 1.00 58.09 669 PRO A C 1
ATOM 5264 O O . PRO A 1 669 ? 9.831 45.992 24.255 1.00 58.09 669 PRO A O 1
ATOM 5267 N N . LYS A 1 670 ? 8.492 44.357 25.036 1.00 57.84 670 LYS A N 1
ATOM 5268 C CA . LYS A 1 670 ? 7.376 44.565 24.094 1.00 57.84 670 LYS A CA 1
ATOM 5269 C C . LYS A 1 670 ? 6.498 45.733 24.560 1.00 57.84 670 LYS A C 1
ATOM 5271 O O . LYS A 1 670 ? 6.206 45.808 25.748 1.00 57.84 670 LYS A O 1
ATOM 5276 N N . GLU A 1 671 ? 6.035 46.570 23.633 1.00 58.50 671 GLU A N 1
ATOM 5277 C CA . GLU A 1 671 ? 4.964 47.553 23.871 1.00 58.50 671 GLU A CA 1
ATOM 5278 C C . GLU A 1 671 ? 3.655 47.122 23.182 1.00 58.50 671 GLU A C 1
ATOM 5280 O O . GLU A 1 671 ? 3.665 46.272 22.285 1.00 58.50 671 GLU A O 1
ATOM 5285 N N . GLU A 1 672 ? 2.529 47.663 23.660 1.00 55.50 672 GLU A N 1
ATOM 5286 C CA . GLU A 1 672 ? 1.160 47.281 23.282 1.00 55.50 672 GLU A CA 1
ATOM 5287 C C . GLU A 1 672 ? 0.786 47.557 21.810 1.00 55.50 672 GLU A C 1
ATOM 5289 O O . GLU A 1 672 ? 1.399 48.356 21.102 1.00 55.50 672 GLU A O 1
ATOM 5294 N N . GLU A 1 673 ? -0.238 46.829 21.342 1.00 53.91 673 GLU A N 1
ATOM 5295 C CA . GLU A 1 673 ? -0.706 46.768 19.951 1.00 53.91 673 GLU A CA 1
ATOM 5296 C C . GLU A 1 673 ? -1.202 48.123 19.425 1.00 53.91 673 GLU A C 1
ATOM 5298 O O . GLU A 1 673 ? -2.134 48.708 19.971 1.00 53.91 673 GLU A O 1
ATOM 5303 N N . THR A 1 674 ? -0.659 48.577 18.291 1.00 53.69 674 THR A N 1
ATOM 5304 C CA . THR A 1 674 ? -1.217 49.704 17.526 1.00 53.69 674 THR A CA 1
ATOM 5305 C C . THR A 1 674 ? -1.865 49.194 16.237 1.00 53.69 674 THR A C 1
ATOM 5307 O O . THR A 1 674 ? -1.323 48.321 15.556 1.00 53.69 674 THR A O 1
ATOM 5310 N N . ARG A 1 675 ? -3.059 49.710 15.913 1.00 45.59 675 ARG A N 1
ATOM 5311 C CA . ARG A 1 675 ? -3.787 49.374 14.679 1.00 45.59 675 ARG A CA 1
ATOM 5312 C C . ARG A 1 675 ? -3.249 50.210 13.523 1.00 45.59 675 ARG A C 1
ATOM 5314 O O . ARG A 1 675 ? -3.134 51.425 13.662 1.00 45.59 675 ARG A O 1
ATOM 5321 N N . VAL A 1 676 ? -2.944 49.570 12.399 1.00 48.41 676 VAL A N 1
ATOM 5322 C CA . VAL A 1 676 ? -2.556 50.259 11.164 1.00 48.41 676 VAL A CA 1
ATOM 5323 C C . VAL A 1 676 ? -3.561 49.886 10.079 1.00 48.41 676 VAL A C 1
ATOM 5325 O O . VAL A 1 676 ? -3.821 48.706 9.846 1.00 48.41 676 VAL A O 1
ATOM 5328 N N . VAL A 1 677 ? -4.142 50.904 9.446 1.00 37.16 677 VAL A N 1
ATOM 5329 C CA . VAL A 1 677 ? -5.030 50.750 8.289 1.00 37.16 677 VAL A CA 1
ATOM 5330 C C . VAL A 1 677 ? -4.150 50.702 7.045 1.00 37.16 677 VAL A C 1
ATOM 5332 O O . VAL A 1 677 ? -3.364 51.621 6.817 1.00 37.16 677 VAL A O 1
ATOM 5335 N N . VAL A 1 678 ? -4.256 49.629 6.267 1.00 42.91 678 VAL A N 1
ATOM 5336 C CA . VAL A 1 678 ? -3.577 49.492 4.974 1.00 42.91 678 VAL A CA 1
ATOM 5337 C C . VAL A 1 678 ? -4.663 49.522 3.903 1.00 42.91 678 VAL A C 1
ATOM 5339 O O . VAL A 1 678 ? -5.604 48.733 3.985 1.00 42.91 678 VAL A O 1
ATOM 5342 N N . ASN A 1 679 ? -4.561 50.474 2.972 1.00 34.88 679 ASN A N 1
ATOM 5343 C CA . ASN A 1 679 ? -5.448 50.575 1.807 1.00 34.88 679 ASN A CA 1
ATOM 5344 C C . ASN A 1 679 ? -5.065 49.570 0.727 1.00 34.88 679 ASN A C 1
ATOM 5346 O O . ASN A 1 679 ? -3.842 49.377 0.531 1.00 34.88 679 ASN A O 1
#

Mean predicted aligned error: 14.88 Å

Secondary structure (DSSP, 8-state):
-----EEE--S-HHHHHHHS-HHHHTT----HHHHTT-GGG-TTTTTEEEETTTTEEEE-B-PPP-GGGS------SSPPPHHHHHHHHHHHHHHHHHHHHHHHHHHHT-S-EEE---BTTB--B-TTT-PBPSSEEEEETTT--EE-HHHHHT-S--SS-TT-EEEEESS-HHHHHHHHHHHHHHHHSPPP--S--GGGTS-TTT-PPPEE-SS--HHHHHHHHTT---EEEPPPSS---SS---HHHHHHHHTTSEEEEEETTT--EEEEEHHHHHHHHHSSS---S-EEEEEESTTS-HHHH-HHHHHHHHHH-SSHHHHSTT-TT-GGGGS-TT-TT----S-EEEEE----S-TTT---SEEEEE-SSEEEEEEPTTSTT-EEEEEEE-GGGHHHHHHHHHHHHT--SS-HHHHT-----HHHHHHHHHHH----EEEEEETT-EEEE-TT-EEEEEESS-EEEEEEEE--GGGHHHHHHHHHHHHHHGGGS---SS-HHHHHHHHHHHHHHHHHH-HHHHHHHHHTTS--------------------------------------------------------------------PPPPPPP---------------------------------EEEE-BBTTT-SBGGG-TTTT-TTS--B---EEEE--

Radius of gyration: 33.48 Å; Cα contacts (8 Å, |Δi|>4): 1077; chains: 1; bounding box: 116×80×112 Å

InterPro domains:
  IPR003347 JmjC domain [PF02373] (365-474)
  IPR003347 JmjC domain [PS51184] (306-491)
  IPR003347 JmjC domain [SM00558] (306-491)
  IPR045109 Lysine-specific demethylase LSDs-like [PTHR12549] (387-515)

pLDDT: mean 77.3, std 24.77, range [22.27, 98.5]

Foldseek 3Di:
DDDQDKDAAQFAQVVVLVPADPLLSVVRAHAPCVVVVNSVPRLRHQFWIARNVVSDIDGQAHAAEDLLPFDADQFFPDFDDPLLLLLLLLLLLVLQLVVLVVVLVVVVPAPDAHAYADDLADFQAAPQLQAGDLWKWKAFSRHSGIHHPVRLVVVPDSDPRNPRIDIYTNHDSVVSVVVSVVSVVSNPDDRDDLPDDCPVVPPPQVLAAAEDEAQDDVVVVSNNPLQQAKYKYDFDPDQPAPDADALVVQCVLFQQPKFWKAQLQPRDIDIDGNNVVSCCAVNPPHPPTWMKGWQPPVPDACCVRPVSVQVRVLSLFHPNLWFHCSRVQFLLSLPRPSRPQAFRLHKGKMWTFAFPPDLVRGQASFFKAFDLFKKKKWWAVNDQAWKKKKWKWGLVCQVLVQVLVCVVVVHPLARPRHVRRGHQGPVNQVCSCVPPVTGTNIDMDGHRMMMIHAGSIIMGMGINGTTMMMMGGTHGSSRLVSSSVVQVVCSVRSSPDDHDSHSSSNSSVSSSSSSVVNCVVDPVNVVVVVVVPPPDDDDDDDDDDDDDDDDDDDDDDDDDDDDDDDDDDDDDDDDDDDDDDDDDDDDDDDDDDDDDDDDDDDDDDDDDDDDDDDPDPDDDDDDDDDDDDDDDDDDDDDDDFDKDKFWAFPPPRDTLVPDPCVVPPVPTDTDDIDIDGDD

Organism: Pleurotus ostreatus (NCBI:txid5322)

Sequence (679 aa):
MSHDEYAIQQEPCRLFKKSLPARIKKAISICCDCAVKKPELCRFVGLRRVNTAKETVDFFGGGYTYYNRFQYHSAFHTPPTREELLKIKRVLSECLASKLKQELDHIAGQDVVLARCRTMDIKLECDKCCWAFCIIGYICTDCGKEFCPPCVADGRPICSHSNSLRFFSMIDPEDLRSLIHDMEEVNMQPLPSWTHDFTKEIDPLMRTIPTLAPNPTMADFDVAWAPGVPLLIEATPEPGTLHRWTKEKLVYLFGSNPCQIEDCETDGEEDTTVATFLEMIFGSNVCTRPLKLKDYPPNSTFAAEFPTLCRSFQYNLPFPAVTTFHGALNITNYFPPAYKVAPDLGPKAYIATANDSDPRTNQGTTRLHMDLCDAANSMLPVDKDSAALWHVFAPEDASKLQEFLCSKHRDTSKNHIHAQLTYLTPEDLVKLEKDFGVRPYAFTQKAGETVLIPTGCAHQVRNLTACAKIAVDFLSSHSVKRCTEVSEQLREEGVHGKKDTLEFWNLMLHAWFAVDLVDVANPESQVYNSAGHLGGVVHDDDPSLPAEHPSPHLQGQLAMDPMVPTSDPVHRPEQHLHEPALHPQPNTHENGHPSSDNIPPRIEDHPSDFAMRLIDDSGTNEPTTSGDSFQFVMRAHSGAVVERKEKKCAKCQRSWRECKGANDRSKCPKEEETRVVVN

Solvent-accessible surface area (backbone atoms only — not comparable to full-atom values): 40631 Å² total; per-residue (Å²): 142,87,77,88,63,61,48,69,27,82,42,34,48,71,60,41,48,63,76,47,61,78,88,42,41,80,77,59,60,55,24,56,41,42,68,76,70,36,48,93,64,30,63,47,48,53,27,34,32,30,35,65,88,79,61,44,79,48,72,70,27,48,51,55,45,62,72,86,75,59,66,52,65,73,81,38,84,54,76,69,53,71,68,56,51,49,53,41,48,42,52,46,25,64,58,44,33,60,56,51,48,56,52,50,57,56,52,72,76,50,97,60,75,23,30,40,48,78,56,51,76,53,80,64,42,15,76,75,46,43,38,50,47,69,51,52,33,31,35,29,76,53,41,39,52,33,36,37,64,68,60,61,70,68,70,57,86,85,60,99,57,87,89,37,68,43,44,31,28,22,48,51,74,65,60,47,52,52,52,39,48,56,25,50,54,55,65,68,49,84,74,78,76,75,90,69,81,53,71,80,73,57,61,87,84,71,36,70,67,54,71,42,65,55,87,64,52,69,68,55,44,56,59,63,45,60,72,47,48,54,37,37,34,46,42,54,95,73,64,85,62,86,58,79,60,35,63,69,51,53,35,72,77,45,16,84,39,76,42,65,34,32,30,49,81,75,72,48,74,46,82,49,31,45,34,60,53,48,38,34,46,76,36,96,69,53,53,84,60,40,39,30,35,64,54,38,54,82,90,56,51,30,56,76,79,36,46,71,57,39,52,39,49,52,73,68,45,72,55,44,46,36,61,28,89,46,12,60,50,10,50,63,46,25,38,47,76,80,33,74,62,58,53,88,50,58,50,29,32,38,36,32,26,29,57,85,55,60,61,87,74,38,38,41,75,37,38,25,28,57,52,67,43,25,34,42,39,32,29,44,51,55,45,76,76,17,29,30,42,37,39,37,33,49,43,89,46,46,66,58,52,41,51,51,45,24,64,74,68,72,43,81,91,59,63,52,45,80,63,46,79,43,43,82,25,69,69,48,49,55,46,40,30,74,77,68,71,45,70,47,31,66,49,72,49,42,35,43,20,34,41,36,41,36,30,44,29,36,32,33,33,31,25,72,24,41,39,43,32,41,32,32,46,29,34,43,62,81,35,51,67,43,25,51,54,46,52,50,51,53,52,71,66,16,69,78,80,53,68,56,63,64,39,58,60,44,40,49,54,38,25,55,53,32,49,55,55,40,51,69,67,30,70,75,53,52,56,55,63,61,64,65,67,79,71,76,85,80,85,80,92,79,95,76,89,83,90,82,87,84,89,82,88,84,89,80,88,86,88,85,88,87,86,86,90,87,86,87,88,88,85,85,85,87,90,79,92,81,86,83,91,79,85,81,86,88,88,76,89,80,89,85,84,87,84,84,89,84,89,82,81,91,80,87,81,82,83,81,88,80,91,73,86,83,83,84,88,80,84,88,81,82,91,81,90,81,88,86,88,80,90,87,81,92,79,83,94,75,92,77,83,62,74,48,80,51,48,33,31,68,88,75,70,38,49,54,92,72,39,90,62,67,88,48,79,90,77,64,64,81,45,80,80,46,82,46,84,57,132

Nearest PDB structures (foldseek):
  5rab-assembly2_B  TM=8.500E-01  e=2.946E-22  Homo sapiens
  6rbj-assembly1_A  TM=8.397E-01  e=1.799E-22  Homo sapiens
  5fzo-assembly1_A  TM=8.582E-01  e=5.079E-19  Homo sapiens
  2ypd-assembly1_A  TM=8.464E-01  e=2.488E-18  Homo sapiens
  2ypd-assembly2_B  TM=8.475E-01  e=3.098E-18  Homo sapiens